Protein AF-A0A349AKU2-F1 (afdb_monomer)

Radius of gyration: 25.87 Å; Cα contacts (8 Å, |Δi|>4): 409; chains: 1; bounding box: 64×46×79 Å

Mean predicted aligned error: 15.09 Å

Foldseek 3Di:
DPDPVLQDPFLQLDDNVVLVPDPDSVVSVCRSVCLLVFPLVPADPVQVVCCVAWFVCSSVLRSLCSRVLRNLVRVVVPDPPLVVQCVVCVVVPDDPDPVCVDSLNVSLSSLLSLQVVQLVQCCVPPVPLLVPDDPVLNLARKHWPAADPVRHTDMDRPPVSSLVSCQLQLNSRVCVQVVCVVVVNHPPVVSVVSRVQRNVQVSLVSTQCVVNLVVCLVVQWQCPPHVVDIHGNLDSVLSNCVSVLNNLVVCVVVVFAAQQVQHDSVVSNVVSVVCVVPDDDDLLVVLLVVLLVLLQSLCVVVVNDDDPDDDDDQLVVLLVSLLSNLQRSPVSSNVVSVVSNVVVVHDPVNSVVSLVCSQSNPPDDPVSVVVSCVVDDPVNVVSNVSSRVCSCPRRNPD

pLDDT: mean 71.14, std 16.32, range [34.31, 94.75]

Structure (mmCIF, N/CA/C/O backbone):
data_AF-A0A349AKU2-F1
#
_entry.id   AF-A0A349AKU2-F1
#
loop_
_atom_site.group_PDB
_atom_site.id
_atom_site.type_symbol
_atom_site.label_atom_id
_atom_site.label_alt_id
_atom_site.label_comp_id
_atom_site.label_asym_id
_atom_site.label_entity_id
_atom_site.label_seq_id
_atom_site.pdbx_PDB_ins_code
_atom_site.Cartn_x
_atom_site.Cartn_y
_atom_site.Cartn_z
_atom_site.occupancy
_atom_site.B_iso_or_equiv
_atom_site.auth_seq_id
_atom_site.auth_comp_id
_atom_site.auth_asym_id
_atom_site.auth_atom_id
_atom_site.pdbx_PDB_model_num
ATOM 1 N N . MET A 1 1 ? 19.791 -18.121 -39.514 1.00 45.84 1 MET A N 1
ATOM 2 C CA . MET A 1 1 ? 20.263 -16.776 -39.910 1.00 45.84 1 MET A CA 1
ATOM 3 C C . MET A 1 1 ? 20.368 -16.780 -41.425 1.00 45.84 1 MET A C 1
ATOM 5 O O . MET A 1 1 ? 21.180 -17.533 -41.937 1.00 45.84 1 MET A O 1
ATOM 9 N N . ASN A 1 2 ? 19.518 -16.028 -42.128 1.00 47.66 2 ASN A N 1
ATOM 10 C CA . ASN A 1 2 ? 19.392 -16.087 -43.596 1.00 47.66 2 ASN A CA 1
ATOM 11 C C . ASN A 1 2 ? 20.146 -14.953 -44.319 1.00 47.66 2 ASN A C 1
ATOM 13 O O . ASN A 1 2 ? 19.873 -14.686 -45.484 1.00 47.66 2 ASN A O 1
ATOM 17 N N . ASN A 1 3 ? 21.085 -14.275 -43.646 1.00 57.91 3 ASN A N 1
ATOM 18 C CA . ASN A 1 3 ? 21.814 -13.141 -44.211 1.00 57.91 3 ASN A CA 1
ATOM 19 C C . ASN A 1 3 ? 23.340 -13.372 -44.147 1.00 57.91 3 ASN A C 1
ATOM 21 O O . ASN A 1 3 ? 23.905 -13.332 -43.050 1.00 57.91 3 ASN A O 1
ATOM 25 N N . PRO A 1 4 ? 24.025 -13.604 -45.285 1.00 59.00 4 PRO A N 1
ATOM 26 C CA . PRO A 1 4 ? 25.467 -13.871 -45.321 1.00 59.00 4 PRO A CA 1
ATOM 27 C C . PRO A 1 4 ? 26.334 -12.676 -44.875 1.00 59.00 4 PRO A C 1
ATOM 29 O O . PRO A 1 4 ? 27.511 -12.860 -44.590 1.00 59.00 4 PRO A O 1
ATOM 32 N N . GLY A 1 5 ? 25.761 -11.470 -44.749 1.00 65.94 5 GLY A N 1
ATOM 33 C CA . GLY A 1 5 ? 26.442 -10.277 -44.222 1.00 65.94 5 GLY A CA 1
ATOM 34 C C . GLY A 1 5 ? 26.427 -10.123 -42.692 1.00 65.94 5 GLY A C 1
ATOM 35 O O . GLY A 1 5 ? 26.917 -9.118 -42.177 1.00 65.94 5 GLY A O 1
ATOM 36 N N . GLY A 1 6 ? 25.832 -11.065 -41.948 1.00 69.44 6 GLY A N 1
ATOM 37 C CA . GLY A 1 6 ? 25.825 -11.033 -40.477 1.00 69.44 6 GLY A CA 1
ATOM 38 C C . GLY A 1 6 ? 25.056 -9.849 -39.868 1.00 69.44 6 GLY A C 1
ATOM 39 O O . GLY A 1 6 ? 25.363 -9.425 -38.751 1.00 69.44 6 GLY A O 1
ATOM 40 N N . VAL A 1 7 ? 24.092 -9.289 -40.608 1.00 80.81 7 VAL A N 1
ATOM 41 C CA . VAL A 1 7 ? 23.180 -8.233 -40.142 1.00 80.81 7 VAL A CA 1
ATOM 42 C C . VAL A 1 7 ? 21.894 -8.889 -39.620 1.00 80.81 7 VAL A C 1
ATOM 44 O O . VAL A 1 7 ? 21.234 -9.581 -40.396 1.00 80.81 7 VAL A O 1
ATOM 47 N N . PRO A 1 8 ? 21.520 -8.690 -38.343 1.00 74.75 8 PRO A N 1
ATOM 48 C CA . PRO A 1 8 ? 20.261 -9.192 -37.798 1.00 74.75 8 PRO A CA 1
ATOM 49 C C . PRO A 1 8 ? 19.039 -8.530 -38.448 1.00 74.75 8 PRO A C 1
ATOM 51 O O . PRO A 1 8 ? 19.025 -7.313 -38.643 1.00 74.75 8 PRO A O 1
ATOM 54 N N . ASP A 1 9 ? 17.987 -9.313 -38.697 1.00 72.75 9 ASP A N 1
ATOM 55 C CA . ASP A 1 9 ? 16.697 -8.799 -39.186 1.00 72.75 9 ASP A CA 1
ATOM 56 C C . ASP A 1 9 ? 15.981 -7.948 -38.121 1.00 72.75 9 ASP A C 1
ATOM 58 O O . ASP A 1 9 ? 15.242 -7.025 -38.443 1.00 72.75 9 ASP A O 1
ATOM 62 N N . ASN A 1 10 ? 16.248 -8.222 -36.839 1.00 74.88 10 ASN A N 1
ATOM 63 C CA . ASN A 1 10 ? 15.777 -7.446 -35.698 1.00 74.88 10 ASN A CA 1
ATOM 64 C C . ASN A 1 10 ? 16.893 -7.352 -34.647 1.00 74.88 10 ASN A C 1
ATOM 66 O O . ASN A 1 10 ? 17.600 -8.323 -34.382 1.00 74.8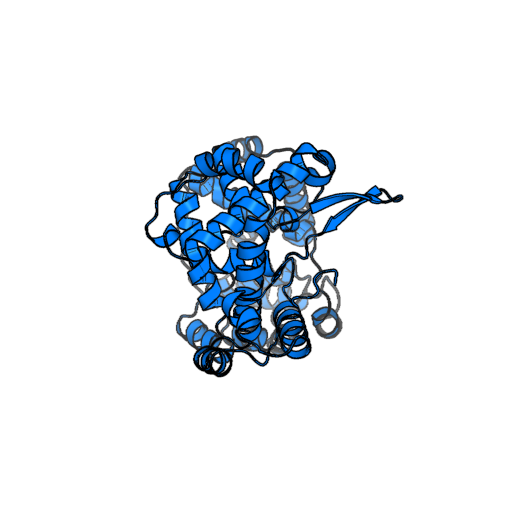8 10 ASN A O 1
ATOM 70 N N . PHE A 1 11 ? 17.027 -6.179 -34.034 1.00 81.75 11 PHE A N 1
ATOM 71 C CA . PHE A 1 11 ? 18.022 -5.889 -33.001 1.00 81.75 11 PHE A CA 1
ATOM 72 C C . PHE A 1 11 ? 17.476 -6.078 -31.578 1.00 81.75 11 PHE A C 1
ATOM 74 O O . PHE A 1 11 ? 18.219 -5.938 -30.616 1.00 81.75 11 PHE A O 1
ATOM 81 N N . GLY A 1 12 ? 16.191 -6.407 -31.419 1.00 81.50 12 GLY A N 1
ATOM 82 C CA . GLY A 1 12 ? 15.587 -6.755 -30.136 1.00 81.50 12 GLY A CA 1
ATOM 83 C C . GLY A 1 12 ? 15.806 -5.673 -29.079 1.00 81.50 12 GLY A C 1
ATOM 84 O O . GLY A 1 12 ? 15.376 -4.532 -29.250 1.00 81.50 12 GLY A O 1
ATOM 85 N N . ALA A 1 13 ? 16.470 -6.043 -27.985 1.00 80.62 13 ALA A N 1
ATOM 86 C CA . ALA A 1 13 ? 16.807 -5.164 -26.868 1.00 80.62 13 ALA A CA 1
ATOM 87 C C . ALA A 1 13 ? 18.080 -4.321 -27.071 1.00 80.62 13 ALA A C 1
ATOM 89 O O . ALA A 1 13 ? 18.461 -3.571 -26.172 1.00 80.62 13 ALA A O 1
ATOM 90 N N . SER A 1 14 ? 18.722 -4.426 -28.232 1.00 82.94 14 SER A N 1
ATOM 91 C CA . SER A 1 14 ? 20.037 -3.850 -28.484 1.00 82.94 14 SER A CA 1
ATOM 92 C C . SER A 1 14 ? 19.999 -2.568 -29.301 1.00 82.94 14 SER A C 1
ATOM 94 O O . SER A 1 14 ? 19.072 -2.302 -30.075 1.00 82.94 14 SER A O 1
ATOM 96 N N . ILE A 1 15 ? 21.055 -1.769 -29.151 1.00 84.19 15 ILE A N 1
ATOM 97 C CA . ILE A 1 15 ? 21.320 -0.612 -30.007 1.00 84.19 15 ILE A CA 1
ATOM 98 C C . ILE A 1 15 ? 21.979 -1.109 -31.291 1.00 84.19 15 ILE A C 1
ATOM 100 O O . ILE A 1 15 ? 23.036 -1.739 -31.259 1.00 84.19 15 ILE A O 1
ATOM 104 N N . ARG A 1 16 ? 21.354 -0.812 -32.435 1.00 84.19 16 ARG A N 1
ATOM 105 C CA . ARG A 1 16 ? 21.826 -1.255 -33.752 1.00 84.19 16 ARG A CA 1
ATOM 106 C C . ARG A 1 16 ? 23.262 -0.821 -34.012 1.00 84.19 16 ARG A C 1
ATOM 108 O O . ARG A 1 16 ? 24.055 -1.619 -34.493 1.00 84.19 16 ARG A O 1
ATOM 115 N N . GLU A 1 17 ? 23.577 0.426 -33.700 1.00 85.12 17 GLU A N 1
ATOM 116 C CA . GLU A 1 17 ? 24.885 1.028 -33.932 1.00 85.12 17 GLU A CA 1
ATOM 117 C C . GLU A 1 17 ? 25.981 0.303 -33.137 1.00 85.12 17 GLU A C 1
ATOM 119 O O . GLU A 1 17 ? 27.041 0.021 -33.686 1.00 85.12 17 GLU A O 1
ATOM 124 N N . GLU A 1 18 ? 25.704 -0.086 -31.889 1.00 87.56 18 GLU A N 1
ATOM 125 C CA . GLU A 1 18 ? 26.667 -0.810 -31.054 1.00 87.56 18 GLU A CA 1
ATOM 126 C C . GLU A 1 18 ? 26.857 -2.259 -31.506 1.00 87.56 18 GLU A C 1
ATOM 128 O O . GLU A 1 18 ? 27.977 -2.759 -31.515 1.00 87.56 18 GLU A O 1
ATOM 133 N N . VAL A 1 19 ? 25.779 -2.938 -31.912 1.00 87.62 19 VAL A N 1
ATOM 134 C CA . VAL A 1 19 ? 25.868 -4.304 -32.448 1.00 87.62 19 VAL A CA 1
ATOM 135 C C . VAL A 1 19 ? 26.634 -4.301 -33.770 1.00 87.62 19 VAL A C 1
ATOM 137 O O . VAL A 1 19 ? 27.536 -5.106 -33.966 1.00 87.62 19 VAL A O 1
ATOM 140 N N . MET A 1 20 ? 26.324 -3.375 -34.677 1.00 88.69 20 MET A N 1
ATOM 141 C CA . MET A 1 20 ? 26.968 -3.319 -35.992 1.00 88.69 20 MET A CA 1
ATOM 142 C C . MET A 1 20 ? 28.428 -2.848 -35.944 1.00 88.69 20 MET A C 1
ATOM 144 O O . MET A 1 20 ? 29.164 -3.118 -36.890 1.00 88.69 20 MET A O 1
ATOM 148 N N . ALA A 1 21 ? 28.852 -2.190 -34.860 1.00 88.88 21 ALA A N 1
ATOM 149 C CA . ALA A 1 21 ? 30.248 -1.819 -34.632 1.00 88.88 21 ALA A CA 1
ATOM 150 C C . ALA A 1 21 ? 31.143 -3.018 -34.266 1.00 88.88 21 ALA A C 1
ATOM 152 O O . ALA A 1 21 ? 32.361 -2.932 -34.421 1.00 88.88 21 ALA A O 1
ATOM 153 N N . LEU A 1 22 ? 30.568 -4.135 -33.799 1.00 88.38 22 LEU A N 1
ATOM 154 C CA . LEU A 1 22 ? 31.338 -5.336 -33.477 1.00 88.38 22 LEU A CA 1
ATOM 155 C C . LEU A 1 22 ? 31.810 -6.033 -34.765 1.00 88.38 22 LEU A C 1
ATOM 157 O O . LEU A 1 22 ? 30.997 -6.239 -35.677 1.00 88.38 22 LEU A O 1
ATOM 161 N N . PRO A 1 23 ? 33.097 -6.412 -34.863 1.00 82.12 23 PRO A N 1
ATOM 162 C CA . PRO A 1 23 ? 33.658 -6.983 -36.084 1.00 82.12 23 PRO A CA 1
ATOM 163 C C . PRO A 1 23 ? 33.215 -8.433 -36.321 1.00 82.12 23 PRO A C 1
ATOM 165 O O . PRO A 1 23 ? 32.993 -8.805 -37.472 1.00 82.12 23 PRO A O 1
ATOM 168 N N . ASP A 1 24 ? 33.043 -9.232 -35.261 1.00 87.50 24 ASP A N 1
ATOM 169 C CA . ASP A 1 24 ? 32.714 -10.658 -35.358 1.00 87.50 24 ASP A CA 1
ATOM 170 C C . ASP A 1 24 ? 31.219 -10.963 -35.159 1.00 87.50 24 ASP A C 1
ATOM 172 O O . ASP A 1 24 ? 30.519 -10.345 -34.354 1.00 87.50 24 ASP A O 1
ATOM 176 N N . ILE A 1 25 ? 30.721 -11.968 -35.884 1.00 86.25 25 ILE A N 1
ATOM 177 C CA . ILE A 1 25 ? 29.312 -12.380 -35.843 1.00 86.25 25 ILE A CA 1
ATOM 178 C C . ILE A 1 25 ? 28.961 -13.019 -34.493 1.00 86.25 25 ILE A C 1
ATOM 180 O O . ILE A 1 25 ? 27.832 -12.843 -34.022 1.00 86.25 25 ILE A O 1
ATOM 184 N N . LYS A 1 26 ? 29.891 -13.735 -33.843 1.00 85.75 26 LYS A N 1
ATOM 185 C CA . LYS A 1 26 ? 29.619 -14.344 -32.533 1.00 85.75 26 LYS A CA 1
ATOM 186 C C . LYS A 1 26 ? 29.504 -13.276 -31.455 1.00 85.75 26 LYS A C 1
ATOM 188 O O . LYS A 1 26 ? 28.591 -13.370 -30.641 1.00 85.75 26 LYS A O 1
ATOM 193 N N . ASP A 1 27 ? 30.324 -12.230 -31.513 1.00 86.81 27 ASP A N 1
ATOM 194 C CA . ASP A 1 27 ? 30.233 -11.092 -30.590 1.00 86.81 27 ASP A CA 1
ATOM 195 C C . ASP A 1 27 ? 28.903 -10.342 -30.750 1.00 86.81 27 ASP A C 1
ATOM 197 O O . ASP A 1 27 ? 28.254 -9.990 -29.762 1.00 86.81 27 ASP A O 1
ATOM 201 N N . ARG A 1 28 ? 28.433 -10.166 -31.994 1.00 87.12 28 ARG A N 1
ATOM 202 C CA . ARG A 1 28 ? 27.097 -9.609 -32.273 1.00 87.12 28 ARG A CA 1
ATOM 203 C C . ARG A 1 28 ? 25.989 -10.469 -31.678 1.00 87.12 28 ARG A C 1
ATOM 205 O O . ARG A 1 28 ? 25.094 -9.941 -31.020 1.00 87.12 28 ARG A O 1
ATOM 212 N N . ALA A 1 29 ? 26.040 -11.782 -31.903 1.00 83.38 29 ALA A N 1
ATOM 213 C CA . ALA A 1 29 ? 25.055 -12.722 -31.377 1.00 83.38 29 ALA A CA 1
ATOM 214 C C . ALA A 1 29 ? 25.070 -12.766 -29.841 1.00 83.38 29 ALA A C 1
ATOM 216 O O . ALA A 1 29 ? 24.006 -12.775 -29.221 1.00 83.38 29 ALA A O 1
ATOM 217 N N . TYR A 1 30 ? 26.259 -12.727 -29.232 1.00 87.12 30 TYR A N 1
ATOM 218 C CA . TYR A 1 30 ? 26.433 -12.653 -27.786 1.00 87.12 30 TYR A CA 1
ATOM 219 C C . TYR A 1 30 ? 25.819 -11.374 -27.221 1.00 87.12 30 TYR A C 1
ATOM 221 O O . TYR A 1 30 ? 24.979 -11.466 -26.332 1.00 87.12 30 TYR A O 1
ATOM 229 N N . LYS A 1 31 ? 26.142 -10.196 -27.773 1.00 86.88 31 LYS A N 1
ATOM 230 C CA . LYS A 1 31 ? 25.582 -8.916 -27.307 1.00 86.88 31 LYS A CA 1
ATOM 231 C C . LYS A 1 31 ? 24.057 -8.875 -27.429 1.00 86.88 31 LYS A C 1
ATOM 233 O O . LYS A 1 31 ? 23.383 -8.520 -26.466 1.00 86.88 31 LYS A O 1
ATOM 238 N N . LEU A 1 32 ? 23.511 -9.320 -28.565 1.00 84.94 32 LEU A N 1
ATOM 239 C CA . LEU A 1 32 ? 22.060 -9.432 -28.768 1.00 84.94 32 LEU A CA 1
ATOM 240 C C . LEU A 1 32 ? 21.408 -10.349 -27.726 1.00 84.94 32 LEU A C 1
ATOM 242 O O . LEU A 1 32 ? 20.365 -10.008 -27.173 1.00 84.94 32 LEU A O 1
ATOM 246 N N . SER A 1 33 ? 22.018 -11.502 -27.439 1.00 82.88 33 SER A N 1
ATOM 247 C CA . SER A 1 33 ? 21.513 -12.447 -26.439 1.00 82.88 33 SER A CA 1
ATOM 248 C C . SER A 1 33 ? 21.635 -11.900 -25.013 1.00 82.88 33 SER A C 1
ATOM 250 O O . SER A 1 33 ? 20.698 -12.027 -24.226 1.00 82.88 33 SER A O 1
ATOM 252 N N . ASN A 1 34 ? 22.765 -11.278 -24.673 1.00 84.06 34 ASN A N 1
ATOM 253 C CA . ASN A 1 34 ? 23.060 -10.768 -23.336 1.00 84.06 34 ASN A CA 1
ATOM 254 C C . ASN A 1 34 ? 22.119 -9.613 -22.959 1.00 84.06 34 ASN A C 1
ATOM 256 O O . ASN A 1 34 ? 21.483 -9.622 -21.903 1.00 84.06 34 ASN A O 1
ATOM 260 N N . GLU A 1 35 ? 21.936 -8.654 -23.868 1.00 82.69 35 GLU A N 1
ATOM 261 C CA . GLU A 1 35 ? 21.042 -7.511 -23.658 1.00 82.69 35 GLU A CA 1
ATOM 262 C C . GLU A 1 35 ? 19.561 -7.919 -23.674 1.00 82.69 35 GLU A C 1
ATOM 264 O O . GLU A 1 35 ? 18.743 -7.326 -22.967 1.00 82.69 35 GLU A O 1
ATOM 269 N N . LEU A 1 36 ? 19.204 -8.969 -24.425 1.00 77.06 36 LEU A N 1
ATOM 270 C CA . LEU A 1 36 ? 17.858 -9.544 -24.409 1.00 77.06 36 LEU A CA 1
ATOM 271 C C . LEU A 1 36 ? 17.547 -10.270 -23.092 1.00 77.06 36 LEU A C 1
ATOM 273 O O . LEU A 1 36 ? 16.441 -10.140 -22.564 1.00 77.06 36 LEU A O 1
ATOM 277 N N . LEU A 1 37 ? 18.497 -11.016 -22.529 1.00 75.94 37 LEU A N 1
ATOM 278 C CA . LEU A 1 37 ? 18.311 -11.669 -21.229 1.00 75.94 37 LEU A CA 1
ATOM 279 C C . LEU A 1 37 ? 18.330 -10.656 -20.077 1.00 75.94 37 LEU A C 1
ATOM 281 O O . LEU A 1 37 ? 17.596 -10.828 -19.104 1.00 75.94 37 LEU A O 1
ATOM 285 N N . GLY A 1 38 ? 19.046 -9.543 -20.247 1.00 68.19 38 GLY A N 1
ATOM 286 C CA . GLY A 1 38 ? 19.174 -8.489 -19.250 1.00 68.19 38 GLY A CA 1
ATOM 287 C C . GLY A 1 38 ? 20.360 -8.755 -18.331 1.00 68.19 38 GLY A C 1
ATOM 288 O O . GLY A 1 38 ? 20.198 -9.242 -17.216 1.00 68.19 38 GLY A O 1
ATOM 289 N N . ALA A 1 39 ? 21.548 -8.411 -18.813 1.00 73.88 39 ALA A N 1
ATOM 290 C CA . ALA A 1 39 ? 22.815 -8.523 -18.105 1.00 73.88 39 ALA A CA 1
ATOM 291 C C . ALA A 1 39 ? 22.836 -7.655 -16.824 1.00 73.88 39 ALA A C 1
ATOM 293 O O . ALA A 1 39 ? 22.908 -6.425 -16.882 1.00 73.88 39 ALA A O 1
ATOM 294 N N . TYR A 1 40 ? 22.719 -8.281 -15.645 1.00 60.75 40 TYR A N 1
ATOM 295 C CA . TYR A 1 40 ? 22.685 -7.592 -14.337 1.00 60.75 40 TYR A CA 1
ATOM 296 C C . TYR A 1 40 ? 24.045 -7.027 -13.891 1.00 60.75 40 TYR A C 1
ATOM 298 O O . TYR A 1 40 ? 24.122 -6.297 -12.898 1.00 60.75 40 TYR A O 1
ATOM 306 N N . ASP A 1 41 ? 25.101 -7.373 -14.615 1.00 67.81 41 ASP A N 1
ATOM 307 C CA . ASP A 1 41 ? 26.470 -6.881 -14.519 1.00 67.81 41 ASP A CA 1
ATOM 308 C C . ASP A 1 41 ? 26.703 -5.588 -15.329 1.00 67.81 41 ASP A C 1
ATOM 310 O O . ASP A 1 41 ? 27.592 -4.811 -14.986 1.00 67.81 41 ASP A O 1
ATOM 314 N N . GLU A 1 42 ? 25.847 -5.259 -16.305 1.00 70.81 42 GLU A N 1
ATOM 315 C CA . GLU A 1 42 ? 25.951 -4.050 -17.146 1.00 70.81 42 GLU A CA 1
ATOM 316 C C . GLU A 1 42 ? 25.190 -2.823 -16.581 1.00 70.81 42 GLU A C 1
ATOM 318 O O . GLU A 1 42 ? 24.536 -2.047 -17.292 1.00 70.81 42 GLU A O 1
ATOM 323 N N . VAL A 1 43 ? 25.275 -2.613 -15.265 1.00 75.69 43 VAL A N 1
ATOM 324 C CA . VAL A 1 43 ? 24.680 -1.452 -14.571 1.00 75.69 43 VAL A CA 1
ATOM 325 C C . VAL A 1 43 ? 25.657 -0.275 -14.592 1.00 75.69 43 VAL A C 1
ATOM 327 O O . VAL A 1 43 ? 26.850 -0.454 -14.344 1.00 75.69 43 VAL A O 1
ATOM 330 N N . SER A 1 44 ? 25.167 0.946 -14.849 1.00 76.75 44 SER A N 1
ATOM 331 C CA . SER A 1 44 ? 26.012 2.151 -14.827 1.00 76.75 44 SER A CA 1
ATOM 332 C C . SER A 1 44 ? 26.733 2.325 -13.488 1.00 76.75 44 SER A C 1
ATOM 334 O O . SER A 1 44 ? 26.218 1.936 -12.444 1.00 76.75 44 SER A O 1
ATOM 336 N N . VAL A 1 45 ? 27.893 2.988 -13.491 1.00 76.88 45 VAL A N 1
ATOM 337 C CA . VAL A 1 45 ? 28.635 3.307 -12.254 1.00 76.88 45 VAL A CA 1
ATOM 338 C C . VAL A 1 45 ? 27.741 4.052 -11.257 1.00 76.88 45 VAL A C 1
ATOM 340 O O . VAL A 1 45 ? 27.708 3.717 -10.076 1.00 76.88 45 VAL A O 1
ATOM 343 N N . VAL A 1 46 ? 26.941 5.007 -11.740 1.00 68.12 46 VAL A N 1
ATOM 344 C CA . VAL A 1 46 ? 25.940 5.707 -10.920 1.00 68.12 46 VAL A CA 1
ATOM 345 C C . VAL A 1 46 ? 24.889 4.731 -10.388 1.00 68.12 46 VAL A C 1
ATOM 347 O O . VAL A 1 46 ? 24.595 4.739 -9.197 1.00 68.12 46 VAL A O 1
ATOM 350 N N . GLY A 1 47 ? 24.363 3.841 -11.229 1.00 64.56 47 GLY A N 1
ATOM 351 C CA . GLY A 1 47 ? 23.409 2.813 -10.823 1.00 64.56 47 GLY A CA 1
ATOM 352 C C . GLY A 1 47 ? 23.953 1.828 -9.789 1.00 64.56 47 GLY A C 1
ATOM 353 O O . GLY A 1 47 ? 23.218 1.410 -8.896 1.00 64.56 47 GLY A O 1
ATOM 354 N N . GLN A 1 48 ? 25.246 1.501 -9.839 1.00 76.88 48 GLN A N 1
ATOM 355 C CA . GLN A 1 48 ? 25.914 0.684 -8.823 1.00 76.88 48 GLN A CA 1
ATOM 356 C C . GLN A 1 48 ? 25.946 1.403 -7.468 1.00 76.88 48 GLN A C 1
ATOM 358 O O . GLN A 1 48 ? 25.665 0.786 -6.439 1.00 76.88 48 GLN A O 1
ATOM 363 N N . GLN A 1 49 ? 26.207 2.714 -7.462 1.00 70.00 49 GLN A N 1
ATOM 364 C CA . GLN A 1 49 ? 26.163 3.540 -6.250 1.00 70.00 49 GLN A CA 1
ATOM 365 C C . GLN A 1 49 ? 24.730 3.661 -5.704 1.00 70.00 49 GLN A C 1
ATOM 367 O O . GLN A 1 49 ? 24.499 3.437 -4.516 1.00 70.00 49 GLN A O 1
ATOM 372 N N . VAL A 1 50 ? 23.742 3.926 -6.569 1.00 65.38 50 VAL A N 1
ATOM 373 C CA . VAL A 1 50 ? 22.319 3.994 -6.185 1.00 65.38 50 VAL A CA 1
ATOM 374 C C . VAL A 1 50 ? 21.845 2.660 -5.612 1.00 65.38 50 VAL A C 1
ATOM 376 O O . VAL A 1 50 ? 21.192 2.643 -4.568 1.00 65.38 50 VAL A O 1
ATOM 379 N N . ARG A 1 51 ? 22.220 1.539 -6.240 1.00 73.44 51 ARG A N 1
ATOM 380 C CA . ARG A 1 51 ? 21.931 0.190 -5.740 1.00 73.44 51 ARG A CA 1
ATOM 381 C C . ARG A 1 51 ? 22.499 -0.025 -4.343 1.00 73.44 51 ARG A C 1
ATOM 383 O O . ARG A 1 51 ? 21.818 -0.562 -3.478 1.00 73.44 51 ARG A O 1
ATOM 390 N N . LYS A 1 52 ? 23.754 0.369 -4.140 1.00 71.69 52 LYS A N 1
ATOM 391 C CA . LYS A 1 52 ? 24.479 0.119 -2.896 1.00 71.69 52 LYS A CA 1
ATOM 392 C C . LYS A 1 52 ? 23.940 0.939 -1.724 1.00 71.69 52 LYS A C 1
ATOM 394 O O . LYS A 1 52 ? 23.899 0.423 -0.612 1.00 71.69 52 LYS A O 1
ATOM 399 N N . TYR A 1 53 ? 23.536 2.187 -1.964 1.00 66.00 53 TYR A N 1
ATOM 400 C CA . TYR A 1 53 ? 23.272 3.143 -0.883 1.00 66.00 53 TYR A CA 1
ATOM 401 C C . TYR A 1 53 ? 21.817 3.597 -0.745 1.00 66.00 53 TYR A C 1
ATOM 403 O O . TYR A 1 53 ? 21.445 4.058 0.331 1.00 66.00 53 TYR A O 1
ATOM 411 N N . LEU A 1 54 ? 20.991 3.485 -1.791 1.00 57.41 54 LEU A N 1
ATOM 412 C CA . LEU A 1 54 ? 19.662 4.106 -1.803 1.00 57.41 54 LEU A CA 1
ATOM 413 C C . LEU A 1 54 ? 18.535 3.121 -2.137 1.00 57.41 54 LEU A C 1
ATOM 415 O O . LEU A 1 54 ? 17.585 2.996 -1.365 1.00 57.41 54 LEU A O 1
ATOM 419 N N . ILE A 1 55 ? 18.636 2.414 -3.265 1.00 66.19 55 ILE A N 1
ATOM 420 C CA . ILE A 1 55 ? 17.578 1.544 -3.803 1.00 66.19 55 ILE A CA 1
ATOM 421 C C . ILE A 1 55 ? 18.185 0.163 -4.106 1.00 66.19 55 ILE A C 1
ATOM 423 O O . ILE A 1 55 ? 18.661 -0.056 -5.218 1.00 66.19 55 ILE A O 1
ATOM 427 N N . PRO A 1 56 ? 18.160 -0.802 -3.166 1.00 68.31 56 PRO A N 1
ATOM 428 C CA . PRO A 1 56 ? 18.832 -2.106 -3.307 1.00 68.31 56 PRO A CA 1
ATOM 429 C C . PRO A 1 56 ? 18.503 -2.896 -4.585 1.00 68.31 56 PRO A C 1
ATOM 431 O O . PRO A 1 56 ? 19.341 -3.641 -5.097 1.00 68.31 56 PRO A O 1
ATOM 434 N N . PHE A 1 57 ? 17.307 -2.693 -5.143 1.00 67.69 57 PHE A N 1
ATOM 435 C CA . PHE A 1 57 ? 16.828 -3.338 -6.371 1.00 67.69 57 PHE A CA 1
ATOM 436 C C . PHE A 1 57 ? 16.987 -2.468 -7.635 1.00 67.69 57 PHE A C 1
ATOM 438 O O . PHE A 1 57 ? 16.378 -2.751 -8.664 1.00 67.69 57 PHE A O 1
ATOM 445 N N . TRP A 1 58 ? 17.805 -1.408 -7.594 1.00 69.31 58 TRP A N 1
ATOM 446 C CA . TRP A 1 58 ? 17.992 -0.480 -8.719 1.00 69.31 58 TRP A CA 1
ATOM 447 C C . TRP A 1 58 ? 18.531 -1.148 -9.988 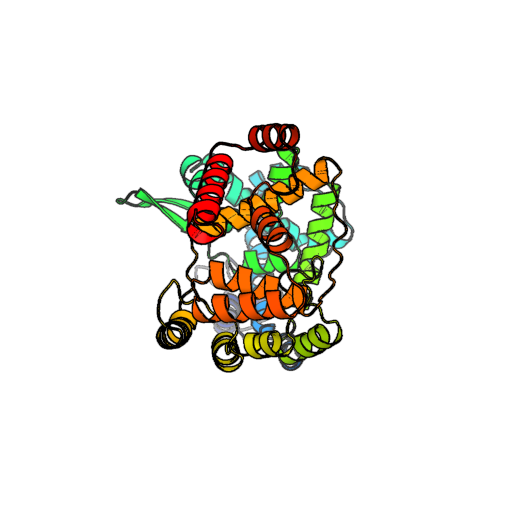1.00 69.31 58 TRP A C 1
ATOM 449 O O . TRP A 1 58 ? 18.090 -0.826 -11.086 1.00 69.31 58 TRP A O 1
ATOM 459 N N . SER A 1 59 ? 19.434 -2.121 -9.848 1.00 72.19 59 SER A N 1
ATOM 460 C CA . SER A 1 59 ? 19.988 -2.888 -10.977 1.00 72.19 59 SER A CA 1
ATOM 461 C C . SER A 1 59 ? 18.897 -3.542 -11.826 1.00 72.19 59 SER A C 1
ATOM 463 O O . SER A 1 59 ? 18.925 -3.454 -13.049 1.00 72.19 59 SER A O 1
ATOM 465 N N . TRP A 1 60 ? 17.886 -4.118 -11.175 1.00 66.88 60 TRP A N 1
ATOM 466 C CA . TRP A 1 60 ? 16.726 -4.692 -11.846 1.00 66.88 60 TRP A CA 1
ATOM 467 C C . TRP A 1 60 ? 15.937 -3.639 -12.627 1.00 66.88 60 TRP A C 1
ATOM 469 O O . TRP A 1 60 ? 15.510 -3.904 -13.747 1.00 66.88 60 TRP A O 1
ATOM 479 N N . GLN A 1 61 ? 15.780 -2.436 -12.072 1.00 66.19 61 GLN A N 1
ATOM 480 C CA . GLN A 1 61 ? 15.052 -1.343 -12.720 1.00 66.19 61 GLN A CA 1
ATOM 481 C C . GLN A 1 61 ? 15.818 -0.817 -13.939 1.00 66.19 61 GLN A C 1
ATOM 483 O O . GLN A 1 61 ? 15.253 -0.690 -15.021 1.00 66.19 61 GLN A O 1
ATOM 488 N N . GLU A 1 62 ? 17.117 -0.559 -13.790 1.00 67.75 62 GLU A N 1
ATOM 489 C CA . GLU A 1 62 ? 17.959 0.006 -14.845 1.00 67.75 62 GLU A CA 1
ATOM 490 C C . GLU A 1 62 ? 18.110 -0.937 -16.047 1.00 67.75 62 GLU A C 1
ATOM 492 O O . GLU A 1 62 ? 17.946 -0.512 -17.195 1.00 67.75 62 GLU A O 1
ATOM 497 N N . VAL A 1 63 ? 18.362 -2.223 -15.792 1.00 74.88 63 VAL A N 1
ATOM 498 C CA . VAL A 1 63 ? 18.527 -3.241 -16.841 1.00 74.88 63 VAL A CA 1
ATOM 499 C C . VAL A 1 63 ? 17.215 -3.461 -17.589 1.00 74.88 63 VAL A C 1
ATOM 501 O O . VAL A 1 63 ? 17.183 -3.387 -18.820 1.00 74.88 63 VAL A O 1
ATOM 504 N N . ASN A 1 64 ? 16.101 -3.638 -16.867 1.00 68.12 64 ASN A N 1
ATOM 505 C CA . ASN A 1 64 ? 14.792 -3.774 -17.505 1.00 68.12 64 ASN A CA 1
ATOM 506 C C . ASN A 1 64 ? 14.399 -2.515 -18.278 1.00 68.12 64 ASN A C 1
ATOM 508 O O . ASN A 1 64 ? 13.818 -2.632 -19.357 1.00 68.12 64 ASN A O 1
ATOM 512 N N . PHE A 1 65 ? 14.739 -1.322 -17.784 1.00 67.12 65 PHE A N 1
ATOM 513 C CA . PHE A 1 65 ? 14.466 -0.066 -18.474 1.00 67.12 65 PHE A CA 1
ATOM 514 C C . PHE A 1 65 ? 15.188 0.001 -19.819 1.00 67.12 65 PHE A C 1
ATOM 516 O O . PHE A 1 65 ? 14.546 0.243 -20.840 1.00 67.12 65 PHE A O 1
ATOM 523 N N . ARG A 1 66 ? 16.506 -0.243 -19.849 1.00 72.00 66 ARG A N 1
ATOM 524 C CA . ARG A 1 66 ? 17.289 -0.221 -21.097 1.00 72.00 66 ARG A CA 1
ATOM 525 C C . ARG A 1 66 ? 16.777 -1.259 -22.088 1.00 72.00 66 ARG A C 1
ATOM 527 O O . ARG A 1 66 ? 16.448 -0.903 -23.220 1.00 72.00 66 ARG A O 1
ATOM 534 N N . ARG A 1 67 ? 16.621 -2.503 -21.629 1.00 71.69 67 ARG A N 1
ATOM 535 C CA . ARG A 1 67 ? 16.135 -3.623 -22.438 1.00 71.69 67 ARG A CA 1
ATOM 536 C C . ARG A 1 67 ? 14.776 -3.323 -23.064 1.00 71.69 67 ARG A C 1
ATOM 538 O O . ARG A 1 67 ? 14.599 -3.401 -24.277 1.00 71.69 67 ARG A O 1
ATOM 545 N N . THR A 1 68 ? 13.808 -2.945 -22.234 1.00 62.94 68 THR A N 1
ATOM 546 C CA . THR A 1 68 ? 12.427 -2.695 -22.666 1.00 62.94 68 THR A CA 1
ATOM 547 C C . THR A 1 68 ? 12.349 -1.499 -23.596 1.00 62.94 68 THR A C 1
ATOM 549 O O . THR A 1 68 ? 11.646 -1.545 -24.608 1.00 62.94 68 THR A O 1
ATOM 552 N N . LYS A 1 69 ? 13.098 -0.436 -23.271 1.00 67.38 69 LYS A N 1
ATOM 553 C CA . LYS A 1 69 ? 13.234 0.745 -24.114 1.00 67.38 69 LYS A CA 1
ATOM 554 C C . LYS A 1 69 ? 13.565 0.349 -25.541 1.00 67.38 69 LYS A C 1
ATOM 556 O O . LYS A 1 69 ? 12.817 0.706 -26.452 1.00 67.38 69 LYS A O 1
ATOM 561 N N . GLN A 1 70 ? 14.632 -0.415 -25.720 1.00 70.94 70 GLN A N 1
ATOM 562 C CA . GLN A 1 70 ? 15.078 -0.802 -27.049 1.00 70.94 70 GLN A CA 1
ATOM 563 C C . GLN A 1 70 ? 14.162 -1.816 -27.718 1.00 70.94 70 GLN A C 1
ATOM 565 O O . GLN A 1 70 ? 13.842 -1.614 -28.887 1.00 70.94 70 GLN A O 1
ATOM 570 N N . LEU A 1 71 ? 13.629 -2.798 -26.979 1.00 68.12 71 LEU A N 1
ATOM 571 C CA . LEU A 1 71 ? 12.616 -3.714 -27.513 1.00 68.12 71 LEU A CA 1
ATOM 572 C C . LEU A 1 71 ? 11.461 -2.938 -28.140 1.00 68.12 71 LEU A C 1
ATOM 574 O O . LEU A 1 71 ? 11.107 -3.183 -29.288 1.00 68.12 71 LEU A O 1
ATOM 578 N N . ILE A 1 72 ? 10.923 -1.940 -27.443 1.00 61.47 72 ILE A N 1
ATOM 579 C CA . ILE A 1 72 ? 9.847 -1.097 -27.967 1.00 61.47 72 ILE A CA 1
ATOM 580 C C . ILE A 1 72 ? 10.333 -0.257 -29.154 1.00 61.47 72 ILE A C 1
ATOM 582 O O . ILE A 1 72 ? 9.690 -0.251 -30.204 1.00 61.47 72 ILE A O 1
ATOM 586 N N . PHE A 1 73 ? 11.460 0.450 -29.048 1.00 66.56 73 PHE A N 1
ATOM 587 C CA . PHE A 1 73 ? 11.934 1.295 -30.150 1.00 66.56 73 PHE A CA 1
ATOM 588 C C . PHE A 1 73 ? 12.215 0.510 -31.438 1.00 66.56 73 PHE A C 1
ATOM 590 O O . PHE A 1 73 ? 11.874 1.013 -32.513 1.00 66.56 73 PHE A O 1
ATOM 597 N N . ASN A 1 74 ? 12.740 -0.709 -31.324 1.00 70.69 74 ASN A N 1
ATOM 598 C CA . ASN A 1 74 ? 13.007 -1.601 -32.447 1.00 70.69 74 ASN A CA 1
ATOM 599 C C . ASN A 1 74 ? 11.718 -2.267 -32.967 1.00 70.69 74 ASN A C 1
ATOM 601 O O . ASN A 1 74 ? 11.502 -2.287 -34.173 1.00 70.69 74 ASN A O 1
ATOM 605 N N . SER A 1 75 ? 10.781 -2.667 -32.097 1.00 62.25 75 SER A N 1
ATOM 606 C CA . SER A 1 75 ? 9.489 -3.264 -32.505 1.00 62.25 75 SER A CA 1
ATOM 607 C C . SER A 1 75 ? 8.612 -2.315 -33.334 1.00 62.25 75 SER A C 1
ATOM 609 O O . SER A 1 75 ? 7.928 -2.727 -34.270 1.00 62.25 75 SER A O 1
ATOM 611 N N . PHE A 1 76 ? 8.624 -1.015 -33.017 1.00 57.12 76 PHE A N 1
ATOM 612 C CA . PHE A 1 76 ? 7.837 -0.009 -33.747 1.00 57.12 76 PHE A CA 1
ATOM 613 C C . PHE A 1 76 ? 8.404 0.335 -35.138 1.00 57.12 76 PHE A C 1
ATOM 615 O O . PHE A 1 76 ? 7.743 1.057 -35.895 1.00 57.12 76 PHE A O 1
ATOM 622 N N . ARG A 1 77 ? 9.606 -0.143 -35.489 1.00 58.84 77 ARG A N 1
ATOM 623 C CA . ARG A 1 77 ? 10.157 0.007 -36.844 1.00 58.84 77 ARG A CA 1
ATOM 624 C C . ARG A 1 77 ? 9.565 -1.010 -37.833 1.00 58.84 77 ARG A C 1
ATOM 626 O O . ARG A 1 77 ? 9.404 -0.626 -38.990 1.00 58.84 77 ARG A O 1
ATOM 633 N N . ASP A 1 78 ? 9.114 -2.184 -37.370 1.00 51.62 78 ASP A N 1
ATOM 634 C CA . ASP A 1 78 ? 8.784 -3.332 -38.242 1.00 51.62 78 ASP A CA 1
ATOM 635 C C . ASP A 1 78 ? 7.292 -3.695 -38.406 1.00 51.62 78 ASP A C 1
ATOM 637 O O . ASP A 1 78 ? 6.948 -4.478 -39.287 1.00 51.62 78 ASP A O 1
ATOM 641 N N . ALA A 1 79 ? 6.354 -3.131 -37.636 1.00 50.69 79 ALA A N 1
ATOM 642 C CA . ALA A 1 79 ? 4.958 -3.600 -37.668 1.00 50.69 79 ALA A CA 1
ATOM 643 C C . ALA A 1 79 ? 3.983 -2.646 -38.394 1.00 50.69 79 ALA A C 1
ATOM 645 O O . ALA A 1 79 ? 3.536 -1.633 -37.843 1.00 50.69 79 ALA A O 1
ATOM 646 N N . GLY A 1 80 ? 3.572 -3.009 -39.616 1.00 47.75 80 GLY A N 1
ATOM 647 C CA . GLY A 1 80 ? 2.531 -2.306 -40.386 1.00 47.75 80 GLY A CA 1
ATOM 648 C C . GLY A 1 80 ? 1.160 -2.257 -39.688 1.00 47.75 80 GLY A C 1
ATOM 649 O O . GLY A 1 80 ? 0.481 -1.232 -39.739 1.00 47.75 80 GLY A O 1
ATOM 650 N N . LEU A 1 81 ? 0.791 -3.312 -38.952 1.00 40.56 81 LEU A N 1
ATOM 651 C CA . LEU A 1 81 ? -0.479 -3.405 -38.217 1.00 40.56 81 LEU A CA 1
ATOM 652 C C . LEU A 1 81 ? -0.522 -2.454 -37.004 1.00 40.56 81 LEU A C 1
ATOM 654 O O . LEU A 1 81 ? -1.490 -1.712 -36.821 1.00 40.56 81 LEU A O 1
ATOM 658 N N . CYS A 1 82 ? 0.566 -2.389 -36.227 1.00 41.69 82 CYS A N 1
ATOM 659 C CA . CYS A 1 82 ? 0.699 -1.463 -35.098 1.00 41.69 82 CYS A CA 1
ATOM 660 C C . CYS A 1 82 ? 0.647 0.001 -35.545 1.00 41.69 82 CYS A C 1
ATOM 662 O O . CYS A 1 82 ? 0.106 0.838 -34.831 1.00 41.69 82 CYS A O 1
ATOM 664 N N . ARG A 1 83 ? 1.152 0.324 -36.743 1.00 47.56 83 ARG A N 1
ATOM 665 C CA . ARG A 1 83 ? 1.064 1.673 -37.327 1.00 47.56 83 ARG A CA 1
ATOM 666 C C . ARG A 1 83 ? -0.379 2.117 -37.558 1.00 47.56 83 ARG A C 1
ATOM 668 O O . ARG A 1 83 ? -0.700 3.275 -37.302 1.00 47.56 83 ARG A O 1
ATOM 675 N N . THR A 1 84 ? -1.237 1.215 -38.026 1.00 48.62 84 THR A N 1
ATOM 676 C CA . THR A 1 84 ? -2.646 1.506 -38.326 1.00 48.62 84 THR A CA 1
ATOM 677 C C . THR A 1 84 ? -3.454 1.743 -37.054 1.00 48.62 84 THR A C 1
ATOM 679 O O . THR A 1 84 ? -4.204 2.715 -36.976 1.00 48.62 84 THR A O 1
ATOM 682 N N . VAL A 1 85 ? -3.250 0.910 -36.030 1.00 38.78 85 VAL A N 1
ATOM 683 C CA . VAL A 1 85 ? -3.925 1.068 -34.733 1.00 38.78 85 VAL A CA 1
ATOM 684 C C . VAL A 1 85 ? -3.374 2.283 -33.975 1.00 38.78 85 VAL A C 1
ATOM 686 O O . VAL A 1 85 ? -4.144 3.115 -33.496 1.00 38.78 85 VAL A O 1
ATOM 689 N N . ALA A 1 86 ? -2.051 2.481 -33.964 1.00 42.62 86 ALA A N 1
ATOM 690 C CA . ALA A 1 86 ? -1.429 3.645 -33.338 1.00 42.62 86 ALA A CA 1
ATOM 691 C C . ALA A 1 86 ? -1.873 4.967 -33.986 1.00 42.62 86 ALA A C 1
ATOM 693 O O . ALA A 1 86 ? -2.164 5.912 -33.264 1.00 42.62 86 ALA A O 1
ATOM 694 N N . ARG A 1 87 ? -2.012 5.055 -35.319 1.00 46.59 87 ARG A N 1
ATOM 695 C CA . ARG A 1 87 ? -2.496 6.278 -35.999 1.00 46.59 87 ARG A CA 1
ATOM 696 C C . ARG A 1 87 ? -3.906 6.706 -35.578 1.00 46.59 87 ARG A C 1
ATOM 698 O O . ARG A 1 87 ? -4.192 7.896 -35.634 1.00 46.59 87 ARG A O 1
ATOM 705 N N . LYS A 1 88 ? -4.763 5.773 -35.150 1.00 41.62 88 LYS A N 1
ATOM 706 C CA . LYS A 1 88 ? -6.112 6.082 -34.644 1.00 41.62 88 LYS A CA 1
ATOM 707 C C . LYS A 1 88 ? -6.119 6.480 -33.164 1.00 41.62 88 LYS A C 1
ATOM 709 O O . LYS A 1 88 ? -6.937 7.302 -32.771 1.00 41.62 88 LYS A O 1
ATOM 714 N N . ILE A 1 89 ? -5.205 5.936 -32.358 1.00 37.12 89 ILE A N 1
ATOM 715 C CA . ILE A 1 89 ? -5.151 6.178 -30.904 1.00 37.12 89 ILE A CA 1
ATOM 716 C C . ILE A 1 89 ? -4.279 7.398 -30.551 1.00 37.12 89 ILE A C 1
ATOM 718 O O . ILE A 1 89 ? -4.615 8.149 -29.640 1.00 37.12 89 ILE A O 1
ATOM 722 N N . ILE A 1 90 ? -3.196 7.653 -31.296 1.00 42.22 90 ILE A N 1
ATOM 723 C CA . ILE A 1 90 ? -2.266 8.780 -31.076 1.00 42.22 90 ILE A CA 1
ATOM 724 C C . ILE A 1 90 ? -2.981 10.144 -30.970 1.00 42.22 90 ILE A C 1
ATOM 726 O O . ILE A 1 90 ? -2.658 10.887 -30.043 1.00 42.22 90 ILE A O 1
ATOM 730 N N . PRO A 1 91 ? -3.956 10.495 -31.836 1.00 42.03 91 PRO A N 1
ATOM 731 C CA . PRO A 1 91 ? -4.679 11.764 -31.730 1.00 42.03 91 PRO A CA 1
ATOM 732 C C . PRO A 1 91 ? -5.509 11.899 -30.445 1.00 42.03 91 PRO A C 1
ATOM 734 O O . PRO A 1 91 ? -5.695 13.013 -29.968 1.00 42.03 91 PRO A O 1
ATOM 737 N N . MET A 1 92 ? -5.969 10.786 -29.862 1.00 34.31 92 MET A N 1
ATOM 738 C CA . MET A 1 92 ? -6.787 10.778 -28.639 1.00 34.31 92 MET A CA 1
ATOM 739 C C . MET A 1 92 ? -5.960 10.921 -27.352 1.00 34.31 92 MET A C 1
ATOM 741 O O . MET A 1 92 ? -6.504 11.259 -26.307 1.00 34.31 92 MET A O 1
ATOM 745 N N . VAL A 1 93 ? -4.648 10.671 -27.417 1.00 39.72 93 VAL A N 1
ATOM 746 C CA . VAL A 1 93 ? -3.738 10.620 -26.253 1.00 39.72 93 VAL A CA 1
ATOM 747 C C . VAL A 1 93 ? -2.701 11.759 -26.279 1.00 39.72 93 VAL A C 1
ATOM 749 O O . VAL A 1 93 ? -1.828 11.853 -25.417 1.00 39.72 93 VAL A O 1
ATOM 752 N N . ALA A 1 94 ? -2.776 12.655 -27.267 1.00 43.69 94 ALA A N 1
ATOM 753 C CA . ALA A 1 94 ? -1.785 13.701 -27.500 1.00 43.69 94 ALA A CA 1
ATOM 754 C C . ALA A 1 94 ? -1.860 14.849 -26.474 1.00 43.69 94 ALA A C 1
ATOM 756 O O . ALA A 1 94 ? -2.284 15.964 -26.775 1.00 43.69 94 ALA A O 1
ATOM 757 N N . ILE A 1 95 ? -1.363 14.605 -25.263 1.00 44.00 95 ILE A N 1
ATOM 758 C CA . ILE A 1 95 ? -0.986 15.660 -24.321 1.00 44.00 95 ILE A CA 1
ATOM 759 C C . ILE A 1 95 ? 0.308 16.298 -24.850 1.00 44.00 95 ILE A C 1
ATOM 761 O O . ILE A 1 95 ? 1.356 15.655 -24.916 1.00 44.00 95 ILE A O 1
ATOM 765 N N . ARG A 1 96 ? 0.260 17.570 -25.256 1.00 44.34 96 ARG A N 1
ATOM 766 C CA . ARG A 1 96 ? 1.444 18.322 -25.711 1.00 44.34 96 ARG A CA 1
ATOM 767 C C . ARG A 1 96 ? 2.252 18.813 -24.505 1.00 44.34 96 ARG A C 1
ATOM 769 O O . ARG A 1 96 ? 2.112 19.957 -24.092 1.00 44.34 96 ARG A O 1
ATOM 776 N N . SER A 1 97 ? 3.076 17.940 -23.923 1.00 43.44 97 SER A N 1
ATOM 777 C CA . SER A 1 97 ? 3.993 18.290 -22.824 1.00 43.44 97 SER A CA 1
ATOM 778 C C . SER A 1 97 ? 5.460 18.310 -23.290 1.00 43.44 97 SER A C 1
ATOM 780 O O . SER A 1 97 ? 5.876 17.375 -23.979 1.00 43.44 97 SER A O 1
ATOM 782 N N . PRO A 1 98 ? 6.283 19.296 -22.873 1.00 42.97 98 PRO A N 1
ATOM 783 C CA . PRO A 1 98 ? 7.734 19.306 -23.109 1.00 42.97 98 PRO A CA 1
ATOM 784 C C . PRO A 1 98 ? 8.446 18.037 -22.611 1.00 42.97 98 PRO A C 1
ATOM 786 O O . PRO A 1 98 ? 9.414 17.582 -23.215 1.00 42.97 98 PRO A O 1
ATOM 789 N N . PHE A 1 99 ? 7.921 17.400 -21.560 1.00 42.78 99 PHE A N 1
ATOM 790 C CA . PHE A 1 99 ? 8.415 16.119 -21.048 1.00 42.78 99 PHE A CA 1
ATOM 791 C C . PHE A 1 99 ? 8.262 14.974 -22.072 1.00 42.78 99 PHE A C 1
ATOM 793 O O . PHE A 1 99 ? 9.151 14.128 -22.200 1.00 42.78 99 PHE A O 1
ATOM 800 N N . ILE A 1 100 ? 7.180 14.987 -22.866 1.00 43.19 100 ILE A N 1
ATOM 801 C CA . ILE A 1 100 ? 6.873 13.988 -23.908 1.00 43.19 100 ILE A CA 1
ATOM 802 C C . ILE A 1 100 ? 7.797 14.132 -25.131 1.00 43.19 100 ILE A C 1
ATOM 804 O O . ILE A 1 100 ? 8.034 13.158 -25.846 1.00 43.19 100 ILE A O 1
ATOM 808 N N . ALA A 1 101 ? 8.405 15.307 -25.333 1.00 45.59 101 ALA A N 1
ATOM 809 C CA . ALA A 1 101 ? 9.381 15.531 -26.401 1.00 45.59 101 ALA A CA 1
ATOM 810 C C . ALA A 1 101 ? 10.719 14.791 -26.173 1.00 45.59 101 ALA A C 1
ATOM 812 O O . ALA A 1 101 ? 11.436 14.501 -27.136 1.00 45.59 101 ALA A O 1
ATOM 813 N N . SER A 1 102 ? 11.037 14.431 -24.923 1.00 53.25 102 SER A N 1
ATOM 814 C CA . SER A 1 102 ? 12.240 13.669 -24.561 1.00 53.25 102 SER A CA 1
ATOM 815 C C . SER A 1 102 ? 12.151 12.184 -24.958 1.00 53.25 102 SER A C 1
ATOM 817 O O . SER A 1 102 ? 11.067 11.625 -25.133 1.00 53.25 102 SER A O 1
ATOM 819 N N . ASN A 1 103 ? 13.294 11.492 -25.054 1.00 48.47 103 ASN A N 1
ATOM 820 C CA . ASN A 1 103 ? 13.337 10.050 -25.359 1.00 48.47 103 ASN A CA 1
ATOM 821 C C . ASN A 1 103 ? 12.573 9.184 -24.338 1.00 48.47 103 ASN A C 1
ATOM 823 O O . ASN A 1 103 ? 12.073 8.118 -24.693 1.00 48.47 103 ASN A O 1
ATOM 827 N N . ILE A 1 104 ? 12.474 9.651 -23.092 1.00 45.59 104 ILE A N 1
ATOM 828 C CA . ILE A 1 104 ? 11.758 8.986 -21.997 1.00 45.59 104 ILE A CA 1
ATOM 829 C C . ILE A 1 104 ? 10.246 9.159 -22.176 1.00 45.59 104 ILE A C 1
ATOM 831 O O . ILE A 1 104 ? 9.495 8.187 -22.136 1.00 45.59 104 ILE A O 1
ATOM 835 N N . GLY A 1 105 ? 9.801 10.379 -22.474 1.00 49.84 105 GLY A N 1
ATOM 836 C CA . GLY A 1 105 ? 8.396 10.666 -22.741 1.00 49.84 105 GLY A CA 1
ATOM 837 C C . GLY A 1 105 ? 7.861 9.989 -24.010 1.00 49.84 105 GLY A C 1
ATOM 838 O O . GLY A 1 105 ? 6.760 9.439 -24.001 1.00 49.84 105 GLY A O 1
ATOM 839 N N . LYS A 1 106 ? 8.674 9.914 -25.074 1.00 53.88 106 LYS A N 1
ATOM 840 C CA . LYS A 1 106 ? 8.360 9.134 -26.288 1.00 53.88 106 LYS A CA 1
ATOM 841 C C . LYS A 1 106 ? 8.168 7.649 -25.993 1.00 53.88 106 LYS A C 1
ATOM 843 O O . LYS A 1 106 ? 7.308 7.017 -26.602 1.00 53.88 106 LYS A O 1
ATOM 848 N N . PHE A 1 107 ? 8.969 7.084 -25.092 1.00 53.41 107 PHE A N 1
ATOM 849 C CA . PHE A 1 107 ? 8.789 5.700 -24.675 1.00 53.41 107 PHE A CA 1
ATOM 850 C C . PHE A 1 107 ? 7.501 5.533 -23.861 1.00 53.41 107 PHE A C 1
ATOM 852 O O . PHE A 1 107 ? 6.727 4.634 -24.169 1.00 53.41 107 PHE A O 1
ATOM 859 N N . ALA A 1 108 ? 7.240 6.394 -22.868 1.00 53.03 108 ALA A N 1
ATOM 860 C CA . ALA A 1 108 ? 6.044 6.289 -22.026 1.00 53.03 108 ALA A CA 1
ATOM 861 C C . ALA A 1 108 ? 4.758 6.345 -22.865 1.00 53.03 108 ALA A C 1
ATOM 863 O O . ALA A 1 108 ? 3.845 5.547 -22.663 1.00 53.03 108 ALA A O 1
ATOM 864 N N . LEU A 1 109 ? 4.735 7.212 -23.882 1.00 56.00 109 LEU A N 1
ATOM 865 C CA . LEU A 1 109 ? 3.654 7.278 -24.862 1.00 56.00 109 LEU A CA 1
ATOM 866 C C . LEU A 1 109 ? 3.512 5.970 -25.658 1.00 56.00 109 LEU A C 1
ATOM 868 O O . LEU A 1 109 ? 2.406 5.471 -25.823 1.00 56.00 109 LEU A O 1
ATOM 872 N N . LYS A 1 110 ? 4.616 5.372 -26.118 1.00 56.78 110 LYS A N 1
ATOM 873 C CA . LYS A 1 110 ? 4.593 4.079 -26.826 1.00 56.78 110 LYS A CA 1
ATOM 874 C C . LYS A 1 110 ? 4.158 2.912 -25.937 1.00 56.78 110 LYS A C 1
ATOM 876 O O . LYS A 1 110 ? 3.429 2.048 -26.413 1.00 56.78 110 LYS A O 1
ATOM 881 N N . ALA A 1 111 ? 4.575 2.890 -24.673 1.00 56.78 111 ALA A N 1
ATOM 882 C CA . ALA A 1 111 ? 4.168 1.882 -23.697 1.00 56.78 111 ALA A CA 1
ATOM 883 C C . ALA A 1 111 ? 2.676 2.013 -23.348 1.00 56.78 111 ALA A C 1
ATOM 885 O O . ALA A 1 111 ? 1.956 1.019 -23.365 1.00 56.78 111 ALA A O 1
ATOM 886 N N . GLY A 1 112 ? 2.190 3.241 -23.131 1.00 56.91 112 GLY A N 1
ATOM 887 C CA . GLY A 1 112 ? 0.765 3.517 -22.939 1.00 56.91 112 GLY A CA 1
ATOM 888 C C . GLY A 1 112 ? -0.079 3.163 -24.168 1.00 56.91 112 GLY A C 1
ATOM 889 O O . GLY A 1 112 ? -1.159 2.602 -24.027 1.00 56.91 112 GLY A O 1
ATOM 890 N N . LEU A 1 113 ? 0.431 3.411 -25.381 1.00 57.00 113 LEU A N 1
ATOM 891 C CA . LEU A 1 113 ? -0.215 2.984 -26.627 1.00 57.00 113 LEU A CA 1
ATOM 892 C C . LEU A 1 113 ? -0.275 1.461 -26.753 1.00 57.00 113 LEU A C 1
ATOM 894 O O . LEU A 1 113 ? -1.331 0.935 -27.081 1.00 57.00 113 LEU A O 1
ATOM 898 N N . LEU A 1 114 ? 0.829 0.755 -26.489 1.00 60.06 114 LEU A N 1
ATOM 899 C CA . LEU A 1 114 ? 0.853 -0.709 -26.489 1.00 60.06 114 LEU A CA 1
ATOM 900 C C . LEU A 1 114 ? -0.187 -1.257 -25.514 1.00 60.06 114 LEU A C 1
ATOM 902 O O . LEU A 1 114 ? -0.969 -2.126 -25.880 1.00 60.06 114 LEU A O 1
ATOM 906 N N . TRP A 1 115 ? -0.243 -0.708 -24.304 1.00 60.56 115 TRP A N 1
ATOM 907 C CA . TRP A 1 115 ? -1.246 -1.116 -23.339 1.00 60.56 115 TRP A CA 1
ATOM 908 C C . TRP A 1 115 ? -2.674 -0.812 -23.804 1.00 60.56 115 TRP A C 1
ATOM 910 O O . TRP A 1 115 ? -3.524 -1.692 -23.744 1.00 60.56 115 TRP A O 1
ATOM 920 N N . GLY A 1 116 ? -2.937 0.375 -24.354 1.00 57.16 116 GLY A N 1
ATOM 921 C CA . GLY A 1 116 ? -4.241 0.699 -24.937 1.00 57.16 116 GLY A CA 1
ATOM 922 C C . GLY A 1 116 ? -4.654 -0.267 -26.055 1.00 57.16 116 GLY A C 1
ATOM 923 O O . GLY A 1 116 ? -5.826 -0.615 -26.160 1.00 57.16 116 GLY A O 1
ATOM 924 N N . ILE A 1 117 ? -3.697 -0.754 -26.852 1.00 58.16 117 ILE A N 1
ATOM 925 C CA . ILE A 1 117 ? -3.930 -1.782 -27.877 1.00 58.16 117 ILE A CA 1
ATOM 926 C C . ILE A 1 117 ? -4.294 -3.126 -27.239 1.00 58.16 117 ILE A C 1
ATOM 928 O O . ILE A 1 117 ? -5.241 -3.761 -27.694 1.00 58.16 117 ILE A O 1
ATOM 932 N N . LEU A 1 118 ? -3.580 -3.547 -26.192 1.00 61.00 118 LEU A N 1
ATOM 933 C CA . LEU A 1 118 ? -3.888 -4.778 -25.455 1.00 61.00 118 LEU A CA 1
ATOM 934 C C . LEU A 1 118 ? -5.278 -4.705 -24.812 1.00 61.00 118 LEU A C 1
ATOM 936 O O . LEU A 1 118 ? -6.073 -5.629 -24.953 1.00 61.00 118 LEU A O 1
ATOM 940 N N . GLN A 1 119 ? -5.608 -3.565 -24.206 1.00 63.88 119 GLN A N 1
ATOM 941 C CA . GLN A 1 119 ? -6.914 -3.340 -23.597 1.00 63.88 119 GLN A CA 1
ATOM 942 C C . GLN A 1 119 ? -8.028 -3.361 -24.648 1.00 63.88 119 GLN A C 1
ATOM 944 O O . GLN A 1 119 ? -9.063 -3.992 -24.444 1.00 63.88 119 GLN A O 1
ATOM 949 N N . ALA A 1 120 ? -7.816 -2.715 -25.799 1.00 57.84 120 ALA A N 1
ATOM 950 C CA . ALA A 1 120 ? -8.763 -2.752 -26.908 1.00 57.84 120 ALA A CA 1
ATOM 951 C C . ALA A 1 120 ? -8.932 -4.174 -27.463 1.00 57.84 120 ALA A C 1
ATOM 953 O O . ALA A 1 120 ? -10.053 -4.588 -27.734 1.00 57.84 120 ALA A O 1
ATOM 954 N N . TRP A 1 121 ? -7.846 -4.938 -27.593 1.00 60.06 121 TRP A N 1
ATOM 955 C CA . TRP A 1 121 ? -7.896 -6.336 -28.015 1.00 60.06 121 TRP A CA 1
ATOM 956 C C . TRP A 1 121 ? -8.725 -7.192 -27.052 1.00 60.06 121 TRP A C 1
ATOM 958 O O . TRP A 1 121 ? -9.642 -7.880 -27.501 1.00 60.06 121 TRP A O 1
ATOM 968 N N . ASN A 1 122 ? -8.470 -7.099 -25.744 1.00 70.69 122 ASN A N 1
ATOM 969 C CA . ASN A 1 122 ? -9.208 -7.871 -24.744 1.00 70.69 122 ASN A CA 1
ATOM 970 C C . ASN A 1 122 ? -10.694 -7.497 -24.737 1.00 70.69 122 ASN A C 1
ATOM 972 O O . ASN A 1 122 ? -11.542 -8.374 -24.826 1.00 70.69 122 ASN A O 1
ATOM 976 N N . ASN A 1 123 ? -11.028 -6.204 -24.740 1.00 69.81 123 ASN A N 1
ATOM 977 C CA . ASN A 1 123 ? -12.427 -5.763 -24.712 1.00 69.81 123 ASN A CA 1
ATOM 978 C C . ASN A 1 123 ? -13.189 -6.074 -26.011 1.00 69.81 123 ASN A C 1
ATOM 980 O O . ASN A 1 123 ? -14.401 -6.256 -25.972 1.00 69.81 123 ASN A O 1
ATOM 984 N N . LEU A 1 124 ? -12.514 -6.126 -27.164 1.00 66.19 124 LEU A N 1
ATOM 985 C CA . LEU A 1 124 ? -13.160 -6.460 -28.438 1.00 66.19 124 LEU A CA 1
ATOM 986 C C . LEU A 1 124 ? -13.300 -7.968 -28.653 1.00 66.19 124 LEU A C 1
ATOM 988 O O . LEU A 1 124 ? -14.255 -8.400 -29.296 1.00 66.19 124 LEU A O 1
ATOM 992 N N . ARG A 1 125 ? -12.336 -8.764 -28.176 1.00 66.31 125 ARG A N 1
ATOM 993 C CA . ARG A 1 125 ? -12.276 -10.201 -28.469 1.00 66.31 125 ARG A CA 1
ATOM 994 C C . ARG A 1 125 ? -12.731 -11.092 -27.315 1.00 66.31 125 ARG A C 1
ATOM 996 O O . ARG A 1 125 ? -13.234 -12.176 -27.588 1.00 66.31 125 ARG A O 1
ATOM 1003 N N . PHE A 1 126 ? -12.581 -10.624 -26.081 1.00 79.56 126 PHE A N 1
ATOM 1004 C CA . PHE A 1 126 ? -12.860 -11.351 -24.839 1.00 79.56 126 PHE A CA 1
ATOM 1005 C C . PHE A 1 126 ? -13.581 -10.451 -23.807 1.00 79.56 126 PHE A C 1
ATOM 1007 O O . PHE A 1 126 ? -13.097 -10.270 -22.686 1.00 79.56 126 PHE A O 1
ATOM 1014 N N . PRO A 1 127 ? -14.710 -9.813 -24.183 1.00 77.31 127 PRO A N 1
ATOM 1015 C CA . PRO A 1 127 ? -15.382 -8.819 -23.343 1.00 77.31 127 PRO A CA 1
ATOM 1016 C C . PRO A 1 127 ? -15.911 -9.386 -22.023 1.00 77.31 127 PRO A C 1
ATOM 1018 O O . PRO A 1 127 ? -16.015 -8.648 -21.043 1.00 77.31 127 PRO A O 1
ATOM 1021 N N . ASP A 1 128 ? -16.284 -10.663 -21.995 1.00 79.88 128 ASP A N 1
ATOM 1022 C CA . ASP A 1 128 ? -16.881 -11.289 -20.817 1.00 79.88 128 ASP A CA 1
ATOM 1023 C C . ASP A 1 128 ? -15.799 -11.814 -19.869 1.00 79.88 128 ASP A C 1
ATOM 1025 O O . ASP A 1 128 ? -15.862 -11.566 -18.665 1.00 79.88 128 ASP A O 1
ATOM 1029 N N . GLU A 1 129 ? -14.725 -12.395 -20.408 1.00 81.12 129 GLU A N 1
ATOM 1030 C CA . GLU A 1 129 ? -13.531 -12.751 -19.638 1.00 81.12 129 GLU A CA 1
ATOM 1031 C C . GLU A 1 129 ? -12.879 -11.520 -18.984 1.00 81.12 129 GLU A C 1
ATOM 1033 O O . GLU A 1 129 ? -12.510 -11.557 -17.812 1.00 81.12 129 GLU A O 1
ATOM 1038 N N . GLU A 1 130 ? -12.776 -10.397 -19.702 1.00 75.38 130 GLU A N 1
ATOM 1039 C CA . GLU A 1 130 ? -12.215 -9.149 -19.164 1.00 75.38 130 GLU A CA 1
ATOM 1040 C C . GLU A 1 130 ? -12.999 -8.656 -17.933 1.00 75.38 130 GLU A C 1
ATOM 1042 O O . GLU A 1 130 ? -12.418 -8.227 -16.931 1.00 75.38 130 GLU A O 1
ATOM 1047 N N . LYS A 1 131 ? -14.335 -8.749 -17.954 1.00 79.06 131 LYS A N 1
ATOM 1048 C CA . LYS A 1 131 ? -15.181 -8.329 -16.821 1.00 79.06 131 LYS A CA 1
ATOM 1049 C C . LYS A 1 131 ? -14.940 -9.182 -15.579 1.00 79.06 131 LYS A C 1
ATOM 1051 O O . LYS A 1 131 ? -14.922 -8.631 -14.475 1.00 79.06 131 LYS A O 1
ATOM 1056 N N . GLU A 1 132 ? -14.720 -10.477 -15.763 1.00 76.00 132 GLU A N 1
ATOM 1057 C CA . GLU A 1 132 ? -14.524 -11.460 -14.693 1.00 76.00 132 GLU A CA 1
ATOM 1058 C C . GLU A 1 132 ? -13.127 -11.417 -14.053 1.00 76.00 132 GLU A C 1
ATOM 1060 O O . GLU A 1 132 ? -12.958 -11.872 -12.921 1.00 76.00 132 GLU A O 1
ATOM 1065 N N . LEU A 1 133 ? -12.123 -10.829 -14.717 1.00 73.50 133 LEU A N 1
ATOM 1066 C CA . LEU A 1 133 ? -10.788 -10.667 -14.133 1.00 73.50 133 LEU A CA 1
ATOM 1067 C C . LEU A 1 133 ? -10.802 -9.802 -12.860 1.00 73.50 133 LEU A C 1
ATOM 1069 O O . LEU A 1 133 ? -11.662 -8.940 -12.653 1.00 73.50 133 LEU A O 1
ATOM 1073 N N . SER A 1 134 ? -9.803 -9.992 -11.993 1.00 67.38 134 SER A N 1
ATOM 1074 C CA . SER A 1 134 ? -9.631 -9.140 -10.810 1.00 67.38 134 SER A CA 1
ATOM 1075 C C . SER A 1 134 ? -9.262 -7.705 -11.204 1.00 67.38 134 SER A C 1
ATOM 1077 O O . SER A 1 134 ? -8.562 -7.475 -12.193 1.00 67.38 134 SER A O 1
ATOM 1079 N N . ASP A 1 135 ? -9.680 -6.724 -10.400 1.00 60.69 135 ASP A N 1
ATOM 1080 C CA . ASP A 1 135 ? -9.397 -5.305 -10.670 1.00 60.69 135 ASP A CA 1
ATOM 1081 C C . ASP A 1 135 ? -7.882 -5.014 -10.664 1.00 60.69 135 ASP A C 1
ATOM 1083 O O . ASP A 1 135 ? -7.408 -4.138 -11.383 1.00 60.69 135 ASP A O 1
ATOM 1087 N N . LYS A 1 136 ? -7.103 -5.819 -9.929 1.00 56.97 136 LYS A N 1
ATOM 1088 C CA . LYS A 1 136 ? -5.636 -5.762 -9.905 1.00 56.97 136 LYS A CA 1
ATOM 1089 C C . LYS A 1 136 ? -4.998 -6.201 -11.228 1.00 56.97 136 LYS A C 1
ATOM 1091 O O . LYS A 1 136 ? -4.023 -5.588 -11.648 1.00 56.97 136 LYS A O 1
ATOM 1096 N N . VAL A 1 137 ? -5.534 -7.238 -11.874 1.00 63.56 137 VAL A N 1
ATOM 1097 C CA . VAL A 1 137 ? -5.047 -7.717 -13.183 1.00 63.56 137 VAL A CA 1
ATOM 1098 C C . VAL A 1 137 ? -5.460 -6.743 -14.285 1.00 63.56 137 VAL A C 1
ATOM 1100 O O . VAL A 1 137 ? -4.626 -6.347 -15.095 1.00 63.56 137 VAL A O 1
ATOM 1103 N N . LYS A 1 138 ? -6.712 -6.270 -14.250 1.00 66.88 138 LYS A N 1
ATOM 1104 C CA . LYS A 1 138 ? -7.234 -5.260 -15.185 1.00 66.88 138 LYS A CA 1
ATOM 1105 C C . LYS A 1 138 ? -6.470 -3.941 -15.158 1.00 66.88 138 LYS A C 1
ATOM 1107 O O . LYS A 1 138 ? -6.365 -3.259 -16.173 1.00 66.88 138 LYS A O 1
ATOM 1112 N N . ALA A 1 139 ? -5.946 -3.568 -13.993 1.00 59.00 139 ALA A N 1
ATOM 1113 C CA . ALA A 1 139 ? -5.149 -2.360 -13.836 1.00 59.00 139 ALA A CA 1
ATOM 1114 C C . ALA A 1 139 ? -3.767 -2.448 -14.511 1.00 59.00 139 ALA A C 1
ATOM 1116 O O . ALA A 1 139 ? -3.134 -1.415 -14.691 1.00 59.00 139 ALA A O 1
ATOM 1117 N N . GLY A 1 140 ? -3.293 -3.643 -14.879 1.00 57.38 140 GLY A N 1
ATOM 1118 C CA . GLY A 1 140 ? -1.999 -3.850 -15.528 1.00 57.38 140 GLY A CA 1
ATOM 1119 C C . GLY A 1 140 ? -2.103 -4.183 -17.024 1.00 57.38 140 GLY A C 1
ATOM 1120 O O . GLY A 1 140 ? -3.169 -4.574 -17.508 1.00 57.38 140 GLY A O 1
ATOM 1121 N N . PRO A 1 141 ? -1.002 -4.079 -17.791 1.00 62.84 141 PRO A N 1
ATOM 1122 C CA . PRO A 1 141 ? -0.944 -4.582 -19.160 1.00 62.84 141 PRO A CA 1
ATOM 1123 C C . PRO A 1 141 ? -1.067 -6.108 -19.191 1.00 62.84 141 PRO A C 1
ATOM 1125 O O . PRO A 1 141 ? -0.187 -6.817 -18.704 1.00 62.84 141 PRO A O 1
ATOM 1128 N N . HIS A 1 142 ? -2.129 -6.617 -19.809 1.00 70.88 142 HIS A N 1
ATOM 1129 C CA . HIS A 1 142 ? -2.379 -8.050 -19.927 1.00 70.88 142 HIS A CA 1
ATOM 1130 C C . HIS A 1 142 ? -3.058 -8.383 -21.259 1.00 70.88 142 HIS A C 1
ATOM 1132 O O . HIS A 1 142 ? -3.638 -7.512 -21.910 1.00 70.88 142 HIS A O 1
ATOM 1138 N N . ILE A 1 143 ? -2.982 -9.645 -21.676 1.00 73.75 143 ILE A N 1
ATOM 1139 C CA . ILE A 1 143 ? -3.676 -10.152 -22.865 1.00 73.75 143 ILE A CA 1
ATOM 1140 C C . ILE A 1 143 ? -4.430 -11.438 -22.533 1.00 73.75 143 ILE A C 1
ATOM 1142 O O . ILE A 1 143 ? -3.877 -12.332 -21.890 1.00 73.75 143 ILE A O 1
ATOM 1146 N N . ILE A 1 144 ? -5.689 -11.518 -22.961 1.00 75.50 144 ILE A N 1
ATOM 1147 C CA . ILE A 1 144 ? -6.548 -12.693 -22.778 1.00 75.50 144 ILE A CA 1
ATOM 1148 C C . ILE A 1 144 ? -6.427 -13.6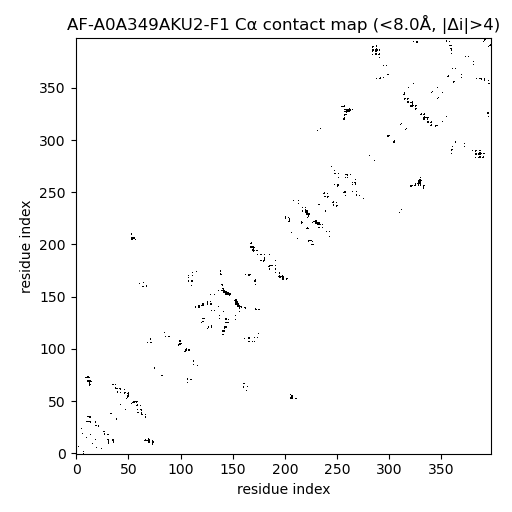07 -24.002 1.00 75.50 144 ILE A C 1
ATOM 1150 O O . ILE A 1 144 ? -6.383 -13.136 -25.141 1.00 75.50 144 ILE A O 1
ATOM 1154 N N . TYR A 1 145 ? -6.376 -14.919 -23.763 1.00 73.94 145 TYR A N 1
ATOM 1155 C CA . TYR A 1 145 ? -6.350 -15.950 -24.808 1.00 73.94 145 TYR A CA 1
ATOM 1156 C C . TYR A 1 145 ? -7.650 -16.759 -24.896 1.00 73.94 145 TYR A C 1
ATOM 1158 O O . TYR A 1 145 ? -7.837 -17.504 -25.855 1.00 73.94 145 TYR A O 1
ATOM 1166 N N . GLY A 1 146 ? -8.542 -16.611 -23.916 1.00 75.12 146 GLY A N 1
ATOM 1167 C CA . GLY A 1 146 ? -9.816 -17.319 -23.823 1.00 75.12 146 GLY A CA 1
ATOM 1168 C C . GLY A 1 146 ? -9.918 -18.099 -22.518 1.00 75.12 146 GLY A C 1
ATOM 1169 O O . GLY A 1 146 ? -9.331 -17.705 -21.510 1.00 75.12 146 GLY A O 1
ATOM 1170 N N . ARG A 1 147 ? -10.654 -19.211 -22.537 1.00 80.44 147 ARG A N 1
ATOM 1171 C CA . ARG A 1 147 ? -10.841 -20.092 -21.378 1.00 80.44 147 ARG A CA 1
ATOM 1172 C C . ARG A 1 147 ? -10.235 -21.468 -21.615 1.00 80.44 147 ARG A C 1
ATOM 1174 O O . ARG A 1 147 ? -10.164 -21.931 -22.753 1.00 80.44 147 ARG A O 1
ATOM 1181 N N . ASP A 1 148 ? -9.801 -22.114 -20.540 1.00 72.50 148 ASP A N 1
ATOM 1182 C CA . ASP A 1 148 ? -9.474 -23.534 -20.568 1.00 72.50 148 ASP A CA 1
ATOM 1183 C C . ASP A 1 148 ? -10.741 -24.410 -20.530 1.00 72.50 148 ASP A C 1
ATOM 1185 O O . ASP A 1 148 ? -11.875 -23.928 -20.485 1.00 72.50 148 ASP A O 1
ATOM 1189 N N . LYS A 1 149 ? -10.532 -25.729 -20.569 1.00 67.19 149 LYS A N 1
ATOM 1190 C CA .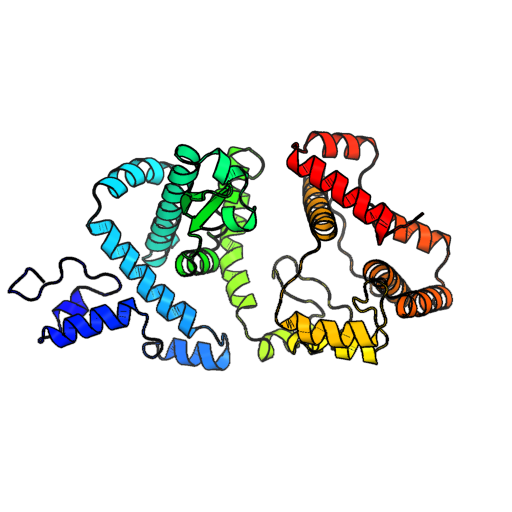 LYS A 1 149 ? -11.600 -26.740 -20.565 1.00 67.19 149 LYS A CA 1
ATOM 1191 C C . LYS A 1 149 ? -12.412 -26.745 -19.264 1.00 67.19 149 LYS A C 1
ATOM 1193 O O . LYS A 1 149 ? -13.536 -27.232 -19.264 1.00 67.19 149 LYS A O 1
ATOM 1198 N N . ASP A 1 150 ? -11.849 -26.180 -18.199 1.00 65.94 150 ASP A N 1
ATOM 1199 C CA . ASP A 1 150 ? -12.440 -26.090 -16.867 1.00 65.94 150 ASP A CA 1
ATOM 1200 C C . ASP A 1 150 ? -13.098 -24.713 -16.631 1.00 65.94 150 ASP A C 1
ATOM 1202 O O . ASP A 1 150 ? -13.535 -24.409 -15.521 1.00 65.94 150 ASP A O 1
ATOM 1206 N N . GLY A 1 151 ? -13.166 -23.861 -17.664 1.00 70.62 151 GLY A N 1
ATOM 1207 C CA . GLY A 1 151 ? -13.789 -22.538 -17.619 1.00 70.62 151 GLY A CA 1
ATOM 1208 C C . GLY A 1 151 ? -12.910 -21.423 -17.040 1.00 70.62 151 GLY A C 1
ATOM 1209 O O . GLY A 1 151 ? -13.387 -20.292 -16.897 1.00 70.62 151 GLY A O 1
ATOM 1210 N N . LYS A 1 152 ? -11.634 -21.693 -16.732 1.00 62.97 152 LYS A N 1
ATOM 1211 C CA . LYS A 1 152 ? -10.702 -20.700 -16.178 1.00 62.97 152 LYS A CA 1
ATOM 1212 C C . LYS A 1 152 ? -10.177 -19.789 -17.274 1.00 62.97 152 LYS A C 1
ATOM 1214 O O . LYS A 1 152 ? -9.786 -20.244 -18.347 1.00 62.97 152 LYS A O 1
ATOM 1219 N N . ILE A 1 153 ? -10.124 -18.494 -16.982 1.00 75.69 153 ILE A N 1
ATOM 1220 C CA . ILE A 1 153 ? -9.644 -17.477 -17.918 1.00 75.69 153 ILE A CA 1
ATOM 1221 C C . ILE A 1 153 ? -8.124 -17.575 -18.033 1.00 75.69 153 ILE A C 1
ATOM 1223 O O . ILE A 1 153 ? -7.396 -17.411 -17.053 1.00 75.69 153 ILE A O 1
ATOM 1227 N N . LEU A 1 154 ? -7.649 -17.821 -19.249 1.00 67.38 154 LEU A N 1
ATOM 1228 C CA . LEU A 1 154 ? -6.238 -17.854 -19.598 1.00 67.38 154 LEU A CA 1
ATOM 1229 C C . LEU A 1 154 ? -5.808 -16.455 -20.032 1.00 67.38 154 LEU A C 1
ATOM 1231 O O . LEU A 1 154 ? -6.201 -15.966 -21.094 1.00 67.38 154 LEU A O 1
ATOM 1235 N N . TYR A 1 155 ? -4.973 -15.816 -19.220 1.00 67.88 155 TYR A N 1
ATOM 1236 C CA . TYR A 1 155 ? -4.420 -14.500 -19.509 1.00 67.88 155 TYR A CA 1
ATOM 1237 C C . TYR A 1 155 ? -2.918 -14.466 -19.214 1.00 67.88 155 TYR A C 1
ATOM 1239 O O . TYR A 1 155 ? -2.417 -15.182 -18.348 1.00 67.88 155 TYR A O 1
ATOM 1247 N N . LEU A 1 156 ? -2.185 -13.638 -19.958 1.00 63.72 156 LEU A N 1
ATOM 1248 C CA . LEU A 1 156 ? -0.785 -13.323 -19.682 1.00 63.72 156 LEU A CA 1
ATOM 1249 C C . LEU A 1 156 ? -0.705 -11.890 -19.164 1.00 63.72 156 LEU A C 1
ATOM 1251 O O . LEU A 1 156 ? -0.942 -10.944 -19.909 1.00 63.72 156 LEU A O 1
ATOM 1255 N N . ASP A 1 157 ? -0.330 -11.755 -17.898 1.00 60.12 157 ASP A N 1
ATOM 1256 C CA . ASP A 1 157 ? -0.077 -10.493 -17.190 1.00 60.12 157 ASP A CA 1
ATOM 1257 C C . ASP A 1 157 ? 1.421 -10.252 -16.928 1.00 60.12 157 ASP A C 1
ATOM 1259 O O . ASP A 1 157 ? 1.825 -9.203 -16.430 1.00 60.12 157 ASP A O 1
ATOM 1263 N N . ARG A 1 158 ? 2.285 -11.210 -17.298 1.00 45.75 158 ARG A N 1
ATOM 1264 C CA . ARG A 1 158 ? 3.738 -11.178 -17.050 1.00 45.75 158 ARG A CA 1
ATOM 1265 C C . ARG A 1 158 ? 4.507 -10.234 -17.980 1.00 45.75 158 ARG A C 1
ATOM 1267 O O . ARG A 1 158 ? 5.668 -10.475 -18.303 1.00 45.75 158 ARG A O 1
ATOM 1274 N N . LEU A 1 159 ? 3.909 -9.104 -18.339 1.00 57.84 159 LEU A N 1
ATOM 1275 C CA . LEU A 1 159 ? 4.615 -7.933 -18.860 1.00 57.84 159 LEU A CA 1
ATOM 1276 C C . LEU A 1 159 ? 5.148 -7.080 -17.694 1.00 57.84 159 LEU A C 1
ATOM 1278 O O . LEU A 1 159 ? 5.081 -5.853 -17.729 1.00 57.84 159 LEU A O 1
ATOM 1282 N N . GLY A 1 160 ? 5.681 -7.725 -16.648 1.00 51.38 160 GLY A N 1
ATOM 1283 C CA . GLY A 1 160 ? 6.057 -7.078 -15.383 1.00 51.38 160 GLY A CA 1
ATOM 1284 C C . GLY A 1 160 ? 7.059 -5.933 -15.549 1.00 51.38 160 GLY A C 1
ATOM 1285 O O . GLY A 1 160 ? 7.010 -4.960 -14.812 1.00 51.38 160 GLY A O 1
ATOM 1286 N N . PHE A 1 161 ? 7.898 -5.977 -16.585 1.00 54.91 161 PHE A N 1
ATOM 1287 C CA . PHE A 1 161 ? 8.807 -4.882 -16.933 1.00 54.91 161 PHE A CA 1
ATOM 1288 C C . PHE A 1 161 ? 8.088 -3.655 -17.527 1.00 54.91 161 PHE A C 1
ATOM 1290 O O . PHE A 1 161 ? 8.532 -2.528 -17.315 1.00 54.91 161 PHE A O 1
ATOM 1297 N N . VAL A 1 162 ? 6.982 -3.847 -18.262 1.00 53.47 162 VAL A N 1
ATOM 1298 C CA . VAL A 1 162 ? 6.135 -2.751 -18.763 1.00 53.47 162 VAL A CA 1
ATOM 1299 C C . VAL A 1 162 ? 5.375 -2.145 -17.598 1.00 53.47 162 VAL A C 1
ATOM 1301 O O . VAL A 1 162 ? 5.326 -0.927 -17.493 1.00 53.47 162 VAL A O 1
ATOM 1304 N N . GLN A 1 163 ? 4.842 -2.977 -16.701 1.00 56.06 163 GLN A N 1
ATOM 1305 C CA . GLN A 1 163 ? 4.168 -2.498 -15.501 1.00 56.06 163 GLN A CA 1
ATOM 1306 C C . GLN A 1 163 ? 5.130 -1.713 -14.608 1.00 56.06 163 GLN A C 1
ATOM 1308 O O . GLN A 1 163 ? 4.898 -0.536 -14.381 1.00 56.06 163 GLN A O 1
ATOM 1313 N N . ASP A 1 164 ? 6.281 -2.264 -14.219 1.00 56.19 164 ASP A N 1
ATOM 1314 C CA . ASP A 1 164 ? 7.253 -1.517 -13.413 1.00 56.19 164 ASP A CA 1
ATOM 1315 C C . ASP A 1 164 ? 7.719 -0.217 -14.081 1.00 56.19 164 ASP A C 1
ATOM 1317 O O . ASP A 1 164 ? 7.879 0.795 -13.395 1.00 56.19 164 ASP A O 1
ATOM 1321 N N . PHE A 1 165 ? 7.846 -0.193 -15.411 1.00 58.34 165 PHE A N 1
ATOM 1322 C CA . PHE A 1 165 ? 8.068 1.050 -16.140 1.00 58.34 165 PHE A CA 1
ATOM 1323 C C . PHE A 1 165 ? 6.896 2.029 -15.976 1.00 58.34 165 PHE A C 1
ATOM 1325 O O . PHE A 1 165 ? 7.104 3.176 -15.587 1.00 58.34 165 PHE A O 1
ATOM 1332 N N . LEU A 1 166 ? 5.661 1.614 -16.274 1.00 56.75 166 LEU A N 1
ATOM 1333 C CA . LEU A 1 166 ? 4.479 2.471 -16.144 1.00 56.75 166 LEU A CA 1
ATOM 1334 C C . LEU A 1 166 ? 4.355 3.007 -14.705 1.00 56.75 166 LEU A C 1
ATOM 1336 O O . LEU A 1 166 ? 3.978 4.163 -14.521 1.00 56.75 166 LEU A O 1
ATOM 1340 N N . ASN A 1 167 ? 4.786 2.239 -13.703 1.00 59.00 167 ASN A N 1
ATOM 1341 C CA . ASN A 1 167 ? 4.805 2.624 -12.290 1.00 59.00 167 ASN A CA 1
ATOM 1342 C C . ASN A 1 167 ? 5.822 3.745 -12.020 1.00 59.00 167 ASN A C 1
ATOM 1344 O O . ASN A 1 167 ? 5.499 4.717 -11.337 1.00 59.00 167 ASN A O 1
ATOM 1348 N N . TRP A 1 168 ? 7.028 3.664 -12.596 1.00 52.75 168 TRP A N 1
ATOM 1349 C CA . TRP A 1 168 ? 8.060 4.711 -12.504 1.00 52.75 168 TRP A CA 1
ATOM 1350 C C . TRP A 1 168 ? 7.653 6.044 -13.131 1.00 52.75 168 TRP A C 1
ATOM 1352 O O . TRP A 1 168 ? 8.161 7.085 -12.721 1.00 52.75 168 TRP A O 1
ATOM 1362 N N . PHE A 1 169 ? 6.739 6.023 -14.100 1.00 52.03 169 PHE A N 1
ATOM 1363 C CA . PHE A 1 169 ? 6.274 7.219 -14.810 1.00 52.03 169 PHE A CA 1
ATOM 1364 C C . PHE A 1 169 ? 4.835 7.620 -14.457 1.00 52.03 169 PHE A C 1
ATOM 1366 O O . PHE A 1 169 ? 4.284 8.518 -15.089 1.00 52.03 169 PHE A O 1
ATOM 1373 N N . GLY A 1 170 ? 4.232 6.977 -13.448 1.00 52.59 170 GLY A N 1
ATOM 1374 C CA . GLY A 1 170 ? 2.867 7.261 -12.985 1.00 52.59 170 GLY A CA 1
ATOM 1375 C C . GLY A 1 170 ? 1.768 6.941 -13.998 1.00 52.59 170 GLY A C 1
ATOM 1376 O O . GLY A 1 170 ? 0.653 7.435 -13.884 1.00 52.59 170 GLY A O 1
ATOM 1377 N N . VAL A 1 171 ? 2.072 6.114 -14.994 1.00 50.94 171 VAL A N 1
ATOM 1378 C CA . VAL A 1 171 ? 1.151 5.696 -16.054 1.00 50.94 171 VAL A CA 1
ATOM 1379 C C . VAL A 1 171 ? 0.462 4.372 -15.693 1.00 50.94 171 VAL A C 1
ATOM 1381 O O . VAL A 1 171 ? -0.407 3.942 -16.426 1.00 50.94 171 VAL A O 1
ATOM 1384 N N . GLU A 1 172 ? 0.776 3.737 -14.556 1.00 49.00 172 GLU A N 1
ATOM 1385 C CA . GLU A 1 172 ? 0.172 2.459 -14.110 1.00 49.00 172 GLU A CA 1
ATOM 1386 C C . GLU A 1 172 ? -1.351 2.495 -14.002 1.00 49.00 172 GLU A C 1
ATOM 1388 O O . GLU A 1 172 ? -2.016 1.509 -14.254 1.00 49.00 172 GLU A O 1
ATOM 1393 N N . SER A 1 173 ? -1.927 3.630 -13.622 1.00 49.59 173 SER A N 1
ATOM 1394 C CA . SER A 1 173 ? -3.373 3.766 -13.426 1.00 49.59 173 SER A CA 1
ATOM 1395 C C . SER A 1 173 ? -4.067 4.399 -14.634 1.00 49.59 173 SER A C 1
ATOM 1397 O O . SER A 1 173 ? -5.219 4.801 -14.542 1.00 49.59 173 SER A O 1
ATOM 1399 N N . PHE A 1 174 ? -3.389 4.516 -15.778 1.00 48.81 174 PHE A N 1
ATOM 1400 C CA . PHE A 1 174 ? -3.796 5.395 -16.876 1.00 48.81 174 PHE A CA 1
ATOM 1401 C C . PHE A 1 174 ? -5.136 5.023 -17.563 1.00 48.81 174 PHE A C 1
ATOM 1403 O O . PHE A 1 174 ? -6.007 5.879 -17.588 1.00 48.81 174 PHE A O 1
ATOM 1410 N N . PRO A 1 175 ? -5.405 3.796 -18.039 1.00 44.28 175 PRO A N 1
ATOM 1411 C CA . PRO A 1 175 ? -6.688 3.283 -18.512 1.00 44.28 175 PRO A CA 1
ATOM 1412 C C . PRO A 1 175 ? -7.745 3.184 -17.436 1.00 44.28 175 PRO A C 1
ATOM 1414 O O . PRO A 1 175 ? -8.884 3.475 -17.756 1.00 44.28 175 PRO A O 1
ATOM 1417 N N . TYR A 1 176 ? -7.411 2.848 -16.184 1.00 50.91 176 TYR A N 1
ATOM 1418 C CA . TYR A 1 176 ? -8.395 2.935 -15.102 1.00 50.91 176 TYR A CA 1
ATOM 1419 C C . TYR A 1 176 ? -8.858 4.389 -14.947 1.00 50.91 176 TYR A C 1
ATOM 1421 O O . TYR A 1 176 ? -10.040 4.680 -15.060 1.00 50.91 176 TYR A O 1
ATOM 1429 N N . ASN A 1 177 ? -7.930 5.335 -14.815 1.00 47.88 177 ASN A N 1
ATOM 1430 C CA . ASN A 1 177 ? -8.225 6.758 -14.665 1.00 47.88 177 ASN A CA 1
ATOM 1431 C C . ASN A 1 177 ? -8.869 7.370 -15.925 1.00 47.88 177 ASN A C 1
ATOM 1433 O O . ASN A 1 177 ? -9.712 8.252 -15.803 1.00 47.88 177 ASN A O 1
ATOM 1437 N N . ILE A 1 178 ? -8.520 6.898 -17.128 1.00 43.50 178 ILE A N 1
ATOM 1438 C CA . ILE A 1 178 ? -9.156 7.295 -18.393 1.00 43.50 178 ILE A CA 1
ATOM 1439 C C . ILE A 1 178 ? -10.550 6.697 -18.515 1.00 43.50 178 ILE A C 1
ATOM 1441 O O . ILE A 1 178 ? -11.453 7.401 -18.934 1.00 43.50 178 ILE A O 1
ATOM 1445 N N . GLN A 1 179 ? -10.761 5.440 -18.135 1.00 41.59 179 GLN A N 1
ATOM 1446 C CA . GLN A 1 179 ? -12.085 4.826 -18.103 1.00 41.59 179 GLN A CA 1
ATOM 1447 C C . GLN A 1 179 ? -12.967 5.547 -17.082 1.00 41.59 179 GLN A C 1
ATOM 1449 O O . GLN A 1 179 ? -14.114 5.851 -17.381 1.00 41.59 179 GLN A O 1
ATOM 1454 N N . GLN A 1 180 ? -12.423 5.916 -15.919 1.00 45.22 180 GLN A N 1
ATOM 1455 C CA . GLN A 1 180 ? -13.121 6.766 -14.961 1.00 45.22 180 GLN A CA 1
ATOM 1456 C C . GLN A 1 180 ? -13.373 8.178 -15.515 1.00 45.22 180 GLN A C 1
ATOM 1458 O O . GLN A 1 180 ? -14.448 8.714 -15.282 1.00 45.22 180 GLN A O 1
ATOM 1463 N N . TRP A 1 181 ? -12.458 8.766 -16.293 1.00 40.50 181 TRP A N 1
ATOM 1464 C CA . TRP A 1 181 ? -12.675 10.053 -16.974 1.00 40.50 181 TRP A CA 1
ATOM 1465 C C . TRP A 1 181 ? -13.759 9.977 -18.058 1.00 40.50 181 TRP A C 1
ATOM 1467 O O . TRP A 1 181 ? -14.659 10.813 -18.081 1.00 40.50 181 TRP A O 1
ATOM 1477 N N . LEU A 1 182 ? -13.729 8.945 -18.904 1.00 38.81 182 LEU A N 1
ATOM 1478 C CA . LEU A 1 182 ? -14.737 8.671 -19.933 1.00 38.81 182 LEU A CA 1
ATOM 1479 C C . LEU A 1 182 ? -16.110 8.369 -19.316 1.00 38.81 182 LEU A C 1
ATOM 1481 O O . LEU A 1 182 ? -17.128 8.771 -19.868 1.00 38.81 182 LEU A O 1
ATOM 1485 N N . ASN A 1 183 ? -16.135 7.731 -18.143 1.00 46.03 183 ASN A N 1
ATOM 1486 C CA . ASN A 1 183 ? -17.343 7.488 -17.351 1.00 46.03 183 ASN A CA 1
ATOM 1487 C C . ASN A 1 183 ? -17.750 8.694 -16.477 1.00 46.03 183 ASN A C 1
ATOM 1489 O O . ASN A 1 183 ? -18.646 8.563 -15.645 1.00 46.03 183 ASN A O 1
ATOM 1493 N N . GLY A 1 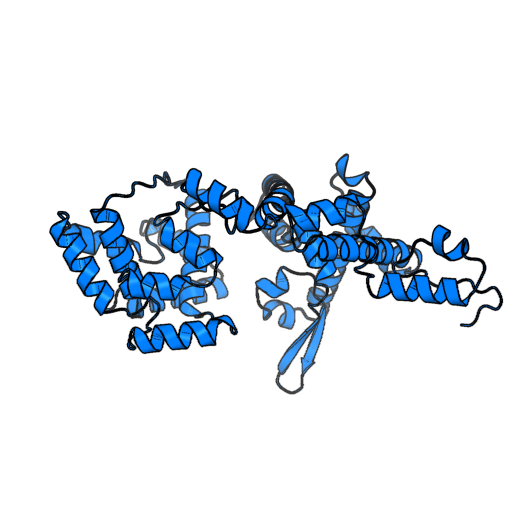184 ? -17.080 9.847 -16.608 1.00 39.19 184 GLY A N 1
ATOM 1494 C CA . GLY A 1 184 ? -17.395 11.082 -15.880 1.00 39.19 184 GLY A CA 1
ATOM 1495 C C . GLY A 1 184 ? -17.044 11.087 -14.385 1.00 39.19 184 GLY A C 1
ATOM 1496 O O . GLY A 1 184 ? -17.381 12.039 -13.689 1.00 39.19 184 GLY A O 1
ATOM 1497 N N . LYS A 1 185 ? -16.356 10.056 -13.880 1.00 41.75 185 LYS A N 1
ATOM 1498 C CA . LYS A 1 185 ? -15.963 9.891 -12.468 1.00 41.75 185 LYS A CA 1
ATOM 1499 C C . LYS A 1 185 ? -14.628 10.551 -12.101 1.00 41.75 185 LYS A C 1
ATOM 1501 O O . LYS A 1 185 ? -14.271 10.593 -10.928 1.00 41.75 185 LYS A O 1
ATOM 1506 N N . MET A 1 186 ? -13.861 11.027 -13.081 1.00 45.84 186 MET A N 1
ATOM 1507 C CA . MET A 1 186 ? -12.615 11.777 -12.873 1.00 45.84 186 MET A CA 1
ATOM 1508 C C . MET A 1 186 ? -12.506 12.913 -13.886 1.00 45.84 186 MET A C 1
ATOM 1510 O O . MET A 1 186 ? -12.981 12.786 -15.007 1.00 45.84 186 MET A O 1
ATOM 1514 N N . SER A 1 187 ? -11.845 14.011 -13.530 1.00 43.84 187 SER A N 1
ATOM 1515 C CA . SER A 1 187 ? -11.511 15.102 -14.454 1.00 43.84 187 SER A CA 1
ATOM 1516 C C . SER A 1 187 ? -10.114 14.928 -15.065 1.00 43.84 187 SER A C 1
ATOM 1518 O O . SER A 1 187 ? -9.210 14.361 -14.450 1.00 43.84 187 SER A O 1
ATOM 1520 N N . ALA A 1 188 ? -9.875 15.491 -16.256 1.00 39.78 188 ALA A N 1
ATOM 1521 C CA . ALA A 1 188 ? -8.563 15.435 -16.919 1.00 39.78 188 ALA A CA 1
ATOM 1522 C C . ALA A 1 188 ? -7.417 16.026 -16.062 1.00 39.78 188 ALA A C 1
ATOM 1524 O O . ALA A 1 188 ? -6.273 15.571 -16.131 1.00 39.78 188 ALA A O 1
ATOM 1525 N N . LYS A 1 189 ? -7.729 17.010 -15.205 1.00 46.09 189 LYS A N 1
ATOM 1526 C CA . LYS A 1 189 ? -6.786 17.602 -14.245 1.00 46.09 189 LYS A CA 1
ATOM 1527 C C . LYS A 1 189 ? -6.388 16.613 -13.143 1.00 46.09 189 LYS A C 1
ATOM 1529 O O . LYS A 1 189 ? -5.227 16.589 -12.733 1.00 46.09 189 LYS A O 1
ATOM 1534 N N . GLU A 1 190 ? -7.323 15.794 -12.670 1.00 51.81 190 GLU A N 1
ATOM 1535 C CA . GLU A 1 190 ? -7.060 14.762 -11.660 1.00 51.81 190 GLU A CA 1
ATOM 1536 C C . GLU A 1 190 ? -6.224 13.622 -12.235 1.00 51.81 190 GLU A C 1
ATOM 1538 O O . GLU A 1 190 ? -5.263 13.208 -11.593 1.00 51.81 190 GLU A O 1
ATOM 1543 N N . VAL A 1 191 ? -6.501 13.200 -13.475 1.00 49.22 191 VAL A N 1
ATOM 1544 C CA . VAL A 1 191 ? -5.676 12.211 -14.189 1.00 49.22 191 VAL A CA 1
ATOM 1545 C C . VAL A 1 191 ? -4.220 12.682 -14.277 1.00 49.22 191 VAL A C 1
ATOM 1547 O O . VAL A 1 191 ? -3.312 11.965 -13.864 1.00 49.22 191 VAL A O 1
ATOM 1550 N N . ALA A 1 192 ? -3.984 13.918 -14.729 1.00 48.09 192 ALA A N 1
ATOM 1551 C CA . ALA A 1 192 ? -2.634 14.479 -14.827 1.00 48.09 192 ALA A CA 1
ATOM 1552 C C . ALA A 1 192 ? -1.937 14.625 -13.459 1.00 48.09 192 ALA A C 1
ATOM 1554 O O . ALA A 1 192 ? -0.729 14.413 -13.343 1.00 48.09 192 ALA A O 1
ATOM 1555 N N . THR A 1 193 ? -2.695 14.961 -12.412 1.00 58.78 193 THR A N 1
ATOM 1556 C CA . THR A 1 193 ? -2.172 15.088 -11.043 1.00 58.78 193 THR A CA 1
ATOM 1557 C C . THR A 1 193 ? -1.749 13.732 -10.476 1.00 58.78 193 THR A C 1
ATOM 1559 O O . THR A 1 193 ? -0.686 13.630 -9.868 1.00 58.78 193 THR A O 1
ATOM 1562 N N . GLU A 1 194 ? -2.541 12.681 -10.686 1.00 56.38 194 GLU A N 1
ATOM 1563 C CA . GLU A 1 194 ? -2.192 11.324 -10.251 1.00 56.38 194 GLU A CA 1
ATOM 1564 C C . GLU A 1 194 ? -0.992 10.766 -11.035 1.00 56.38 194 GLU A C 1
ATOM 1566 O O . GLU A 1 194 ? -0.095 10.166 -10.437 1.00 56.38 194 GLU A O 1
ATOM 1571 N N . MET A 1 195 ? -0.885 11.080 -12.333 1.00 50.88 195 MET A N 1
ATOM 1572 C CA . MET A 1 195 ? 0.299 10.750 -13.137 1.00 50.88 195 MET A CA 1
ATOM 1573 C C . MET A 1 195 ? 1.579 11.410 -12.606 1.00 50.88 195 MET A C 1
ATOM 1575 O O . MET A 1 195 ? 2.631 10.778 -12.571 1.00 50.88 195 MET A O 1
ATOM 1579 N N . ALA A 1 196 ? 1.508 12.662 -12.145 1.00 54.91 196 ALA A N 1
ATOM 1580 C CA . ALA A 1 196 ? 2.668 13.363 -11.590 1.00 54.91 196 ALA A CA 1
ATOM 1581 C C . ALA A 1 196 ? 3.117 12.815 -10.219 1.00 54.91 196 ALA A C 1
ATOM 1583 O O . ALA A 1 196 ? 4.291 12.915 -9.861 1.00 54.91 196 ALA A O 1
ATOM 1584 N N . LYS A 1 197 ? 2.197 12.221 -9.451 1.00 63.75 197 LYS A N 1
ATOM 1585 C CA . LYS A 1 197 ? 2.466 11.658 -8.118 1.00 63.75 197 LYS A CA 1
ATOM 1586 C C . LYS A 1 197 ? 3.153 10.292 -8.163 1.00 63.75 197 LYS A C 1
ATOM 1588 O O . LYS A 1 197 ? 3.962 9.986 -7.288 1.00 63.75 197 LYS A O 1
ATOM 1593 N N . GLY A 1 198 ? 2.849 9.470 -9.167 1.00 61.00 198 GLY A N 1
ATOM 1594 C CA . GLY A 1 198 ? 3.370 8.101 -9.288 1.00 61.00 198 GLY A CA 1
ATOM 1595 C C . GLY A 1 198 ? 4.903 7.975 -9.208 1.00 61.00 198 GLY A C 1
ATOM 1596 O O . GLY A 1 198 ? 5.382 7.219 -8.357 1.00 61.00 198 GLY A O 1
ATOM 1597 N N . PRO A 1 199 ? 5.682 8.747 -9.995 1.00 57.19 199 PRO A N 1
ATOM 1598 C CA . PRO A 1 199 ? 7.147 8.686 -9.992 1.00 57.19 199 PRO A CA 1
ATOM 1599 C C . PRO A 1 199 ? 7.760 9.000 -8.626 1.00 57.19 199 PRO A C 1
ATOM 1601 O O . PRO A 1 199 ? 8.604 8.262 -8.121 1.00 57.19 199 PRO A O 1
ATOM 1604 N N . LEU A 1 200 ? 7.296 10.081 -7.996 1.00 58.66 200 LEU A N 1
ATOM 1605 C CA . LEU A 1 200 ? 7.772 10.516 -6.684 1.00 58.66 200 LEU A CA 1
ATOM 1606 C C . LEU A 1 200 ? 7.416 9.497 -5.600 1.00 58.66 200 LEU A C 1
ATOM 1608 O O . LEU A 1 200 ? 8.263 9.168 -4.769 1.00 58.66 200 LEU A O 1
ATOM 1612 N N . ASN A 1 201 ? 6.201 8.940 -5.643 1.00 64.88 201 ASN A N 1
ATOM 1613 C CA . ASN A 1 201 ? 5.826 7.865 -4.734 1.00 64.88 201 ASN A CA 1
ATOM 1614 C C . ASN A 1 201 ? 6.750 6.649 -4.912 1.00 64.88 201 ASN A C 1
ATOM 1616 O O . ASN A 1 201 ? 7.294 6.169 -3.925 1.00 64.88 201 ASN A O 1
ATOM 1620 N N . LYS A 1 202 ? 6.998 6.184 -6.146 1.00 64.56 202 LYS A N 1
ATOM 1621 C CA . LYS A 1 202 ? 7.869 5.024 -6.424 1.00 64.56 202 LYS A CA 1
ATOM 1622 C C . LYS A 1 202 ? 9.309 5.246 -5.946 1.00 64.56 202 LYS A C 1
ATOM 1624 O O . LYS A 1 202 ? 9.868 4.332 -5.347 1.00 64.56 202 LYS A O 1
ATOM 1629 N N . ILE A 1 203 ? 9.882 6.438 -6.144 1.00 59.25 203 ILE A N 1
ATOM 1630 C CA . ILE A 1 203 ? 11.233 6.780 -5.659 1.00 59.25 203 ILE A CA 1
ATOM 1631 C C . ILE A 1 203 ? 11.306 6.639 -4.140 1.00 59.25 203 ILE A C 1
ATOM 1633 O O . ILE A 1 203 ? 12.162 5.918 -3.637 1.00 59.25 203 ILE A O 1
ATOM 1637 N N . VAL A 1 204 ? 10.382 7.270 -3.409 1.00 61.34 204 VAL A N 1
ATOM 1638 C CA . VAL A 1 204 ? 10.374 7.222 -1.938 1.00 61.34 204 VAL A CA 1
ATOM 1639 C C . VAL A 1 204 ? 10.042 5.817 -1.421 1.00 61.34 204 VAL A C 1
ATOM 1641 O O . VAL A 1 204 ? 10.615 5.378 -0.425 1.00 61.34 204 VAL A O 1
ATOM 1644 N N . GLN A 1 205 ? 9.167 5.066 -2.102 1.00 66.75 205 GLN A N 1
ATOM 1645 C CA . GLN A 1 205 ? 8.906 3.665 -1.755 1.00 66.75 205 GLN A CA 1
ATOM 1646 C C . GLN A 1 205 ? 10.100 2.744 -2.049 1.00 66.75 205 GLN A C 1
ATOM 1648 O O . GLN A 1 205 ? 10.256 1.744 -1.355 1.00 66.75 205 GLN A O 1
ATOM 1653 N N . GLY A 1 206 ? 10.924 3.063 -3.051 1.00 54.25 206 GLY A N 1
ATOM 1654 C CA . GLY A 1 206 ? 12.111 2.296 -3.430 1.00 54.25 206 GLY A CA 1
ATOM 1655 C C . GLY A 1 206 ? 13.312 2.502 -2.505 1.00 54.25 206 GLY A C 1
ATOM 1656 O O . GLY A 1 206 ? 14.230 1.681 -2.529 1.00 54.25 206 GLY A O 1
ATOM 1657 N N . VAL A 1 207 ? 13.307 3.562 -1.685 1.00 62.69 207 VAL A N 1
ATOM 1658 C CA . VAL A 1 207 ? 14.334 3.784 -0.659 1.00 62.69 207 VAL A CA 1
ATOM 1659 C C . VAL A 1 207 ? 14.305 2.634 0.343 1.00 62.69 207 VAL A C 1
ATOM 1661 O O . VAL A 1 207 ? 13.261 2.315 0.918 1.00 62.69 207 VAL A O 1
ATOM 1664 N N . GLY A 1 208 ? 15.465 2.014 0.558 1.00 49.72 208 GLY A N 1
ATOM 1665 C CA . GLY A 1 208 ? 15.596 0.870 1.455 1.00 49.72 208 GLY A CA 1
ATOM 1666 C C . GLY A 1 208 ? 15.155 1.172 2.900 1.00 49.72 208 GLY A C 1
ATOM 1667 O O . GLY A 1 208 ? 15.265 2.312 3.368 1.00 49.72 208 GLY A O 1
ATOM 1668 N N . PRO A 1 209 ? 14.711 0.145 3.652 1.00 52.16 209 PRO A N 1
ATOM 1669 C CA . PRO A 1 209 ? 14.174 0.314 5.004 1.00 52.16 209 PRO A CA 1
ATOM 1670 C C . PRO A 1 209 ? 15.176 0.934 5.989 1.00 52.16 209 PRO A C 1
ATOM 1672 O O . PRO A 1 209 ? 14.750 1.619 6.913 1.00 52.16 209 PRO A O 1
ATOM 1675 N N . ILE A 1 210 ? 16.486 0.769 5.768 1.00 49.62 210 ILE A N 1
ATOM 1676 C CA . ILE A 1 210 ? 17.558 1.321 6.619 1.00 49.62 210 ILE A CA 1
ATOM 1677 C C . ILE A 1 210 ? 17.530 2.856 6.658 1.00 49.62 210 ILE A C 1
ATOM 1679 O O . ILE A 1 210 ? 17.729 3.446 7.713 1.00 49.62 210 ILE A O 1
ATOM 1683 N N . VAL A 1 211 ? 17.262 3.507 5.524 1.00 47.06 211 VAL A N 1
ATOM 1684 C CA . VAL A 1 211 ? 17.214 4.977 5.430 1.00 47.06 211 VAL A CA 1
ATOM 1685 C C . VAL A 1 211 ? 15.801 5.487 5.697 1.00 47.06 211 VAL A C 1
ATOM 1687 O O . VAL A 1 211 ? 15.606 6.503 6.359 1.00 47.06 211 VAL A O 1
ATOM 1690 N N . LYS A 1 212 ? 14.797 4.761 5.203 1.00 55.50 212 LYS A N 1
ATOM 1691 C CA . LYS A 1 212 ? 13.398 5.176 5.257 1.00 55.50 212 LYS A CA 1
ATOM 1692 C C . LYS A 1 212 ? 12.810 5.114 6.671 1.00 55.50 212 LYS A C 1
ATOM 1694 O O . LYS A 1 212 ? 12.178 6.070 7.114 1.00 55.50 212 LYS A O 1
ATOM 1699 N N . THR A 1 213 ? 13.063 4.024 7.397 1.00 55.91 213 THR A N 1
ATOM 1700 C CA . THR A 1 213 ? 12.458 3.776 8.716 1.00 55.91 213 THR A CA 1
ATOM 1701 C C . THR A 1 213 ? 12.840 4.846 9.747 1.00 55.91 213 THR A C 1
ATOM 1703 O O . THR A 1 213 ? 11.929 5.375 10.381 1.00 55.91 213 THR A O 1
ATOM 1706 N N . PRO A 1 214 ? 14.118 5.258 9.905 1.00 52.56 214 PRO A N 1
ATOM 1707 C CA . PRO A 1 214 ? 14.478 6.321 10.848 1.00 52.56 214 PRO A CA 1
ATOM 1708 C C . PRO A 1 214 ? 13.798 7.662 10.550 1.00 52.56 214 PRO A C 1
ATOM 1710 O O . PRO A 1 214 ? 13.314 8.320 11.467 1.00 52.56 214 PRO A O 1
ATOM 1713 N N . VAL A 1 215 ? 13.710 8.055 9.275 1.00 54.41 215 VAL A N 1
ATOM 1714 C CA . VAL A 1 215 ? 13.052 9.307 8.866 1.00 54.41 215 VAL A CA 1
ATOM 1715 C C . VAL A 1 215 ? 11.557 9.258 9.190 1.00 54.41 215 VAL A C 1
ATOM 1717 O O . VAL A 1 215 ? 11.010 10.205 9.748 1.00 54.41 215 VAL A O 1
ATOM 1720 N N . GLU A 1 216 ? 10.894 8.138 8.909 1.00 64.50 216 GLU A N 1
ATOM 1721 C CA . GLU A 1 216 ? 9.476 7.940 9.227 1.00 64.50 216 GLU A CA 1
ATOM 1722 C C . GLU A 1 216 ? 9.202 7.933 10.736 1.00 64.50 216 GLU A C 1
ATOM 1724 O O . GLU A 1 216 ? 8.216 8.528 11.176 1.00 64.50 216 GLU A O 1
ATOM 1729 N N . LEU A 1 217 ? 10.095 7.333 11.531 1.00 64.50 217 LEU A N 1
ATOM 1730 C CA . LEU A 1 217 ? 10.033 7.352 12.993 1.00 64.50 217 LEU A CA 1
ATOM 1731 C C . LEU A 1 217 ? 10.184 8.771 13.556 1.00 64.50 217 LEU A C 1
ATOM 1733 O O . LEU A 1 217 ? 9.385 9.162 14.405 1.00 64.50 217 LEU A O 1
ATOM 1737 N N . LEU A 1 218 ? 11.137 9.561 13.047 1.00 57.12 218 LEU A N 1
ATOM 1738 C CA . LEU A 1 218 ? 11.312 10.969 13.431 1.00 57.12 218 LEU A CA 1
ATOM 1739 C C . LEU A 1 218 ? 10.087 11.819 13.076 1.00 57.12 218 LEU A C 1
ATOM 1741 O O . LEU A 1 218 ? 9.664 12.663 13.861 1.00 57.12 218 LEU A O 1
ATOM 1745 N N . MET A 1 219 ? 9.487 11.576 11.909 1.00 66.88 219 MET A N 1
ATOM 1746 C CA . MET A 1 219 ? 8.256 12.251 11.490 1.00 66.88 219 MET A CA 1
ATOM 1747 C C . MET A 1 219 ? 7.009 11.745 12.232 1.00 66.88 219 MET A C 1
ATOM 1749 O O . MET A 1 219 ? 5.939 12.343 12.103 1.00 66.88 219 MET A O 1
ATOM 1753 N N . GLY A 1 220 ? 7.100 10.613 12.941 1.00 71.69 220 GLY A N 1
ATOM 1754 C CA . GLY A 1 220 ? 5.950 9.908 13.509 1.00 71.69 220 GLY A CA 1
ATOM 1755 C C . GLY A 1 220 ? 4.912 9.511 12.453 1.00 71.69 220 GLY A C 1
ATOM 1756 O O . GLY A 1 220 ? 3.726 9.373 12.765 1.00 71.69 220 GLY A O 1
ATOM 1757 N N . ARG A 1 221 ? 5.319 9.382 11.184 1.00 77.00 221 ARG A N 1
ATOM 1758 C CA . ARG A 1 221 ? 4.435 9.142 10.037 1.00 77.00 221 ARG A CA 1
ATOM 1759 C C . ARG A 1 221 ? 5.086 8.184 9.049 1.00 77.00 221 ARG A C 1
ATOM 1761 O O . ARG A 1 221 ? 6.194 8.414 8.580 1.00 77.00 221 ARG A O 1
ATOM 1768 N N . SER A 1 222 ? 4.346 7.144 8.690 1.00 76.06 222 SER A N 1
ATOM 1769 C CA . SER A 1 222 ? 4.682 6.222 7.618 1.00 76.06 222 SER A CA 1
ATOM 1770 C C . SER A 1 222 ? 4.264 6.812 6.283 1.00 76.06 222 SER A C 1
ATOM 1772 O O . SER A 1 222 ? 3.119 7.230 6.099 1.00 76.06 222 SER A O 1
ATOM 1774 N N . THR A 1 223 ? 5.187 6.796 5.335 1.00 72.50 223 THR A N 1
ATOM 1775 C CA . THR A 1 223 ? 4.959 7.189 3.946 1.00 72.50 223 THR A CA 1
ATOM 1776 C C . THR A 1 223 ? 4.474 6.013 3.092 1.00 72.50 223 THR A C 1
ATOM 1778 O O . THR A 1 223 ? 4.207 6.182 1.906 1.00 72.50 223 THR A O 1
ATOM 1781 N N . TYR A 1 224 ? 4.334 4.813 3.670 1.00 63.88 224 TYR A N 1
ATOM 1782 C CA . TYR A 1 224 ? 3.810 3.622 3.001 1.00 63.88 224 TYR A CA 1
ATOM 1783 C C . TYR A 1 224 ? 2.275 3.502 3.139 1.00 63.88 224 TYR A C 1
ATOM 1785 O O . TYR A 1 224 ? 1.729 3.763 4.217 1.00 63.88 224 TYR A O 1
ATOM 1793 N N . PRO A 1 225 ? 1.547 3.049 2.096 1.00 64.38 225 PRO A N 1
ATOM 1794 C CA . PRO A 1 225 ? 2.015 2.724 0.737 1.00 64.38 225 PRO A CA 1
ATOM 1795 C C . PRO A 1 225 ? 2.124 3.950 -0.186 1.00 64.38 225 PRO A C 1
ATOM 1797 O O . PRO A 1 225 ? 2.570 3.833 -1.329 1.00 64.38 225 PRO A O 1
ATOM 1800 N N . ASN A 1 226 ? 1.674 5.118 0.284 1.00 71.12 226 ASN A N 1
ATOM 1801 C CA . ASN A 1 226 ? 1.586 6.335 -0.509 1.00 71.12 226 ASN A CA 1
ATOM 1802 C C . ASN A 1 226 ? 2.054 7.563 0.289 1.00 71.12 226 ASN A C 1
ATOM 1804 O O . ASN A 1 226 ? 1.448 7.910 1.304 1.00 71.12 226 ASN A O 1
ATOM 1808 N N . ILE A 1 227 ? 3.073 8.264 -0.216 1.00 73.31 227 ILE A N 1
ATOM 1809 C CA . ILE A 1 227 ? 3.662 9.445 0.436 1.00 73.31 227 ILE A CA 1
ATOM 1810 C C . ILE A 1 227 ? 2.690 10.625 0.567 1.00 73.31 227 ILE A C 1
ATOM 1812 O O . ILE A 1 227 ? 2.843 11.460 1.452 1.00 73.31 227 ILE A O 1
ATOM 1816 N N . TYR A 1 228 ? 1.676 10.686 -0.298 1.00 70.56 228 TYR A N 1
ATOM 1817 C CA . TYR A 1 228 ? 0.659 11.741 -0.311 1.00 70.56 228 TYR A CA 1
ATOM 1818 C C . TYR A 1 228 ? -0.502 11.458 0.643 1.00 70.56 228 TYR A C 1
ATOM 1820 O O . TYR A 1 228 ? -1.364 12.313 0.834 1.00 70.56 228 TYR A O 1
ATOM 1828 N N . LYS A 1 229 ? -0.538 10.256 1.227 1.00 73.75 229 LYS A N 1
ATOM 1829 C CA . LYS A 1 229 ? -1.499 9.848 2.256 1.00 73.75 229 LYS A CA 1
ATOM 1830 C C . LYS A 1 229 ? -0.740 9.222 3.435 1.00 73.75 229 LYS A C 1
ATOM 1832 O O . LYS A 1 229 ? -0.927 8.032 3.709 1.00 73.75 229 LYS A O 1
ATOM 1837 N N . PRO A 1 230 ? 0.157 9.986 4.094 1.00 73.38 230 PRO A N 1
ATOM 1838 C CA . PRO A 1 230 ? 0.991 9.446 5.151 1.00 73.38 230 PRO A CA 1
ATOM 1839 C C . PRO A 1 230 ? 0.126 9.031 6.341 1.00 73.38 230 PRO A C 1
ATOM 1841 O O . PRO A 1 230 ? -0.750 9.774 6.784 1.00 73.38 230 PRO A O 1
ATOM 1844 N N . LYS A 1 231 ? 0.388 7.842 6.878 1.00 78.25 231 LYS A N 1
ATOM 1845 C CA . LYS A 1 231 ? -0.329 7.303 8.038 1.00 78.25 231 LYS A CA 1
ATOM 1846 C C . LYS A 1 231 ? 0.482 7.576 9.291 1.00 78.25 231 LYS A C 1
ATOM 1848 O O . LYS A 1 231 ? 1.687 7.352 9.301 1.00 78.25 231 LYS A O 1
ATOM 1853 N N . GLY A 1 232 ? -0.150 8.041 10.363 1.00 78.38 232 GLY A N 1
ATOM 1854 C CA . GLY A 1 232 ? 0.574 8.238 11.615 1.00 78.38 232 GLY A CA 1
ATOM 1855 C C . GLY A 1 232 ? 1.088 6.918 12.201 1.00 78.38 232 GLY A C 1
ATOM 1856 O O . GLY A 1 232 ? 0.410 5.890 12.148 1.00 78.38 232 GLY A O 1
ATOM 1857 N N . ILE A 1 233 ? 2.301 6.951 12.748 1.00 79.56 233 ILE A N 1
ATOM 1858 C CA . ILE A 1 233 ? 2.918 5.828 13.450 1.00 79.56 233 ILE A CA 1
ATOM 1859 C C . ILE A 1 233 ? 2.437 5.879 14.892 1.00 79.56 233 ILE A C 1
ATOM 1861 O O . ILE A 1 233 ? 2.778 6.785 15.646 1.00 79.56 233 ILE A O 1
ATOM 1865 N N . ARG A 1 234 ? 1.606 4.905 15.262 1.00 82.31 234 ARG A N 1
ATOM 1866 C CA . ARG A 1 234 ? 1.053 4.816 16.615 1.00 82.31 234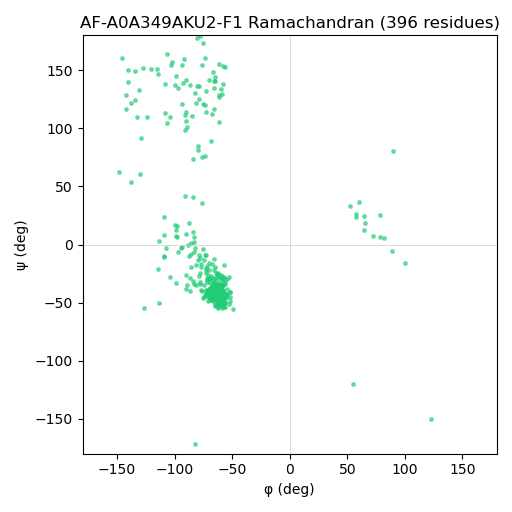 ARG A CA 1
ATOM 1867 C C . ARG A 1 234 ? 2.027 4.182 17.602 1.00 82.31 234 ARG A C 1
ATOM 1869 O O . ARG A 1 234 ? 2.040 4.577 18.761 1.00 82.31 234 ARG A O 1
ATOM 1876 N N . ASP A 1 235 ? 2.820 3.219 17.139 1.00 82.44 235 ASP A N 1
ATOM 1877 C CA . ASP A 1 235 ? 3.879 2.596 17.925 1.00 82.44 235 ASP A CA 1
ATOM 1878 C C . ASP A 1 235 ? 5.184 2.516 17.113 1.00 82.44 235 ASP A C 1
ATOM 1880 O O . ASP A 1 235 ? 5.256 1.753 16.143 1.00 82.44 235 ASP A O 1
ATOM 1884 N N . PRO A 1 236 ? 6.201 3.311 17.490 1.00 74.62 236 PRO A N 1
ATOM 1885 C CA . PRO A 1 236 ? 7.531 3.294 16.883 1.00 74.62 236 PRO A CA 1
ATOM 1886 C C . PRO A 1 236 ? 8.217 1.922 16.865 1.00 74.62 236 PRO A C 1
ATOM 1888 O O . PRO A 1 236 ? 8.870 1.578 15.882 1.00 74.62 236 PRO A O 1
ATOM 1891 N N . TRP A 1 237 ? 8.068 1.126 17.924 1.00 71.19 237 TRP A N 1
ATOM 1892 C CA . TRP A 1 237 ? 8.711 -0.180 18.034 1.00 71.19 237 TRP A CA 1
ATOM 1893 C C . TRP A 1 237 ? 8.025 -1.206 17.142 1.00 71.19 237 TRP A C 1
ATOM 1895 O O . TRP A 1 237 ? 8.698 -1.896 16.383 1.00 71.19 237 TRP A O 1
ATOM 1905 N N . GLU A 1 238 ? 6.692 -1.248 17.143 1.00 77.12 238 GLU A N 1
ATOM 1906 C CA . GLU A 1 238 ? 5.942 -2.109 16.215 1.00 77.12 238 GLU A CA 1
ATOM 1907 C C . GLU A 1 238 ? 6.283 -1.780 14.756 1.00 77.12 238 GLU A C 1
ATOM 1909 O O . GLU A 1 238 ? 6.487 -2.677 13.940 1.00 77.12 238 GLU A O 1
ATOM 1914 N N . TYR A 1 239 ? 6.403 -0.485 14.441 1.00 72.06 239 TYR A N 1
ATOM 1915 C CA . TYR A 1 239 ? 6.801 -0.010 13.119 1.00 72.06 239 TYR A CA 1
ATOM 1916 C C . TYR A 1 239 ? 8.192 -0.499 12.708 1.00 72.06 239 TYR A C 1
ATOM 1918 O O . TYR A 1 239 ? 8.374 -0.962 11.581 1.00 72.06 239 TYR A O 1
ATOM 1926 N N . LEU A 1 240 ? 9.156 -0.411 13.628 1.00 67.38 240 LEU A N 1
ATOM 1927 C CA . LEU A 1 240 ? 10.524 -0.872 13.424 1.00 67.38 240 LEU A CA 1
ATOM 1928 C C . LEU A 1 240 ? 10.570 -2.388 13.185 1.00 67.38 240 LEU A C 1
ATOM 1930 O O . LEU A 1 240 ? 11.132 -2.828 12.185 1.00 67.38 240 LEU A O 1
ATOM 1934 N N . PHE A 1 241 ? 9.939 -3.182 14.056 1.00 65.94 241 PHE A N 1
ATOM 1935 C CA . PHE A 1 241 ? 9.938 -4.647 13.952 1.00 65.94 241 PHE A CA 1
ATOM 1936 C C . PHE A 1 241 ? 9.202 -5.157 12.710 1.00 65.94 241 PHE A C 1
ATOM 1938 O O . PHE A 1 241 ? 9.625 -6.148 12.115 1.00 65.94 241 PHE A O 1
ATOM 1945 N N . ARG A 1 242 ? 8.177 -4.440 12.235 1.00 71.94 242 ARG A N 1
ATOM 1946 C CA . ARG A 1 242 ? 7.545 -4.728 10.940 1.00 71.94 242 ARG A CA 1
ATOM 1947 C C . ARG A 1 242 ? 8.517 -4.632 9.767 1.00 71.94 242 ARG A C 1
ATOM 1949 O O . ARG A 1 242 ? 8.426 -5.438 8.847 1.00 71.94 242 ARG A O 1
ATOM 1956 N N . GLY A 1 243 ? 9.470 -3.700 9.806 1.00 59.94 243 GLY A N 1
ATOM 1957 C CA . GLY A 1 243 ? 10.521 -3.591 8.788 1.00 59.94 243 GLY A CA 1
ATOM 1958 C C . GLY A 1 243 ? 11.428 -4.826 8.703 1.00 59.94 243 GLY A C 1
ATOM 1959 O O . GLY A 1 243 ? 11.975 -5.100 7.638 1.00 59.94 243 GLY A O 1
ATOM 1960 N N . PHE A 1 244 ? 11.538 -5.590 9.793 1.00 59.16 244 PHE A N 1
ATOM 1961 C CA . PHE A 1 244 ? 12.317 -6.829 9.885 1.00 59.16 244 PHE A CA 1
ATOM 1962 C C . PHE A 1 244 ? 11.471 -8.100 9.737 1.00 59.16 244 PHE A C 1
ATOM 1964 O O . PHE A 1 244 ? 11.988 -9.189 9.955 1.00 59.16 244 PHE A O 1
ATOM 1971 N N . ALA A 1 245 ? 10.185 -7.971 9.389 1.00 61.78 245 ALA A N 1
ATOM 1972 C CA . ALA A 1 245 ? 9.220 -9.073 9.400 1.00 61.78 245 ALA A CA 1
ATOM 1973 C C . ALA A 1 245 ? 9.066 -9.764 10.776 1.00 61.78 245 ALA A C 1
ATOM 1975 O O . ALA A 1 245 ? 8.654 -10.914 10.837 1.00 61.78 245 ALA A O 1
ATOM 1976 N N . LEU A 1 246 ? 9.344 -9.040 11.870 1.00 65.06 246 LEU A N 1
ATOM 1977 C CA . LEU A 1 246 ? 9.243 -9.507 13.262 1.00 65.06 246 LEU A CA 1
ATOM 1978 C C . LEU A 1 246 ? 8.069 -8.851 14.023 1.00 65.06 246 LEU A C 1
ATOM 1980 O O . LEU A 1 246 ? 8.093 -8.663 15.244 1.00 65.06 246 LEU A O 1
ATOM 1984 N N . GLU A 1 247 ? 7.053 -8.385 13.289 1.00 73.69 247 GLU A N 1
ATOM 1985 C CA . GLU A 1 247 ? 5.928 -7.626 13.848 1.00 73.69 247 GLU A CA 1
ATOM 1986 C C . GLU A 1 247 ? 5.121 -8.449 14.862 1.00 73.69 247 GLU A C 1
ATOM 1988 O O . GLU A 1 247 ? 4.695 -7.921 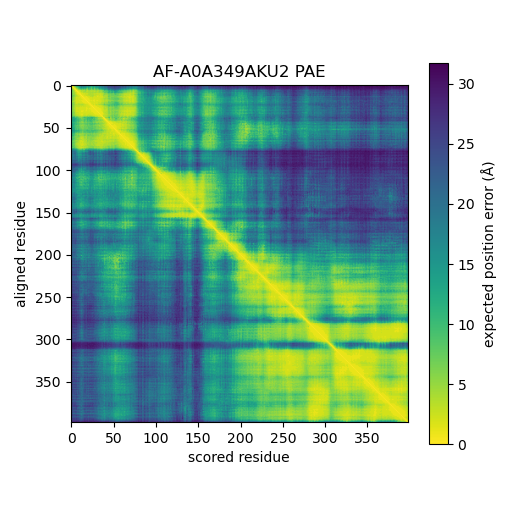15.892 1.00 73.69 247 GLU A O 1
ATOM 1993 N N . ASN A 1 248 ? 4.898 -9.735 14.584 1.00 78.81 248 ASN A N 1
ATOM 1994 C CA . ASN A 1 248 ? 4.046 -10.585 15.414 1.00 78.81 248 ASN A CA 1
ATOM 1995 C C . ASN A 1 248 ? 4.764 -11.054 16.682 1.00 78.81 248 ASN A C 1
ATOM 1997 O O . ASN A 1 248 ? 4.134 -11.136 17.732 1.00 78.81 248 ASN A O 1
ATOM 2001 N N . GLU A 1 249 ? 6.076 -11.259 16.616 1.00 77.25 249 GLU A N 1
ATOM 2002 C CA . GLU A 1 249 ? 6.969 -11.526 17.741 1.00 77.25 249 GLU A CA 1
ATOM 2003 C C . GLU A 1 249 ? 6.945 -10.342 18.708 1.00 77.25 249 GLU A C 1
ATOM 2005 O O . GLU A 1 249 ? 6.701 -10.508 19.906 1.00 77.25 249 GLU A O 1
ATOM 2010 N N . TYR A 1 250 ? 7.100 -9.122 18.182 1.00 78.38 250 TYR A N 1
ATOM 2011 C CA . TYR A 1 250 ? 6.979 -7.913 18.990 1.00 78.38 250 TYR A CA 1
ATOM 2012 C C . TYR A 1 250 ? 5.584 -7.786 19.612 1.00 78.38 250 TYR A C 1
ATOM 2014 O O . TYR A 1 250 ? 5.464 -7.514 20.806 1.00 78.38 250 TYR A O 1
ATOM 2022 N N . LYS A 1 251 ? 4.511 -8.010 18.841 1.00 85.88 251 LYS A N 1
ATOM 2023 C CA . LYS A 1 251 ? 3.137 -7.945 19.365 1.00 85.88 251 LYS A CA 1
ATOM 2024 C C . LYS A 1 251 ? 2.872 -8.984 20.446 1.00 85.88 251 LYS A C 1
ATOM 2026 O O . LYS A 1 251 ? 2.191 -8.678 21.428 1.00 85.88 251 LYS A O 1
ATOM 2031 N N . TYR A 1 252 ? 3.409 -10.188 20.288 1.00 84.44 252 TYR A N 1
ATOM 2032 C CA . TYR A 1 252 ? 3.317 -11.241 21.284 1.00 84.44 252 TYR A CA 1
ATOM 2033 C C . TYR A 1 252 ? 3.941 -10.774 22.606 1.00 84.44 252 TYR A C 1
ATOM 2035 O O . TYR A 1 252 ? 3.232 -10.701 23.615 1.00 84.44 252 TYR A O 1
ATOM 2043 N N . LEU A 1 253 ? 5.203 -10.325 22.561 1.00 84.62 253 LEU A N 1
ATOM 2044 C CA . LEU A 1 253 ? 5.970 -9.849 23.720 1.00 84.62 253 LEU A CA 1
ATOM 2045 C C . LEU A 1 253 ? 5.376 -8.589 24.365 1.00 84.62 253 LEU A C 1
ATOM 2047 O O . LEU A 1 253 ? 5.266 -8.501 25.585 1.00 84.62 253 LEU A O 1
ATOM 2051 N N . ALA A 1 254 ? 4.934 -7.621 23.561 1.00 84.75 254 ALA A N 1
ATOM 2052 C CA . ALA A 1 254 ? 4.312 -6.385 24.038 1.00 84.75 254 ALA A CA 1
ATOM 2053 C C . ALA A 1 254 ? 2.857 -6.586 24.519 1.00 84.75 254 ALA A C 1
ATOM 2055 O O . ALA A 1 254 ? 2.204 -5.649 24.998 1.00 84.75 254 ALA A O 1
ATOM 2056 N N . GLY A 1 255 ? 2.308 -7.799 24.379 1.00 85.31 255 GLY A N 1
ATOM 2057 C CA . GLY A 1 255 ? 0.916 -8.107 24.701 1.00 85.31 255 GLY A CA 1
ATOM 2058 C C . GLY A 1 255 ? -0.076 -7.282 23.875 1.00 85.31 255 GLY A C 1
ATOM 2059 O O . GLY A 1 255 ? -1.078 -6.813 24.417 1.00 85.31 255 GLY A O 1
ATOM 2060 N N . LYS A 1 256 ? 0.254 -7.026 22.609 1.00 89.94 256 LYS A N 1
ATOM 2061 C CA . LYS A 1 256 ? -0.566 -6.302 21.636 1.00 89.94 256 LYS A CA 1
ATOM 2062 C C . LYS A 1 256 ? -1.454 -7.252 20.835 1.00 89.94 256 LYS A C 1
ATOM 2064 O O . LYS A 1 256 ? -1.130 -8.436 20.735 1.00 89.94 256 LYS A O 1
ATOM 2069 N N . PRO A 1 257 ? -2.532 -6.748 20.213 1.00 89.44 257 PRO A N 1
ATOM 2070 C CA . PRO A 1 257 ? -3.410 -7.589 19.416 1.00 89.44 257 PRO A CA 1
ATOM 2071 C C . PRO A 1 257 ? -2.653 -8.206 18.239 1.00 89.44 257 PRO A C 1
ATOM 2073 O O . PRO A 1 257 ? -2.033 -7.484 17.454 1.00 89.44 257 PRO A O 1
ATOM 2076 N N . MET A 1 258 ? -2.751 -9.524 18.089 1.00 86.50 258 MET A N 1
ATOM 2077 C CA . MET A 1 258 ? -2.188 -10.272 16.961 1.00 86.50 258 MET A CA 1
ATOM 2078 C C . MET A 1 258 ? -3.264 -11.150 16.303 1.00 86.50 258 MET A C 1
ATOM 2080 O O . MET A 1 258 ? -4.208 -11.527 16.991 1.00 86.50 258 MET A O 1
ATOM 2084 N N . PRO A 1 259 ? -3.168 -11.460 14.996 1.00 84.31 259 PRO A N 1
ATOM 2085 C CA . PRO A 1 259 ? -4.202 -12.197 14.262 1.00 84.31 259 PRO A CA 1
ATOM 2086 C C . PRO A 1 259 ? -4.301 -13.660 14.723 1.00 84.31 259 PRO A C 1
ATOM 2088 O O . PRO A 1 259 ? -3.639 -14.542 14.181 1.00 84.31 259 PRO A O 1
ATOM 2091 N N . THR A 1 260 ? -5.131 -13.917 15.736 1.00 82.69 260 THR A N 1
ATOM 2092 C CA . THR A 1 260 ? -5.362 -15.263 16.294 1.00 82.69 260 THR A CA 1
ATOM 2093 C C . THR A 1 260 ? -6.506 -16.005 15.618 1.00 82.69 260 THR A C 1
ATOM 2095 O O . THR A 1 260 ? -6.516 -17.231 15.622 1.00 82.69 260 THR A O 1
ATOM 2098 N N . HIS A 1 261 ? -7.466 -15.274 15.044 1.00 81.00 261 HIS A N 1
ATOM 2099 C CA . HIS A 1 261 ? -8.695 -15.818 14.461 1.00 81.00 261 HIS A CA 1
ATOM 2100 C C . HIS A 1 261 ? -9.452 -16.744 15.435 1.00 81.00 261 HIS A C 1
ATOM 2102 O O . HIS A 1 261 ? -10.068 -17.724 15.030 1.00 81.00 261 HIS A O 1
ATOM 2108 N N . GLY A 1 262 ? -9.380 -16.441 16.739 1.00 77.19 262 GLY A N 1
ATOM 2109 C CA . GLY A 1 262 ? -10.019 -17.217 17.805 1.00 77.19 262 GLY A CA 1
ATOM 2110 C C . GLY A 1 262 ? -9.179 -18.365 18.380 1.00 77.19 262 GLY A C 1
ATOM 2111 O O . GLY A 1 262 ? -9.613 -18.962 19.365 1.00 77.19 262 GLY A O 1
ATOM 2112 N N . GLY A 1 263 ? -8.002 -18.650 17.811 1.00 82.81 263 GLY A N 1
ATOM 2113 C CA . GLY A 1 263 ? -7.032 -19.623 18.332 1.00 82.81 263 GLY A CA 1
ATOM 2114 C C . GLY A 1 263 ? -6.124 -19.068 19.437 1.00 82.81 263 GLY A C 1
ATOM 2115 O O . GLY A 1 263 ? -6.312 -17.950 19.928 1.00 82.81 263 GLY A O 1
ATOM 2116 N N . SER A 1 264 ? -5.111 -19.843 19.837 1.00 85.31 264 SER A N 1
ATOM 2117 C CA . SER A 1 264 ? -4.136 -19.387 20.837 1.00 85.31 264 SER A CA 1
ATOM 2118 C C . SER A 1 264 ? -3.125 -18.398 20.234 1.00 85.31 264 SER A C 1
ATOM 2120 O O . SER A 1 264 ? -2.840 -18.405 19.034 1.00 85.31 264 SER A O 1
ATOM 2122 N N . ARG A 1 265 ? -2.547 -17.522 21.068 1.00 85.56 265 ARG A N 1
ATOM 2123 C CA . ARG A 1 265 ? -1.518 -16.563 20.612 1.00 85.56 265 ARG A CA 1
ATOM 2124 C C . ARG A 1 265 ? -0.221 -17.264 20.182 1.00 85.56 265 ARG A C 1
ATOM 2126 O O . ARG A 1 265 ? 0.460 -16.774 19.286 1.00 85.56 265 ARG A O 1
ATOM 2133 N N . GLU A 1 266 ? 0.086 -18.418 20.768 1.00 85.75 266 GLU A N 1
ATOM 2134 C CA . GLU A 1 266 ? 1.247 -19.250 20.420 1.00 85.75 266 GLU A CA 1
ATOM 2135 C C . GLU A 1 266 ? 1.083 -19.888 19.033 1.00 85.75 266 GLU A C 1
ATOM 2137 O O . GLU A 1 266 ? 1.972 -19.788 18.185 1.00 85.75 266 GLU A O 1
ATOM 2142 N N . GLU A 1 267 ? -0.093 -20.461 18.755 1.00 83.00 267 GLU A N 1
ATOM 2143 C CA . GLU A 1 267 ? -0.443 -20.986 17.430 1.00 83.00 267 GLU A CA 1
ATOM 2144 C C . GLU A 1 267 ? -0.429 -19.884 16.373 1.00 83.00 267 GLU A C 1
ATOM 2146 O O . GLU A 1 267 ? 0.098 -20.073 15.278 1.00 83.00 267 GLU A O 1
ATOM 2151 N N . ALA A 1 268 ? -0.976 -18.713 16.703 1.00 82.00 268 ALA A N 1
ATOM 2152 C CA . ALA A 1 268 ? -0.988 -17.556 15.819 1.00 82.00 268 ALA A CA 1
ATOM 2153 C C . ALA A 1 268 ? 0.430 -17.078 15.471 1.00 82.00 268 ALA A C 1
ATOM 2155 O O . ALA A 1 268 ? 0.700 -16.758 14.312 1.00 82.00 268 ALA A O 1
ATOM 2156 N N . LEU A 1 269 ? 1.351 -17.079 16.441 1.00 81.44 269 LEU A N 1
ATOM 2157 C CA . LEU A 1 269 ? 2.754 -16.733 16.219 1.00 81.44 269 LEU A CA 1
ATOM 2158 C C . LEU A 1 269 ? 3.406 -17.713 15.236 1.00 81.44 269 LEU A C 1
ATOM 2160 O O . LEU A 1 269 ? 3.960 -17.294 14.217 1.00 81.44 269 LEU A O 1
ATOM 2164 N N . TRP A 1 270 ? 3.265 -19.013 15.500 1.00 74.44 270 TRP A N 1
ATOM 2165 C CA . TRP A 1 270 ? 3.824 -20.078 14.668 1.00 74.44 270 TRP A CA 1
ATOM 2166 C C . TRP A 1 270 ? 3.243 -20.089 13.249 1.00 74.44 270 TRP A C 1
ATOM 2168 O O . TRP A 1 270 ? 3.975 -20.184 12.258 1.00 74.44 270 TRP A O 1
ATOM 2178 N N . ASN A 1 271 ? 1.928 -19.908 13.134 1.00 71.81 271 ASN A N 1
ATOM 2179 C CA . ASN A 1 271 ? 1.245 -19.773 11.854 1.00 71.81 271 ASN A CA 1
ATOM 2180 C C . ASN A 1 271 ? 1.697 -18.522 11.105 1.00 71.81 271 ASN A C 1
ATOM 2182 O O . ASN A 1 271 ? 1.847 -18.580 9.890 1.00 71.81 271 ASN A O 1
ATOM 2186 N N . SER A 1 272 ? 1.968 -17.412 11.793 1.00 68.00 272 SER A N 1
ATOM 2187 C CA . SER A 1 272 ? 2.440 -16.193 11.135 1.00 68.00 272 SER A CA 1
ATOM 2188 C C . SER A 1 272 ? 3.852 -16.329 10.561 1.00 68.00 272 SER A C 1
ATOM 2190 O O . SER A 1 272 ? 4.093 -15.875 9.445 1.00 68.00 272 SER A O 1
ATOM 2192 N N . MET A 1 273 ? 4.750 -17.041 11.252 1.00 66.06 273 MET A N 1
ATOM 2193 C CA . MET A 1 273 ? 6.081 -17.351 10.724 1.00 66.06 273 MET A CA 1
ATOM 2194 C C . MET A 1 273 ? 5.984 -18.225 9.467 1.00 66.06 273 MET A C 1
ATOM 2196 O O . MET A 1 273 ? 6.647 -17.941 8.471 1.00 66.06 273 MET A O 1
ATOM 2200 N N . ARG A 1 274 ? 5.093 -19.227 9.457 1.00 62.72 274 ARG A N 1
ATOM 2201 C CA . ARG A 1 274 ? 4.822 -20.062 8.269 1.00 62.72 274 ARG A CA 1
ATOM 2202 C C . ARG A 1 274 ? 4.167 -19.278 7.125 1.00 62.72 274 ARG A C 1
ATOM 2204 O O . ARG A 1 274 ? 4.545 -19.453 5.970 1.00 62.72 274 ARG A O 1
ATOM 2211 N N . LYS A 1 275 ? 3.210 -18.400 7.440 1.00 57.62 275 LYS A N 1
ATOM 2212 C CA . LYS A 1 275 ? 2.470 -17.567 6.475 1.00 57.62 275 LYS A CA 1
ATOM 2213 C C . LYS A 1 275 ? 3.259 -16.357 5.972 1.00 57.62 275 LYS A C 1
ATOM 2215 O O . LYS A 1 275 ? 2.875 -15.776 4.969 1.00 57.62 275 LYS A O 1
ATOM 2220 N N . SER A 1 276 ? 4.399 -16.003 6.567 1.00 54.41 276 SER A N 1
ATOM 2221 C CA . SER A 1 276 ? 5.306 -14.993 5.991 1.00 54.41 276 SER A CA 1
ATOM 2222 C C . SER A 1 276 ? 5.768 -15.342 4.561 1.00 54.41 276 SER A C 1
ATOM 2224 O O . SER A 1 276 ? 6.181 -14.463 3.807 1.00 54.41 276 SER A O 1
ATOM 2226 N N . LEU A 1 277 ? 5.624 -16.614 4.165 1.00 44.69 277 LEU A N 1
ATOM 2227 C CA . LEU A 1 277 ? 5.904 -17.138 2.830 1.00 44.69 277 LEU A CA 1
ATOM 2228 C C . LEU A 1 277 ? 4.658 -17.249 1.919 1.00 44.69 277 LEU A C 1
ATOM 2230 O O . LEU A 1 277 ? 4.813 -17.553 0.737 1.00 44.69 277 LEU A O 1
ATOM 2234 N N . ALA A 1 278 ? 3.440 -17.004 2.423 1.00 41.06 278 ALA A N 1
ATOM 2235 C CA . ALA A 1 278 ? 2.182 -17.135 1.679 1.00 41.06 278 ALA A CA 1
ATOM 2236 C C . ALA A 1 278 ? 1.169 -16.033 2.057 1.00 41.06 278 ALA A C 1
ATOM 2238 O O . ALA A 1 278 ? 0.703 -15.955 3.191 1.00 41.06 278 ALA A O 1
ATOM 2239 N N . LEU A 1 279 ? 0.806 -15.182 1.090 1.00 46.12 279 LEU A N 1
ATOM 2240 C CA . LEU A 1 279 ? -0.184 -14.119 1.284 1.00 46.12 279 LEU A CA 1
ATOM 2241 C C . LEU A 1 279 ? -1.607 -14.692 1.227 1.00 46.12 279 LEU A C 1
ATOM 2243 O O . LEU A 1 279 ? -1.998 -15.278 0.220 1.00 46.12 279 LEU A O 1
ATOM 2247 N N . GLU A 1 280 ? -2.392 -14.450 2.271 1.00 52.25 280 GLU A N 1
ATOM 2248 C CA . GLU A 1 280 ? -3.830 -14.728 2.316 1.00 52.25 280 GLU A CA 1
ATOM 2249 C C . GLU A 1 280 ? -4.600 -13.405 2.435 1.00 52.25 280 GLU A C 1
ATOM 2251 O O . GLU A 1 280 ? -4.120 -12.451 3.048 1.00 52.25 280 GLU A O 1
ATOM 2256 N N . SER A 1 281 ? -5.790 -13.340 1.836 1.00 56.94 281 SER A N 1
ATOM 2257 C CA . SER A 1 281 ? -6.683 -12.180 1.905 1.00 56.94 281 SER A CA 1
ATOM 2258 C C . SER A 1 281 ? -8.095 -12.670 2.180 1.00 56.94 281 SER A C 1
ATOM 2260 O O . SER A 1 281 ? -8.611 -13.482 1.413 1.00 56.94 281 SER A O 1
ATOM 2262 N N . ASP A 1 282 ? -8.726 -12.177 3.244 1.00 74.44 282 ASP A N 1
ATOM 2263 C CA . ASP A 1 282 ? -10.141 -12.437 3.513 1.00 74.44 282 ASP A CA 1
ATOM 2264 C C . ASP A 1 282 ? -10.998 -11.580 2.553 1.00 74.44 282 ASP A C 1
ATOM 2266 O O . ASP A 1 282 ? -10.856 -10.346 2.539 1.00 74.44 282 ASP A O 1
ATOM 2270 N N . PRO A 1 283 ? -11.864 -12.187 1.716 1.00 78.19 283 PRO A N 1
ATOM 2271 C CA . PRO A 1 283 ? -12.709 -11.453 0.775 1.00 78.19 283 PRO A CA 1
ATOM 2272 C C . PRO A 1 283 ? -13.660 -10.453 1.444 1.00 78.19 283 PRO A C 1
ATOM 2274 O O . PRO A 1 283 ? -13.892 -9.375 0.895 1.00 78.19 283 PRO A O 1
ATOM 2277 N N . MET A 1 284 ? -14.194 -10.776 2.624 1.00 81.88 284 MET A N 1
ATOM 2278 C CA . MET A 1 284 ? -15.137 -9.924 3.349 1.00 81.88 284 MET A CA 1
ATOM 2279 C C . MET A 1 284 ? -14.425 -8.747 4.019 1.00 81.88 284 MET A C 1
ATOM 2281 O O . MET A 1 284 ? -14.907 -7.614 3.947 1.00 81.88 284 MET A O 1
ATOM 2285 N N . GLU A 1 285 ? -13.241 -8.980 4.598 1.00 82.19 285 GLU A N 1
ATOM 2286 C CA . GLU A 1 285 ? -12.398 -7.893 5.115 1.00 82.19 285 GLU A CA 1
ATOM 2287 C C . GLU A 1 285 ? -11.959 -6.953 3.980 1.00 82.19 285 GLU A C 1
ATOM 2289 O O . GLU A 1 285 ? -12.000 -5.728 4.122 1.00 82.19 285 GLU A O 1
ATOM 2294 N N . SER A 1 286 ? -11.594 -7.518 2.827 1.00 81.88 286 SER A N 1
ATOM 2295 C CA . SER A 1 286 ? -11.214 -6.748 1.637 1.00 81.88 286 SER A CA 1
ATOM 2296 C C . SER A 1 286 ? -12.378 -5.885 1.143 1.00 81.88 286 SER A C 1
ATOM 2298 O O . SER A 1 286 ? -12.218 -4.678 0.956 1.00 81.88 286 SER A O 1
ATOM 2300 N N . ALA A 1 287 ? -13.575 -6.471 1.023 1.00 86.12 287 ALA A N 1
ATOM 2301 C CA . ALA A 1 287 ? -14.787 -5.751 0.643 1.00 86.12 287 ALA A CA 1
ATOM 2302 C C . ALA A 1 287 ? -15.129 -4.623 1.630 1.00 86.12 287 ALA A C 1
ATOM 2304 O O . ALA A 1 287 ? -15.513 -3.529 1.213 1.00 86.12 287 ALA A O 1
ATOM 2305 N N . TYR A 1 288 ? -14.936 -4.845 2.935 1.00 90.44 288 TYR A N 1
ATOM 2306 C CA . TYR A 1 288 ? -15.117 -3.811 3.953 1.00 90.44 288 TYR A CA 1
ATOM 2307 C C . TYR A 1 288 ? -14.213 -2.594 3.721 1.00 90.44 288 TYR A C 1
ATOM 2309 O O . TYR A 1 288 ? -14.668 -1.449 3.828 1.00 90.44 288 TYR A O 1
ATOM 2317 N N . TYR A 1 289 ? -12.941 -2.814 3.384 1.00 85.56 289 TYR A N 1
ATOM 2318 C CA . TYR A 1 289 ? -12.008 -1.722 3.114 1.00 85.56 289 TYR A CA 1
ATOM 2319 C C . TYR A 1 289 ? -12.274 -1.002 1.796 1.00 85.56 289 TYR A C 1
ATOM 2321 O O . TYR A 1 289 ? -12.238 0.232 1.788 1.00 85.56 289 TYR A O 1
ATOM 2329 N N . ASP A 1 290 ? -12.621 -1.740 0.743 1.00 84.38 290 ASP A N 1
ATOM 2330 C CA . ASP A 1 290 ? -13.041 -1.174 -0.541 1.00 84.38 290 ASP A CA 1
ATOM 2331 C C . ASP A 1 290 ? -14.233 -0.221 -0.349 1.00 84.38 290 ASP A C 1
ATOM 2333 O O . ASP A 1 290 ? -14.185 0.946 -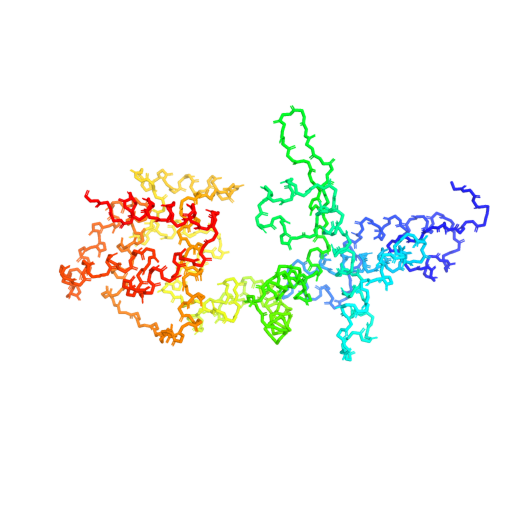0.742 1.00 84.38 290 ASP A O 1
ATOM 2337 N N . VAL A 1 291 ? -15.271 -0.668 0.367 1.00 90.62 291 VAL A N 1
ATOM 2338 C CA . VAL A 1 291 ? -16.466 0.141 0.665 1.00 90.62 291 VAL A CA 1
ATOM 2339 C C . VAL A 1 291 ? -16.113 1.380 1.492 1.00 90.62 291 VAL A C 1
ATOM 2341 O O . VAL A 1 291 ? -16.647 2.465 1.258 1.00 90.62 291 VAL A O 1
ATOM 2344 N N . GLN A 1 292 ? -15.188 1.267 2.450 1.00 88.88 292 GLN A N 1
ATOM 2345 C CA . GLN A 1 292 ? -14.713 2.418 3.224 1.00 88.88 292 GLN A CA 1
ATOM 2346 C C . GLN A 1 292 ? -13.958 3.437 2.357 1.00 88.88 292 GLN A C 1
ATOM 2348 O O . GLN A 1 292 ? -14.051 4.639 2.626 1.00 88.88 292 GLN A O 1
ATOM 2353 N N . ASP A 1 293 ? -13.180 2.988 1.369 1.00 83.44 293 ASP A N 1
ATOM 2354 C CA . ASP A 1 293 ? -12.498 3.857 0.403 1.00 83.44 293 ASP A CA 1
ATOM 2355 C C . ASP A 1 293 ? -13.502 4.550 -0.532 1.00 83.44 293 ASP A C 1
ATOM 2357 O O . ASP A 1 293 ? -13.437 5.772 -0.704 1.00 83.44 293 ASP A O 1
ATOM 2361 N N . ASP A 1 294 ? -14.480 3.814 -1.060 1.00 86.12 294 ASP A N 1
ATOM 2362 C CA . ASP A 1 294 ? -15.490 4.360 -1.969 1.00 86.12 294 ASP A CA 1
ATOM 2363 C C . ASP A 1 294 ? -16.452 5.319 -1.273 1.00 86.12 294 ASP A C 1
ATOM 2365 O O . ASP A 1 294 ? -16.715 6.411 -1.781 1.00 86.12 294 ASP A O 1
ATOM 2369 N N . LYS A 1 295 ? -16.889 5.002 -0.052 1.00 91.31 295 LYS A N 1
ATOM 2370 C CA . LYS A 1 295 ? -17.641 5.948 0.778 1.00 91.31 295 LYS A CA 1
ATOM 2371 C C . LYS A 1 295 ? -16.844 7.227 1.027 1.00 91.31 295 LYS A C 1
ATOM 2373 O O . LYS A 1 295 ? -17.405 8.316 0.954 1.00 91.31 295 LYS A O 1
ATOM 2378 N N . ARG A 1 296 ? -15.542 7.136 1.335 1.00 85.81 296 ARG A N 1
ATOM 2379 C CA . ARG A 1 296 ? -14.700 8.330 1.551 1.00 85.81 296 ARG A CA 1
ATOM 2380 C C . ARG A 1 296 ? -14.630 9.208 0.301 1.00 85.81 296 ARG A C 1
ATOM 2382 O O . ARG A 1 296 ? -14.625 10.431 0.427 1.00 85.81 296 ARG A O 1
ATOM 2389 N N . ARG A 1 297 ? -14.610 8.600 -0.888 1.00 84.31 297 ARG A N 1
ATOM 2390 C CA . ARG A 1 297 ? -14.694 9.312 -2.171 1.00 84.31 297 ARG A CA 1
ATOM 2391 C C . ARG A 1 297 ? -16.031 10.041 -2.312 1.00 84.31 297 ARG A C 1
ATOM 2393 O O . ARG A 1 297 ? -16.024 11.252 -2.502 1.00 84.31 297 ARG A O 1
ATOM 2400 N N . PHE A 1 298 ? -17.141 9.340 -2.087 1.00 88.62 298 PHE A N 1
ATOM 2401 C CA . PHE A 1 298 ? -18.486 9.921 -2.117 1.00 88.62 298 PHE A CA 1
ATOM 2402 C C . PHE A 1 298 ? -18.650 11.074 -1.112 1.00 88.62 298 PHE A C 1
ATOM 2404 O O . PHE A 1 298 ? -19.136 12.145 -1.459 1.00 88.62 298 PHE A O 1
ATOM 2411 N N . MET A 1 299 ? -18.166 10.910 0.125 1.00 88.25 299 MET A N 1
ATOM 2412 C CA . MET A 1 299 ? -18.182 11.971 1.141 1.00 88.25 299 MET A CA 1
ATOM 2413 C C . MET A 1 299 ? -17.443 13.229 0.676 1.00 88.25 299 MET A C 1
ATOM 2415 O O . MET A 1 299 ? -17.902 14.342 0.924 1.00 88.25 299 MET A O 1
ATOM 2419 N N . LYS A 1 300 ? -16.313 13.065 -0.019 1.00 85.81 300 LYS A N 1
ATOM 2420 C CA . LYS A 1 300 ? -15.560 14.187 -0.584 1.00 85.81 300 LYS A CA 1
ATOM 2421 C C . LYS A 1 300 ? -16.338 14.890 -1.701 1.00 85.81 300 LYS A C 1
ATOM 2423 O O . LYS A 1 300 ? -16.299 16.115 -1.759 1.00 85.81 300 LYS A O 1
ATOM 2428 N N . GLU A 1 301 ? -17.043 14.143 -2.547 1.00 85.56 301 GLU A N 1
ATOM 2429 C CA . GLU A 1 301 ? -17.876 14.688 -3.631 1.00 85.56 301 GLU A CA 1
ATOM 2430 C C . GLU A 1 301 ? -19.028 15.547 -3.096 1.00 85.56 301 GLU A C 1
ATOM 2432 O O . GLU A 1 301 ? -19.284 16.625 -3.624 1.00 85.56 301 GLU A O 1
ATOM 2437 N N . ILE A 1 302 ? -19.655 15.137 -1.989 1.00 88.12 302 ILE A N 1
ATOM 2438 C CA . ILE A 1 302 ? -20.717 15.912 -1.319 1.00 88.12 302 ILE A CA 1
ATOM 2439 C C . ILE A 1 302 ? -20.180 16.990 -0.355 1.00 88.12 302 ILE A C 1
ATOM 2441 O O . ILE A 1 302 ? -20.932 17.544 0.444 1.00 88.12 302 ILE A O 1
ATOM 2445 N N . GLY A 1 303 ? -18.874 17.278 -0.381 1.00 83.75 303 GLY A N 1
ATOM 2446 C CA . GLY A 1 303 ? -18.248 18.337 0.420 1.00 83.75 303 GLY A CA 1
ATOM 2447 C C . GLY A 1 303 ? -17.995 17.996 1.896 1.00 83.75 303 GLY A C 1
ATOM 2448 O O . GLY A 1 303 ? -17.530 18.849 2.652 1.00 83.75 303 GLY A O 1
ATOM 2449 N N . LYS A 1 304 ? -18.228 16.751 2.329 1.00 81.25 304 LYS A N 1
ATOM 2450 C CA . LYS A 1 304 ? -17.908 16.266 3.680 1.00 81.25 304 LYS A CA 1
ATOM 2451 C C . LYS A 1 304 ? -16.447 15.829 3.773 1.00 81.25 304 LYS A C 1
ATOM 2453 O O . LYS A 1 304 ? -16.131 14.642 3.843 1.00 81.25 304 LYS A O 1
ATOM 2458 N N . VAL A 1 305 ? -15.538 16.800 3.802 1.00 65.50 305 VAL A N 1
ATOM 2459 C CA . VAL A 1 305 ? -14.119 16.540 4.081 1.00 65.50 305 VAL A CA 1
ATOM 2460 C C . VAL A 1 305 ? -13.894 16.641 5.590 1.00 65.50 305 VAL A C 1
ATOM 2462 O O . VAL A 1 305 ? -13.937 17.725 6.165 1.00 65.50 305 VAL A O 1
ATOM 2465 N N . GLY A 1 306 ? -13.703 15.504 6.260 1.00 57.28 306 GLY A N 1
ATOM 2466 C CA . GLY A 1 306 ? -13.353 15.487 7.680 1.00 57.28 306 GLY A CA 1
ATOM 2467 C C . GLY A 1 306 ? -11.930 16.002 7.907 1.00 57.28 306 GLY A C 1
ATOM 2468 O O . GLY A 1 306 ? -11.025 15.687 7.137 1.00 57.28 306 GLY A O 1
ATOM 2469 N N . ALA A 1 307 ? -11.714 16.764 8.980 1.00 47.16 307 ALA A N 1
ATOM 2470 C CA . ALA A 1 307 ? -10.370 17.081 9.445 1.00 47.16 307 ALA A CA 1
ATOM 2471 C C . ALA A 1 307 ? -9.699 15.797 9.973 1.00 47.16 307 ALA A C 1
ATOM 2473 O O . ALA A 1 307 ? -10.110 15.250 10.997 1.00 47.16 307 ALA A O 1
ATOM 2474 N N . GLU A 1 308 ? -8.668 15.303 9.283 1.00 48.53 308 GLU A N 1
ATOM 2475 C CA . GLU A 1 308 ? -7.832 14.192 9.758 1.00 48.53 308 GLU A CA 1
ATOM 2476 C C . GLU A 1 308 ? -6.867 14.686 10.850 1.00 48.53 308 GLU A C 1
ATOM 2478 O O . GLU A 1 308 ? -5.678 14.913 10.629 1.00 48.53 308 GLU A O 1
ATOM 2483 N N . GLY A 1 309 ? -7.399 14.901 12.054 1.00 46.62 309 GLY A N 1
ATOM 2484 C CA . GLY A 1 309 ? -6.607 15.169 13.251 1.00 46.62 309 GLY A CA 1
ATOM 2485 C C . GLY A 1 309 ? -6.254 13.870 13.973 1.00 46.62 309 GLY A C 1
ATOM 2486 O O . GLY A 1 309 ? -7.131 13.200 14.518 1.00 46.62 309 GLY A O 1
ATOM 2487 N N . PHE A 1 310 ? -4.970 13.512 14.022 1.00 52.75 310 PHE A N 1
ATOM 2488 C CA . PHE A 1 310 ? -4.494 12.381 14.822 1.00 52.75 310 PHE A CA 1
ATOM 2489 C C . PHE A 1 310 ? -4.106 12.858 16.225 1.00 52.75 310 PHE A C 1
ATOM 2491 O O . PHE A 1 310 ? -2.996 13.341 16.428 1.00 52.75 310 PHE A O 1
ATOM 2498 N N . TYR A 1 311 ? -4.996 12.687 17.204 1.00 58.81 311 TYR A N 1
ATOM 2499 C CA . TYR A 1 311 ? -4.643 12.823 18.620 1.00 58.81 311 TYR A CA 1
ATOM 2500 C C . TYR A 1 311 ? -4.534 11.441 19.270 1.00 58.81 311 TYR A C 1
ATOM 2502 O O . TYR A 1 311 ? -5.528 10.734 19.469 1.00 58.81 311 TYR A O 1
ATOM 2510 N N . TYR A 1 312 ? -3.302 11.047 19.593 1.00 76.38 312 TYR A N 1
ATOM 2511 C CA . TYR A 1 312 ? -3.009 9.812 20.316 1.00 76.38 312 TYR A CA 1
ATOM 2512 C C . TYR A 1 312 ? -3.030 10.092 21.817 1.00 76.38 312 TYR A C 1
ATOM 2514 O O . TYR A 1 312 ? -2.080 10.627 22.376 1.00 76.38 312 TYR A O 1
ATOM 2522 N N . THR A 1 313 ? -4.126 9.733 22.479 1.00 85.00 313 THR A N 1
ATOM 2523 C CA . THR A 1 313 ? -4.187 9.689 23.945 1.00 85.00 313 THR A CA 1
ATOM 2524 C C . THR A 1 313 ? -4.089 8.239 24.416 1.00 85.00 313 THR A C 1
ATOM 2526 O O . THR A 1 313 ? -4.511 7.346 23.676 1.00 85.00 313 THR A O 1
ATOM 2529 N N . PRO A 1 314 ? -3.608 7.962 25.644 1.00 86.75 314 PRO A N 1
ATOM 2530 C CA . PRO A 1 314 ? -3.597 6.602 26.190 1.00 86.75 314 PRO A CA 1
ATOM 2531 C C . PRO A 1 314 ? -4.973 5.922 26.109 1.00 86.75 314 PRO A C 1
ATOM 2533 O O . PRO A 1 314 ? -5.083 4.780 25.674 1.00 86.75 314 PRO A O 1
ATOM 2536 N N . LYS A 1 315 ? -6.046 6.671 26.401 1.00 89.62 315 LYS A N 1
ATOM 2537 C CA . LYS A 1 315 ? -7.438 6.221 26.246 1.00 89.62 315 LYS A CA 1
ATOM 2538 C C . LYS A 1 315 ? -7.795 5.875 24.792 1.00 89.62 315 LYS A C 1
ATOM 2540 O O . LYS A 1 315 ? -8.401 4.838 24.539 1.00 89.62 315 LYS A O 1
ATOM 2545 N N . SER A 1 316 ? -7.435 6.731 23.831 1.00 87.38 316 SER A N 1
ATOM 2546 C CA . SER A 1 316 ? -7.674 6.499 22.394 1.00 87.38 316 SER A CA 1
ATOM 2547 C C . SER A 1 316 ? -6.878 5.299 21.860 1.00 87.38 316 SER A C 1
ATOM 2549 O O . SER A 1 316 ? -7.384 4.528 21.042 1.00 87.38 316 SER A O 1
ATOM 2551 N N . ASN A 1 317 ? -5.655 5.097 22.360 1.00 90.56 317 ASN A N 1
ATOM 2552 C CA . ASN A 1 317 ? -4.812 3.954 22.016 1.00 90.56 317 ASN A CA 1
ATOM 2553 C C . ASN A 1 317 ? -5.388 2.643 22.556 1.00 90.56 317 ASN A C 1
ATOM 2555 O O . ASN A 1 317 ? -5.514 1.693 21.786 1.00 90.56 317 ASN A O 1
ATOM 2559 N N . ALA A 1 318 ? -5.814 2.609 23.822 1.00 91.75 318 ALA A N 1
ATOM 2560 C CA . ALA A 1 318 ? -6.477 1.442 24.400 1.00 91.75 318 ALA A CA 1
ATOM 2561 C C . ALA A 1 318 ? -7.744 1.072 23.612 1.00 91.75 318 ALA A C 1
ATOM 2563 O O . ALA A 1 318 ? -7.913 -0.067 23.187 1.00 91.75 318 ALA A O 1
ATOM 2564 N N . LEU A 1 319 ? -8.582 2.062 23.292 1.00 91.50 319 LEU A N 1
ATOM 2565 C CA . LEU A 1 319 ? -9.785 1.856 22.482 1.00 91.50 319 LEU A CA 1
ATOM 2566 C C . LEU A 1 319 ? -9.484 1.325 21.073 1.00 91.50 319 LEU A C 1
ATOM 2568 O O . LEU A 1 319 ? -10.259 0.557 20.509 1.00 91.50 319 LEU A O 1
ATOM 2572 N N . TYR A 1 320 ? -8.378 1.749 20.471 1.00 91.06 320 TYR A N 1
ATOM 2573 C CA . TYR A 1 320 ? -7.959 1.246 19.168 1.00 91.06 320 TYR A CA 1
ATOM 2574 C C . TYR A 1 320 ? -7.469 -0.189 19.221 1.00 91.06 320 TYR A C 1
ATOM 2576 O O . TYR A 1 320 ? -7.918 -0.989 18.406 1.00 91.06 320 TYR A O 1
ATOM 2584 N N . TYR A 1 321 ? -6.588 -0.519 20.167 1.00 93.25 321 TYR A N 1
ATOM 2585 C CA . TYR A 1 321 ? -6.091 -1.884 20.296 1.00 93.25 321 TYR A CA 1
ATOM 2586 C C . TYR A 1 321 ? -7.213 -2.839 20.701 1.00 93.25 321 TYR A C 1
ATOM 2588 O O . TYR A 1 321 ? -7.252 -3.959 20.206 1.00 93.25 321 TYR A O 1
ATOM 2596 N N . PHE A 1 322 ? -8.196 -2.373 21.474 1.00 93.88 322 PHE A N 1
ATOM 2597 C CA . PHE A 1 322 ? -9.434 -3.110 21.699 1.00 93.88 322 PHE A CA 1
ATOM 2598 C C . PHE A 1 322 ? -10.169 -3.414 20.379 1.00 93.88 322 PHE A C 1
ATOM 2600 O O . PHE A 1 322 ? -10.418 -4.575 20.061 1.00 93.88 322 PHE A O 1
ATOM 2607 N N . LYS A 1 323 ? -10.437 -2.409 19.535 1.00 91.81 323 LYS A N 1
ATOM 2608 C CA . LYS A 1 323 ? -11.076 -2.641 18.221 1.00 91.81 323 LYS A CA 1
ATOM 2609 C C . LYS A 1 323 ? -10.251 -3.555 17.309 1.00 91.81 323 LYS A C 1
ATOM 2611 O O . LYS A 1 323 ? -10.810 -4.364 16.577 1.00 91.81 323 LYS A O 1
ATOM 2616 N N . GLN A 1 324 ? -8.927 -3.440 17.357 1.00 91.00 324 GLN A N 1
ATOM 2617 C CA . GLN A 1 324 ? -8.022 -4.301 16.599 1.00 91.00 324 GLN A CA 1
ATOM 2618 C C . GLN A 1 324 ? -8.049 -5.748 17.113 1.00 91.00 324 GLN A C 1
ATOM 2620 O O . GLN A 1 324 ? -8.025 -6.675 16.314 1.00 91.00 324 GLN A O 1
ATOM 2625 N N . SER A 1 325 ? -8.153 -5.951 18.426 1.00 92.31 325 SER A N 1
ATOM 2626 C CA . SER A 1 325 ? -8.253 -7.285 19.024 1.00 92.31 325 SER A CA 1
ATOM 2627 C C . SER A 1 325 ? -9.553 -8.003 18.683 1.00 92.31 325 SER A C 1
ATOM 2629 O O . SER A 1 325 ? -9.503 -9.195 18.404 1.00 92.31 325 SER A O 1
ATOM 2631 N N . ILE A 1 326 ? -10.676 -7.275 18.601 1.00 90.69 326 ILE A N 1
ATOM 2632 C CA . ILE A 1 326 ? -11.949 -7.819 18.107 1.00 90.69 326 ILE A CA 1
ATOM 2633 C C . ILE A 1 326 ? -11.760 -8.359 16.689 1.00 90.69 326 ILE A C 1
ATOM 2635 O O . ILE A 1 326 ? -12.027 -9.529 16.438 1.00 90.69 326 ILE A O 1
ATOM 2639 N N . ARG A 1 327 ? -11.205 -7.535 15.789 1.00 88.38 327 ARG A N 1
ATOM 2640 C CA . ARG A 1 327 ? -10.930 -7.939 14.404 1.00 88.38 327 ARG A CA 1
ATOM 2641 C C . ARG A 1 327 ? -10.071 -9.198 14.319 1.00 88.38 327 ARG A C 1
ATOM 2643 O O . ARG A 1 327 ? -10.313 -10.070 13.502 1.00 88.38 327 ARG A O 1
ATOM 2650 N N . TYR A 1 328 ? -9.042 -9.265 15.150 1.00 88.00 328 TYR A N 1
ATOM 2651 C CA . TYR A 1 328 ? -8.085 -10.362 15.147 1.00 88.00 328 TYR A CA 1
ATOM 2652 C C . TYR A 1 328 ? -8.551 -11.601 15.917 1.00 88.00 328 TYR A C 1
ATOM 2654 O O . TYR A 1 328 ? -7.808 -12.582 15.971 1.00 88.00 328 TYR A O 1
ATOM 2662 N N . GLY A 1 329 ? -9.726 -11.560 16.552 1.00 88.25 329 GLY A N 1
ATOM 2663 C CA . GLY A 1 329 ? -10.209 -12.616 17.442 1.00 88.25 329 GLY A CA 1
ATOM 2664 C C . GLY A 1 329 ? -9.365 -12.809 18.712 1.00 88.25 329 GLY A C 1
ATOM 2665 O O . GLY A 1 329 ? -9.543 -13.806 19.408 1.00 88.25 329 GLY A O 1
ATOM 2666 N N . ASP A 1 330 ? -8.452 -11.881 19.029 1.00 91.69 330 ASP A N 1
ATOM 2667 C CA . ASP A 1 330 ? -7.525 -11.979 20.166 1.00 91.69 330 ASP A CA 1
ATOM 2668 C C . ASP A 1 330 ? -8.241 -11.585 21.464 1.00 91.69 330 ASP A C 1
ATOM 2670 O O . ASP A 1 330 ? -8.196 -10.438 21.918 1.00 91.69 330 ASP A O 1
ATOM 2674 N N . LYS A 1 331 ? -8.937 -12.557 22.064 1.00 90.56 331 LYS A N 1
ATOM 2675 C CA . LYS A 1 331 ? -9.718 -12.361 23.296 1.00 90.56 331 LYS A CA 1
ATOM 2676 C C . LYS A 1 331 ? -8.856 -11.872 24.463 1.00 90.56 331 LYS A C 1
ATOM 2678 O O . LYS A 1 331 ? -9.314 -11.052 25.258 1.00 90.56 331 LYS A O 1
ATOM 2683 N N . GLN A 1 332 ? -7.609 -12.336 24.559 1.00 91.69 332 GLN A N 1
ATOM 2684 C CA . GLN A 1 332 ? -6.703 -11.944 25.640 1.00 91.69 332 GLN A CA 1
ATOM 2685 C C . GLN A 1 332 ? -6.330 -10.461 25.526 1.00 91.69 332 GLN A C 1
ATOM 2687 O O . GLN A 1 332 ? -6.426 -9.717 26.507 1.00 91.69 332 GLN A O 1
ATOM 2692 N N . ALA A 1 333 ? -5.967 -10.003 24.323 1.00 92.81 333 ALA A N 1
ATOM 2693 C CA . ALA A 1 333 ? -5.724 -8.587 24.075 1.00 92.81 333 ALA A CA 1
ATOM 2694 C C . ALA A 1 333 ? -7.006 -7.753 24.245 1.00 92.81 333 ALA A C 1
ATOM 2696 O O . ALA A 1 333 ? -6.939 -6.650 24.788 1.00 92.81 333 ALA A O 1
ATOM 2697 N N . ALA A 1 334 ? -8.173 -8.279 23.858 1.00 92.31 334 ALA A N 1
ATOM 2698 C CA . ALA A 1 334 ? -9.450 -7.586 24.024 1.00 92.31 334 ALA A CA 1
ATOM 2699 C C . ALA A 1 334 ? -9.748 -7.268 25.490 1.00 92.31 334 ALA A C 1
ATOM 2701 O O . ALA A 1 334 ? -10.018 -6.114 25.821 1.00 92.31 334 ALA A O 1
ATOM 2702 N N . VAL A 1 335 ? -9.615 -8.250 26.385 1.00 93.75 335 VAL A N 1
ATOM 2703 C CA . VAL A 1 335 ? -9.813 -8.039 27.828 1.00 93.75 335 VAL A CA 1
ATOM 2704 C C . VAL A 1 335 ? -8.813 -7.018 28.375 1.00 93.75 335 VAL A C 1
ATOM 2706 O O . VAL A 1 335 ? -9.208 -6.079 29.075 1.00 93.75 335 VAL A O 1
ATOM 2709 N N . LYS A 1 336 ? -7.531 -7.143 28.008 1.00 94.19 336 LYS A N 1
ATOM 2710 C CA . LYS A 1 336 ? -6.469 -6.219 28.434 1.00 94.19 336 LYS A CA 1
ATOM 2711 C C . LYS A 1 336 ? -6.787 -4.775 28.043 1.00 94.19 336 LYS A C 1
ATOM 2713 O O . LYS A 1 336 ? -6.797 -3.890 28.896 1.00 94.19 336 LYS A O 1
ATOM 2718 N N . TYR A 1 337 ? -7.064 -4.529 26.765 1.00 94.56 337 TYR A N 1
ATOM 2719 C CA . TYR A 1 337 ? -7.258 -3.172 26.258 1.00 94.56 337 TYR A CA 1
ATOM 2720 C C . TYR A 1 337 ? -8.627 -2.583 26.594 1.00 94.56 337 TYR A C 1
ATOM 2722 O O . TYR A 1 337 ? -8.742 -1.363 26.706 1.00 94.56 337 TYR A O 1
ATOM 2730 N N . LEU A 1 338 ? -9.647 -3.414 26.827 1.00 93.81 338 LEU A N 1
ATOM 2731 C CA . LEU A 1 338 ? -10.913 -2.956 27.395 1.00 93.81 338 LEU A CA 1
ATOM 2732 C C . LEU A 1 338 ? -10.729 -2.478 28.841 1.00 93.81 338 LEU A C 1
ATOM 2734 O O . LEU A 1 338 ? -11.215 -1.407 29.205 1.00 93.81 338 LEU A O 1
ATOM 2738 N N . THR A 1 339 ? -9.971 -3.236 29.638 1.00 94.25 339 THR A N 1
ATOM 2739 C CA . THR A 1 339 ? -9.613 -2.856 31.012 1.00 94.25 339 THR A CA 1
ATOM 2740 C C . THR A 1 339 ? -8.806 -1.563 31.019 1.00 94.25 339 THR A C 1
ATOM 2742 O O . THR A 1 339 ? -9.136 -0.626 31.742 1.00 94.25 339 THR A O 1
ATOM 2745 N N . GLU A 1 340 ? -7.791 -1.457 30.158 1.00 93.19 340 GLU A N 1
ATOM 2746 C CA . GLU A 1 340 ? -6.995 -0.237 30.038 1.00 93.19 340 GLU A CA 1
ATOM 2747 C C . GLU A 1 340 ? -7.848 0.957 29.583 1.00 93.19 340 GLU A C 1
ATOM 2749 O O . GLU A 1 340 ? -7.705 2.057 30.113 1.00 93.19 340 GLU A O 1
ATOM 2754 N N . TYR A 1 341 ? -8.787 0.754 28.656 1.00 94.75 341 TYR A N 1
ATOM 2755 C CA . TYR A 1 341 ? -9.719 1.801 28.249 1.00 94.75 341 TYR A CA 1
ATOM 2756 C C . TYR A 1 341 ? -10.547 2.310 29.435 1.00 94.75 341 TYR A C 1
ATOM 2758 O O . TYR A 1 341 ? -10.640 3.525 29.622 1.00 94.75 341 TYR A O 1
ATOM 2766 N N . ALA A 1 342 ? -11.095 1.407 30.253 1.00 94.06 342 ALA A N 1
ATOM 2767 C CA . ALA A 1 342 ? -11.859 1.760 31.448 1.00 94.06 342 ALA A CA 1
ATOM 2768 C C . ALA A 1 342 ? -10.999 2.518 32.477 1.00 94.06 342 ALA A C 1
ATOM 2770 O O . ALA A 1 342 ? -11.381 3.607 32.908 1.00 94.06 342 ALA A O 1
ATOM 2771 N N . LEU A 1 343 ? -9.796 2.017 32.787 1.00 94.44 343 LEU A N 1
ATOM 2772 C CA . LEU A 1 343 ? -8.856 2.649 33.727 1.00 94.44 343 LEU A CA 1
ATOM 2773 C C . LEU A 1 343 ? -8.439 4.064 33.303 1.00 94.44 343 LEU A C 1
ATOM 2775 O O . LEU A 1 343 ? -8.165 4.917 34.142 1.00 94.44 343 LEU A O 1
ATOM 2779 N N . ARG A 1 344 ? -8.407 4.345 31.996 1.00 93.56 344 ARG A N 1
ATOM 2780 C CA . ARG A 1 344 ? -8.073 5.669 31.443 1.00 93.56 344 ARG A CA 1
ATOM 2781 C C . ARG A 1 344 ? -9.297 6.592 31.312 1.00 93.56 344 ARG A C 1
ATOM 2783 O O . ARG A 1 344 ? -9.257 7.550 30.537 1.00 93.56 344 ARG A O 1
ATOM 2790 N N . GLY A 1 345 ? -10.393 6.307 32.020 1.00 92.06 345 GLY A N 1
ATOM 2791 C CA . GLY A 1 345 ? -11.624 7.109 32.003 1.00 92.06 345 GLY A CA 1
ATOM 2792 C C . GLY A 1 345 ? -12.496 6.872 30.766 1.00 92.06 345 GLY A C 1
ATOM 2793 O O . GLY A 1 345 ? -13.206 7.770 30.296 1.00 92.06 345 GLY A O 1
ATOM 2794 N N . GLY A 1 346 ? -12.388 5.696 30.150 1.00 91.38 346 GLY A N 1
ATOM 2795 C CA . GLY A 1 346 ? -13.317 5.213 29.135 1.00 91.38 346 GLY A CA 1
ATOM 2796 C C . GLY A 1 346 ? -14.712 4.993 29.709 1.00 91.38 346 GLY A C 1
ATOM 2797 O O . GLY A 1 346 ? -14.858 4.592 30.856 1.00 91.38 346 GLY A O 1
ATOM 2798 N N . THR A 1 347 ? -15.748 5.268 28.918 1.00 92.56 347 THR A N 1
ATOM 2799 C CA . THR A 1 347 ? -17.141 5.060 29.334 1.00 92.56 347 THR A CA 1
ATOM 2800 C C . THR A 1 347 ? -17.817 4.081 28.394 1.00 92.56 347 THR A C 1
ATOM 2802 O O . THR A 1 347 ? -17.489 4.033 27.208 1.00 92.56 347 THR A O 1
ATOM 2805 N N . GLU A 1 348 ? -18.802 3.337 28.890 1.00 89.88 348 GLU A N 1
ATOM 2806 C CA . GLU A 1 348 ? -19.589 2.416 28.065 1.00 89.88 348 GLU A CA 1
ATOM 2807 C C . GLU A 1 348 ? -20.256 3.146 26.888 1.00 89.88 348 GLU A C 1
ATOM 2809 O O . GLU A 1 348 ? -20.208 2.689 25.747 1.00 89.88 348 GLU A O 1
ATOM 2814 N N . LYS A 1 349 ? -20.801 4.346 27.133 1.00 90.12 349 LYS A N 1
ATOM 2815 C CA . LYS A 1 349 ? -21.367 5.202 26.081 1.00 90.12 349 LYS A CA 1
ATOM 2816 C C . LYS A 1 349 ? -20.325 5.550 25.011 1.00 90.12 349 LYS A C 1
ATOM 2818 O O . LYS A 1 349 ? -20.624 5.474 23.821 1.00 90.12 349 LYS A O 1
ATOM 2823 N N . GLY A 1 350 ? -19.106 5.911 25.421 1.00 87.50 350 GLY A N 1
ATOM 2824 C CA . GLY A 1 350 ? -18.003 6.210 24.506 1.00 87.50 350 GLY A CA 1
ATOM 2825 C C . GLY A 1 350 ? -17.533 4.984 23.720 1.00 87.50 350 GLY A C 1
ATOM 2826 O O . GLY A 1 350 ? -17.239 5.093 22.529 1.00 87.50 350 GLY A O 1
ATOM 2827 N N . LEU A 1 351 ? -17.525 3.814 24.358 1.00 89.56 351 LEU A N 1
ATOM 2828 C CA . LEU A 1 351 ? -17.207 2.540 23.726 1.00 89.56 351 LEU A CA 1
ATOM 2829 C C . LEU A 1 351 ? -18.243 2.174 22.659 1.00 89.56 351 LEU A C 1
ATOM 2831 O O . LEU A 1 351 ? -17.871 1.979 21.504 1.00 89.56 351 LEU A O 1
ATOM 2835 N N . LYS A 1 352 ? -19.536 2.173 23.012 1.00 90.06 352 LYS A N 1
ATOM 2836 C CA . LYS A 1 352 ? -20.644 1.911 22.077 1.00 90.06 352 LYS A CA 1
ATOM 2837 C C . LYS A 1 352 ? -20.610 2.873 20.894 1.00 90.06 352 LYS A C 1
ATOM 2839 O O . LYS A 1 352 ? -20.746 2.450 19.751 1.00 90.06 352 LYS A O 1
ATOM 2844 N N . GLN A 1 353 ? -20.372 4.161 21.147 1.00 88.75 353 GLN A N 1
ATOM 2845 C CA . GLN A 1 353 ? -20.231 5.145 20.075 1.00 88.75 353 GLN A CA 1
ATOM 2846 C C . GLN A 1 353 ? -19.038 4.829 19.163 1.00 88.75 353 GLN A C 1
ATOM 2848 O O . GLN A 1 353 ? -19.164 4.900 17.945 1.00 88.75 353 GLN A O 1
ATOM 2853 N N . SER A 1 354 ? -17.892 4.447 19.732 1.00 87.25 354 SER A N 1
ATOM 2854 C CA . SER A 1 354 ? -16.702 4.063 18.965 1.00 87.25 354 SER A CA 1
ATOM 2855 C C . SER A 1 354 ? -16.921 2.808 18.122 1.00 87.25 354 SER A C 1
ATOM 2857 O O . SER A 1 354 ? -16.459 2.759 16.985 1.00 87.25 354 SER A O 1
ATOM 2859 N N . LEU A 1 355 ? -17.643 1.810 18.631 1.00 89.25 355 LEU A N 1
ATOM 2860 C CA . LEU A 1 355 ? -17.975 0.601 17.874 1.00 89.25 355 LEU A CA 1
ATOM 2861 C C . LEU A 1 355 ? -18.945 0.900 16.725 1.00 89.25 355 LEU A C 1
ATOM 2863 O O . LEU A 1 355 ? -18.735 0.423 15.615 1.00 89.25 355 LEU A O 1
ATOM 2867 N N . LYS A 1 356 ? -19.916 1.801 16.923 1.00 88.75 356 LYS A N 1
ATOM 2868 C CA . LYS A 1 356 ? -20.774 2.299 15.830 1.00 88.75 356 LYS A CA 1
ATOM 2869 C C . LYS A 1 356 ? -19.981 2.965 14.704 1.00 88.75 356 LYS A C 1
ATOM 2871 O O . LYS A 1 356 ? -20.410 2.921 13.555 1.00 88.75 356 LYS A O 1
ATOM 2876 N N . THR A 1 357 ? -18.809 3.541 14.998 1.00 87.75 357 THR A N 1
ATOM 2877 C CA . THR A 1 357 ? -17.945 4.119 13.949 1.00 87.75 357 THR A CA 1
ATOM 2878 C C . THR A 1 357 ? -17.345 3.086 12.997 1.00 87.75 357 THR A C 1
ATOM 2880 O O . THR A 1 357 ? -16.886 3.457 11.920 1.00 87.75 357 THR A O 1
ATOM 2883 N N . LEU A 1 358 ? -17.358 1.802 13.374 1.00 89.44 358 LEU A N 1
ATOM 2884 C CA . LEU A 1 358 ? -16.923 0.702 12.514 1.00 89.44 358 LEU A CA 1
ATOM 2885 C C . LEU A 1 358 ? -17.983 0.300 11.483 1.00 89.44 358 LEU A C 1
ATOM 2887 O O . LEU A 1 358 ? -17.675 -0.482 10.593 1.00 89.44 358 LEU A O 1
ATOM 2891 N N . HIS A 1 359 ? -19.210 0.824 11.564 1.00 93.00 359 HIS A N 1
ATOM 2892 C CA . HIS A 1 359 ? -20.221 0.535 10.554 1.00 93.00 359 HIS A CA 1
ATOM 2893 C C . HIS A 1 359 ? -19.723 1.002 9.168 1.00 93.00 359 HIS A C 1
ATOM 2895 O O . HIS A 1 359 ? -19.245 2.142 9.060 1.00 93.00 359 HIS A O 1
ATOM 2901 N N . PRO A 1 360 ? -19.849 0.195 8.092 1.00 92.69 360 PRO A N 1
ATOM 2902 C CA . PRO A 1 360 ? -19.312 0.534 6.769 1.00 92.69 360 PRO A CA 1
ATOM 2903 C C . PRO A 1 360 ? -19.755 1.920 6.285 1.00 92.69 360 PRO A C 1
ATOM 2905 O O . PRO A 1 360 ? -18.943 2.721 5.822 1.00 92.69 360 PRO A O 1
ATOM 2908 N N . LEU A 1 361 ? -21.027 2.257 6.522 1.00 92.69 361 LEU A N 1
ATOM 2909 C CA . LEU A 1 361 ? -21.655 3.527 6.138 1.00 92.69 361 LEU A CA 1
ATOM 2910 C C . LEU A 1 361 ? -21.565 4.651 7.189 1.00 92.69 361 LEU A C 1
ATOM 2912 O O . LEU A 1 361 ? -22.204 5.691 7.039 1.00 92.69 361 LEU A O 1
ATOM 2916 N N . TYR A 1 362 ? -20.790 4.476 8.266 1.00 90.69 362 TYR A N 1
ATOM 2917 C CA . TYR A 1 362 ? -20.633 5.524 9.278 1.00 90.69 362 TYR A CA 1
ATOM 2918 C C . TYR A 1 362 ? -20.094 6.827 8.663 1.00 90.69 362 TYR A C 1
ATOM 2920 O O . TYR A 1 362 ? -19.166 6.795 7.849 1.00 90.69 362 TYR A O 1
ATOM 2928 N N . GLY A 1 363 ? -20.653 7.966 9.088 1.00 86.44 363 GLY A N 1
ATOM 2929 C CA . GLY A 1 363 ? -20.343 9.304 8.563 1.00 86.44 363 GLY A CA 1
ATOM 2930 C C . GLY A 1 363 ? -21.372 9.841 7.560 1.00 86.44 363 GLY A C 1
ATOM 2931 O O . GLY A 1 363 ? -21.414 11.052 7.337 1.00 86.44 363 GLY A O 1
ATOM 2932 N N . LEU A 1 364 ? -22.235 8.968 7.025 1.00 90.88 364 LEU A N 1
ATOM 2933 C CA . LEU A 1 364 ? -23.376 9.332 6.185 1.00 90.88 364 LEU A CA 1
ATOM 2934 C C . LEU A 1 364 ? -24.677 9.338 7.000 1.00 90.88 364 LEU A C 1
ATOM 2936 O O . LEU A 1 364 ? -24.922 8.418 7.788 1.00 90.88 364 LEU A O 1
ATOM 2940 N N . ASN A 1 365 ? -25.52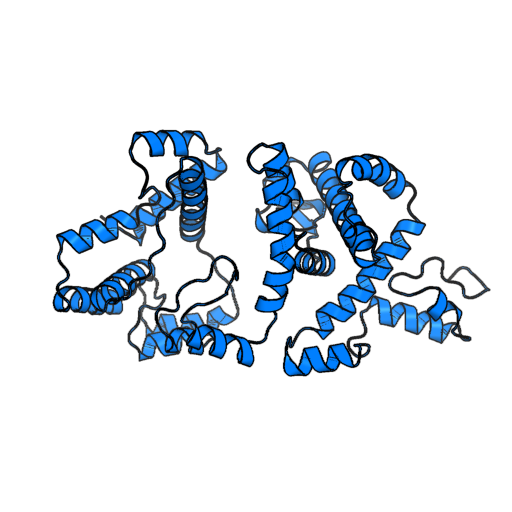5 10.347 6.797 1.00 91.25 365 ASN A N 1
ATOM 2941 C CA . ASN A 1 365 ? -26.904 10.347 7.297 1.00 91.25 365 ASN A CA 1
ATOM 2942 C C . ASN A 1 365 ? -27.794 9.409 6.448 1.00 91.25 365 ASN A C 1
ATOM 2944 O O . ASN A 1 365 ? -27.349 8.868 5.439 1.00 91.25 365 ASN A O 1
ATOM 2948 N N . LYS A 1 366 ? -29.055 9.190 6.844 1.00 91.94 366 LYS A N 1
ATOM 2949 C CA . LYS A 1 366 ? -29.945 8.239 6.148 1.00 91.94 366 LYS A CA 1
ATOM 2950 C C . LYS A 1 366 ? -30.173 8.588 4.671 1.00 91.94 366 LYS A C 1
ATOM 2952 O O . LYS A 1 366 ? -30.187 7.693 3.836 1.00 91.94 366 LYS A O 1
ATOM 2957 N N . GLU A 1 367 ? -30.326 9.867 4.347 1.00 92.19 367 GLU A N 1
ATOM 2958 C CA . GLU A 1 367 ? -30.548 10.328 2.971 1.00 92.19 367 GLU A CA 1
ATOM 2959 C C . GLU A 1 367 ? -29.289 10.143 2.117 1.00 92.19 367 GLU A C 1
ATOM 2961 O O . GLU A 1 367 ? -29.346 9.622 1.006 1.00 92.19 367 GLU A O 1
ATOM 2966 N N . GLU A 1 368 ? -28.126 10.477 2.671 1.00 92.75 368 GLU A N 1
ATOM 2967 C CA . GLU A 1 368 ? -26.823 10.287 2.037 1.00 92.75 368 GLU A CA 1
ATOM 2968 C C . GLU A 1 368 ? -26.480 8.812 1.840 1.00 92.75 368 GLU A C 1
ATOM 2970 O O . GLU A 1 368 ? -25.852 8.466 0.846 1.00 92.75 368 GLU A O 1
ATOM 2975 N N . GLN A 1 369 ? -26.896 7.932 2.754 1.00 92.88 369 GLN A N 1
ATOM 2976 C CA . GLN A 1 369 ? -26.755 6.487 2.576 1.00 92.88 369 GLN A CA 1
ATOM 2977 C C . GLN A 1 369 ? -27.576 6.003 1.382 1.00 92.88 369 GLN A C 1
ATOM 2979 O O . GLN A 1 369 ? -27.061 5.246 0.565 1.00 92.88 369 GLN A O 1
ATOM 2984 N N . VAL A 1 370 ? -28.819 6.474 1.239 1.00 93.25 370 VAL A N 1
ATOM 2985 C CA . VAL A 1 370 ? -29.655 6.154 0.072 1.00 93.25 370 VAL A CA 1
ATOM 2986 C C . VAL A 1 370 ? -29.007 6.670 -1.212 1.00 93.25 370 VAL A C 1
ATOM 2988 O O . VAL A 1 370 ? -28.960 5.944 -2.202 1.00 93.25 370 VAL A O 1
ATOM 2991 N N . LEU A 1 371 ? -28.474 7.895 -1.201 1.00 92.06 371 LEU A N 1
ATOM 2992 C CA . LEU A 1 371 ? -27.756 8.454 -2.347 1.00 92.06 371 LEU A CA 1
ATOM 2993 C C . LEU A 1 371 ? -26.510 7.634 -2.689 1.00 92.06 371 LEU A C 1
ATOM 2995 O O . LEU A 1 371 ? -26.351 7.256 -3.844 1.00 92.06 371 LEU A O 1
ATOM 2999 N N . TYR A 1 372 ? -25.681 7.295 -1.701 1.00 92.81 372 TYR A N 1
ATOM 3000 C CA . TYR A 1 372 ? -24.496 6.460 -1.889 1.00 92.81 372 TYR A CA 1
ATOM 3001 C C . TYR A 1 372 ? -24.863 5.106 -2.500 1.00 92.81 372 TYR A C 1
ATOM 3003 O O . TYR A 1 372 ? -24.304 4.735 -3.527 1.00 92.81 372 TYR A O 1
ATOM 3011 N N . VAL A 1 373 ? -25.858 4.408 -1.945 1.00 92.69 373 VAL A N 1
ATOM 3012 C CA . VAL A 1 373 ? -26.309 3.102 -2.454 1.00 92.69 373 VAL A CA 1
ATOM 3013 C C . VAL A 1 373 ? -26.799 3.199 -3.900 1.00 92.69 373 VAL A C 1
ATOM 3015 O O . VAL A 1 373 ? -26.505 2.316 -4.699 1.00 92.69 373 VAL A O 1
ATOM 3018 N N . ARG A 1 374 ? -27.475 4.291 -4.281 1.00 91.69 374 ARG A N 1
ATOM 3019 C CA . ARG A 1 374 ? -27.904 4.524 -5.673 1.00 91.69 374 ARG A CA 1
ATOM 3020 C C . ARG A 1 374 ? -26.745 4.717 -6.652 1.00 91.69 374 ARG A C 1
ATOM 3022 O O . ARG A 1 374 ? -26.944 4.523 -7.845 1.00 91.69 374 ARG A O 1
ATOM 3029 N N . THR A 1 375 ? -25.561 5.107 -6.179 1.00 88.00 375 THR A N 1
ATOM 3030 C CA . THR A 1 375 ? -24.369 5.221 -7.039 1.00 88.00 375 THR A CA 1
ATOM 3031 C C . THR A 1 375 ? -23.691 3.877 -7.317 1.00 88.00 375 THR A C 1
ATOM 3033 O O . THR A 1 375 ? -22.848 3.798 -8.213 1.00 88.00 375 THR A O 1
ATOM 3036 N N . LEU A 1 376 ? -24.043 2.826 -6.568 1.00 90.06 376 LEU A N 1
ATOM 3037 C CA . LEU A 1 376 ? -23.404 1.517 -6.665 1.00 90.06 376 LEU A CA 1
ATOM 3038 C C . LEU A 1 376 ? -23.962 0.724 -7.849 1.00 90.06 376 LEU A C 1
ATOM 3040 O O . LEU A 1 376 ? -25.170 0.656 -8.069 1.00 90.06 376 LEU A O 1
ATOM 3044 N N . ASN A 1 377 ? -23.067 0.081 -8.597 1.00 88.06 377 ASN A N 1
ATOM 3045 C CA . ASN A 1 377 ? -23.454 -0.976 -9.530 1.00 88.06 377 ASN A CA 1
ATOM 3046 C C . ASN A 1 377 ? -23.648 -2.306 -8.770 1.00 88.06 377 ASN A C 1
ATOM 3048 O O . ASN A 1 377 ? -23.414 -2.386 -7.566 1.00 88.06 377 ASN A O 1
ATOM 3052 N N . GLN A 1 378 ? -24.042 -3.366 -9.480 1.00 87.00 378 GLN A N 1
ATOM 3053 C CA . GLN A 1 378 ? -24.273 -4.685 -8.882 1.00 87.00 378 GLN A CA 1
ATOM 3054 C C . GLN A 1 378 ? -23.063 -5.216 -8.089 1.00 87.00 378 GLN A C 1
ATOM 3056 O O . GLN A 1 378 ? -23.223 -5.662 -6.957 1.00 87.00 378 GLN A O 1
ATOM 3061 N N . LYS A 1 379 ? -21.849 -5.106 -8.641 1.00 82.38 379 LYS A N 1
ATOM 3062 C CA . LYS A 1 379 ? -20.615 -5.577 -7.992 1.00 82.38 379 LYS A CA 1
ATOM 3063 C C . LYS A 1 379 ? -20.321 -4.795 -6.710 1.00 82.38 379 LYS A C 1
ATOM 3065 O O . LYS A 1 379 ? -19.947 -5.370 -5.692 1.00 82.38 379 LYS A O 1
ATOM 3070 N N . ASP A 1 380 ? -20.505 -3.481 -6.743 1.00 85.19 380 ASP A N 1
ATOM 3071 C CA . ASP A 1 380 ? -20.257 -2.625 -5.583 1.00 85.19 380 ASP A CA 1
ATOM 3072 C C . ASP A 1 380 ? -21.333 -2.821 -4.501 1.00 85.19 380 ASP A C 1
ATOM 3074 O O . ASP A 1 380 ? -21.040 -2.743 -3.306 1.00 85.19 380 ASP A O 1
ATOM 3078 N N . ALA A 1 381 ? -22.563 -3.161 -4.899 1.00 90.31 381 ALA A N 1
ATOM 3079 C CA . ALA A 1 381 ? -23.623 -3.558 -3.977 1.00 90.31 381 ALA A CA 1
ATOM 3080 C C . ALA A 1 381 ? -23.309 -4.895 -3.277 1.00 90.31 381 ALA A C 1
ATOM 3082 O O . ALA A 1 381 ? -23.502 -5.008 -2.066 1.00 90.31 381 ALA A O 1
ATOM 3083 N N . GLU A 1 382 ? -22.757 -5.881 -3.991 1.00 90.81 382 GLU A N 1
ATOM 3084 C CA . GLU A 1 382 ? -22.286 -7.149 -3.407 1.00 90.81 382 GLU A CA 1
ATOM 3085 C C . GLU A 1 382 ? -21.114 -6.937 -2.432 1.00 90.81 382 GLU A C 1
ATOM 3087 O O . GLU A 1 382 ? -21.068 -7.548 -1.356 1.00 90.81 382 GLU A O 1
ATOM 3092 N N . LYS A 1 383 ? -20.192 -6.017 -2.752 1.00 90.19 383 LYS A N 1
ATOM 3093 C CA . LYS A 1 383 ? -19.130 -5.599 -1.821 1.00 90.19 383 LYS A CA 1
ATOM 3094 C C . LYS A 1 383 ? -19.706 -4.935 -0.572 1.00 90.19 383 LYS A C 1
ATOM 3096 O O . LYS A 1 383 ? -19.281 -5.264 0.534 1.00 90.19 383 LYS A O 1
ATOM 3101 N N . LEU A 1 384 ? -20.690 -4.044 -0.723 1.00 94.00 384 LEU A N 1
ATOM 3102 C CA . LEU A 1 384 ? -21.376 -3.418 0.410 1.00 94.00 384 LEU A CA 1
ATOM 3103 C C . LEU A 1 384 ? -22.068 -4.461 1.292 1.00 94.00 384 LEU A C 1
ATOM 3105 O O . LEU A 1 384 ? -21.940 -4.399 2.513 1.00 94.00 384 LEU A O 1
ATOM 3109 N N . PHE A 1 385 ? -22.744 -5.441 0.694 1.00 93.69 385 PHE A N 1
ATOM 3110 C CA . PHE A 1 385 ? -23.338 -6.547 1.439 1.00 93.69 385 PHE A CA 1
ATOM 3111 C C . PHE A 1 385 ? -22.278 -7.333 2.224 1.00 93.69 385 PHE A C 1
ATOM 3113 O O . PHE A 1 385 ? -22.416 -7.515 3.431 1.00 93.69 385 PHE A O 1
ATOM 3120 N N . SER A 1 386 ? -21.174 -7.713 1.577 1.00 91.81 386 SER A N 1
ATOM 3121 C CA . SER A 1 386 ? -20.070 -8.436 2.227 1.00 91.81 386 SER A CA 1
ATOM 3122 C C . SER A 1 386 ? -19.446 -7.633 3.376 1.00 91.81 386 SER A C 1
ATOM 3124 O O . SER A 1 386 ? -19.156 -8.180 4.439 1.00 91.81 386 SER A O 1
ATOM 3126 N N . ALA A 1 387 ? -19.306 -6.316 3.205 1.00 92.75 387 ALA A N 1
ATOM 3127 C CA . ALA A 1 387 ? -18.829 -5.408 4.243 1.00 92.75 387 ALA A CA 1
ATOM 3128 C C . ALA A 1 387 ? -19.777 -5.330 5.452 1.00 92.75 387 ALA A C 1
ATOM 3130 O O . ALA A 1 387 ? -19.314 -5.222 6.589 1.00 92.75 387 ALA A O 1
ATOM 3131 N N . LEU A 1 388 ? -21.094 -5.367 5.217 1.00 93.56 388 LEU A N 1
ATOM 3132 C CA . LEU A 1 388 ? -22.108 -5.398 6.275 1.00 93.56 388 LEU A CA 1
ATOM 3133 C C . LEU A 1 388 ? -22.078 -6.732 7.027 1.00 93.56 388 LEU A C 1
ATOM 3135 O O . LEU A 1 388 ? -22.086 -6.728 8.255 1.00 93.56 388 LEU A O 1
ATOM 3139 N N . VAL A 1 389 ? -21.954 -7.855 6.314 1.00 92.44 389 VAL A N 1
ATOM 3140 C CA . VAL A 1 389 ? -21.795 -9.181 6.932 1.00 92.44 389 VAL A CA 1
ATOM 3141 C C . VAL A 1 389 ? -20.540 -9.222 7.803 1.00 92.44 389 VAL A C 1
ATOM 3143 O O . VAL A 1 389 ? -20.614 -9.639 8.956 1.00 92.44 389 VAL A O 1
ATOM 3146 N N . TYR A 1 390 ? -19.403 -8.729 7.307 1.00 91.44 390 TYR A N 1
ATOM 3147 C CA . TYR A 1 390 ? -18.167 -8.639 8.091 1.00 91.44 390 TYR A CA 1
ATOM 3148 C C . TYR A 1 390 ? -18.335 -7.785 9.353 1.00 91.44 390 TYR A C 1
ATOM 3150 O O . TYR A 1 390 ? -17.855 -8.135 10.432 1.00 91.44 390 TYR A O 1
ATOM 3158 N N . TYR A 1 391 ? -19.045 -6.661 9.235 1.00 92.25 391 TYR A N 1
ATOM 3159 C CA . TYR A 1 391 ? -19.332 -5.802 10.375 1.00 92.25 391 TYR A CA 1
ATOM 3160 C C . TYR A 1 391 ? -20.152 -6.530 11.449 1.00 92.25 391 TYR A C 1
ATOM 3162 O O . TYR A 1 391 ? -19.737 -6.529 12.604 1.00 92.25 391 TYR A O 1
ATOM 3170 N N . GLU A 1 392 ? -21.253 -7.182 11.074 1.00 90.31 392 GLU A N 1
ATOM 3171 C CA . GLU A 1 392 ? -22.147 -7.874 12.016 1.00 90.31 392 GLU A CA 1
ATOM 3172 C C . GLU A 1 392 ? -21.553 -9.173 12.578 1.00 90.31 392 GLU A C 1
ATOM 3174 O O . GLU A 1 392 ? -21.942 -9.600 13.654 1.00 90.31 392 GLU A O 1
ATOM 3179 N N . THR A 1 393 ? -20.620 -9.826 11.882 1.00 87.94 393 THR A N 1
ATOM 3180 C CA . THR A 1 393 ? -20.069 -11.124 12.326 1.00 87.94 393 THR A CA 1
ATOM 3181 C C . THR A 1 393 ? -18.730 -11.003 13.045 1.00 87.94 393 THR A C 1
ATOM 3183 O O . THR A 1 393 ? -18.455 -11.780 13.957 1.00 87.94 393 THR A O 1
ATOM 3186 N N . VAL A 1 394 ? -17.898 -10.029 12.661 1.00 86.50 394 VAL A N 1
ATOM 3187 C CA . VAL A 1 394 ? -16.524 -9.895 13.169 1.00 86.50 394 VAL A CA 1
ATOM 3188 C C . VAL A 1 394 ? -16.354 -8.641 14.015 1.00 86.50 394 VAL A C 1
ATOM 3190 O O . VAL A 1 394 ? -15.816 -8.711 15.116 1.00 86.50 394 VAL A O 1
ATOM 3193 N N . LEU A 1 395 ? -16.776 -7.475 13.519 1.00 86.88 395 LEU A N 1
ATOM 3194 C CA . LEU A 1 395 ? -16.449 -6.194 14.163 1.00 86.88 395 LEU A CA 1
ATOM 3195 C C . LEU A 1 395 ? -17.431 -5.784 15.266 1.00 86.88 395 LEU A C 1
ATOM 3197 O O . LEU A 1 395 ? -17.044 -5.055 16.183 1.00 86.88 395 LEU A O 1
ATOM 3201 N N . ASN A 1 396 ? -18.686 -6.202 15.154 1.00 84.31 396 ASN A N 1
ATOM 3202 C CA . ASN A 1 396 ? -19.765 -5.912 16.088 1.00 84.31 396 ASN A CA 1
ATOM 3203 C C . ASN A 1 396 ? -20.770 -7.083 16.142 1.00 84.31 396 ASN A C 1
ATOM 3205 O O . ASN A 1 396 ? -21.930 -6.888 15.777 1.00 84.31 396 ASN A O 1
ATOM 3209 N N . PRO A 1 397 ? -20.333 -8.281 16.574 1.00 68.44 397 PRO A N 1
ATOM 3210 C CA . PRO A 1 397 ? -21.241 -9.400 16.809 1.00 68.44 397 PRO A CA 1
ATOM 3211 C C . PRO A 1 397 ? -22.294 -9.017 17.852 1.00 68.44 397 PRO A C 1
ATOM 3213 O O . PRO A 1 397 ? -21.945 -8.463 18.900 1.00 68.44 397 PRO A O 1
ATOM 3216 N N . GLN A 1 398 ? -23.566 -9.259 17.523 1.00 57.88 398 GLN A N 1
ATOM 3217 C CA . GLN A 1 398 ? -24.705 -9.027 18.419 1.00 57.88 398 GLN A CA 1
ATOM 3218 C C . GLN A 1 398 ? -24.777 -10.048 19.550 1.00 57.88 398 GLN A C 1
ATOM 3220 O O . GLN A 1 398 ? -24.454 -11.233 19.303 1.00 57.88 398 GLN A O 1
#

Sequence (398 aa):
MNNPGGVPDNFGASIREEVMALPDIKDRAYKLSNELLGAYDEVSVVGQQVRKYLIPFWSWQEVNFRRTKQLIFNSFRDAGLCRTVARKIIPMVAIRSPFIASNIGKFALKAGLLWGILQAWNNLRFPDEEKELSDKVKAGPHIIYGRDKDGKILYLDRLGFVQDFLNWFGVESFPYNIQQWLNGKMSAKEVATEMAKGPLNKIVQGVGPIVKTPVELLMGRSTYPNIYKPKGIRDPWEYLFRGFALENEYKYLAGKPMPTHGGSREEALWNSMRKSLALESDPMESAYYDVQDDKRRFMKEIGKVGAEGFYYTPKSNALYYFKQSIRYGDKQAAVKYLTEYALRGGTEKGLKQSLKTLHPLYGLNKEEQVLYVRTLNQKDAEKLFSALVYYETVLNPQ

Secondary structure (DSSP, 8-state):
---TT---S--TTS-HHHHHH-SSHHHHHHHHHHHHHT-TT---HHHHHHHHHT-TTHHHHHHHHHHHHHHHHHHHHH-HHHHHHHHHHHHHH----TTTTSHHHHHHHHHHHHHHHHHHHHHHH-HHHHHHS-HHHHTS--EEEEE-TTS-EEEE---HHHHHHHHHTT-TTHHHHHHHHHTTSS-HHHHHHHHHHHHHHHHHHHS-HHHHHHHHHHHTEE--S-TTSPEE-S-HHHHHHHHTT-HHHHHHHTT-----TTS-HHHHHHHHHHHTTS----HHHHHHHHHHHHHHHHHHHTT----------HHHHHHHHHHHHHHTT-HHHHHHHHHHHHHTT--HHHHHHHHHTTSTTTT--HHHHHHHHHH--HHHHHHHHHHHHHIIIIIS--

Solvent-accessible surface area (backbone atoms only — not comparable to full-atom values): 22126 Å² total; per-residue (Å²): 136,96,47,97,81,69,64,72,96,66,53,48,26,40,58,62,70,66,43,68,67,45,90,49,62,66,60,31,52,47,51,43,50,41,36,56,74,45,48,76,82,76,55,52,76,66,46,51,50,40,21,74,74,44,23,71,64,37,48,62,52,54,35,45,47,52,24,51,51,26,33,51,62,49,53,71,73,72,43,73,67,58,51,58,56,43,66,67,48,49,77,80,66,66,71,92,44,80,65,44,75,37,78,65,29,49,44,53,52,51,52,52,48,52,36,52,49,33,51,51,48,28,57,73,75,36,53,67,60,58,68,71,48,54,72,73,58,71,49,43,56,39,45,67,80,51,61,51,98,86,68,49,74,42,64,51,58,85,47,54,66,58,42,54,48,27,37,53,60,17,47,44,54,44,67,59,45,45,51,31,34,76,69,68,75,40,54,76,69,53,48,55,52,53,27,66,46,27,29,59,38,44,54,65,69,45,38,37,66,84,66,45,49,59,55,25,53,76,66,40,30,35,46,68,98,36,60,92,62,56,39,73,52,88,47,67,64,56,55,54,31,44,76,72,75,38,37,60,61,49,22,58,76,70,60,43,54,47,74,22,76,64,55,50,70,67,56,29,46,56,50,47,65,64,38,75,80,51,93,82,80,60,69,36,64,49,23,32,51,52,42,42,53,52,48,53,50,53,34,47,75,77,68,56,70,76,84,90,75,88,76,88,41,75,38,55,49,20,50,46,43,20,57,48,3,46,66,18,35,18,60,69,30,24,55,53,21,47,51,46,14,45,77,55,74,49,45,71,70,58,49,55,53,55,56,54,60,64,41,69,67,54,94,53,54,76,68,53,45,54,53,53,59,70,72,44,53,74,70,54,46,53,28,46,50,34,17,50,52,38,29,48,65,47,69,52,61,127

Nearest PDB structures (foldseek):
  3gei-assembly2_C  TM=2.171E-01  e=8.633E+00  Chlorobaculum tepidum
  5h11-assembly1_A  TM=1.309E-01  e=7.900E+00  Danio rerio